Protein AF-0000000066112225 (afdb_homodimer)

pLDDT: mean 94.08, std 9.24, range [29.67, 98.94]

Nearest PDB structures (foldseek):
  5c3z-assembly1_B  TM=9.430E-01  e=9.863E-33  Homo sapiens
  5zwy-assembly1_B  TM=9.169E-01  e=1.164E-31  Leishmania donovani BPK282A1
  5bye-assembly1_B  TM=9.378E-01  e=7.527E-31  Homo sapiens
  3ry7-assembly1_A-2  TM=8.792E-01  e=1.415E-32  Staphylococcus aureus subsp. aureus COL
  6whj-assembly2_D  TM=8.244E-01  e=1.483E-27  Giardia lamblia ATCC 50803

Sequence (636 aa):
MINIVVLGSMNTDLVMRTKICPSGGETIHGEPDGFSTGNGGKGANQAVAVARLSNPADTKVSMLGCVGDDAFGVEMLSGLKKDGVNVDNVKKIENKSTGVAMIIVEETGENRILLSEGANGNVDTAFVKAMEQRISTCNLLIMQLEIPLEAVEIALQIAHKHGVDVLMNPAPAIPLSHDMISYCAYLVPNEHEAAILLNQADSPATLENVDAYASKLLSFGVRKAVIITLGSQGAYYKSANGESALVSACKVKAVDTTAAGDTFIGAFSNSIAHGQPLKDSLEFAAKCSAITVQRKGAASSIPSLLEVDGSFNLKKNTMINIVVLGSMNTDLVMRTKICPSGGETIHGEPDGFSTGNGGKGANQAVAVARLSNPADTKVSMLGCVGDDAFGVEMLSGLKKDGVNVDNVKKIENKSTGVAMIIVEETGENRILLSEGANGNVDTAFVKAMEQRISTCNLLIMQLEIPLEAVEIALQIAHKHGVDVLMNPAPAIPLSHDMISYCAYLVPNEHEAAILLNQADSPATLENVDAYASKLLSFGVRKAVIITLGSQGAYYKSANGESALVSACKVKAVDTTAAGDTFIGAFSNSIAHGQPLKDSLEFAAKCSAITVQRKGAASSIPSLLEVDGSFNLKKNT

Organism: Schizosaccharomyces pombe (strain 972 / ATCC 24843) (NCBI:txid284812)

Structure (mmCIF, N/CA/C/O backbone):
data_AF-0000000066112225-model_v1
#
loop_
_entity.id
_entity.type
_entity.pdbx_description
1 polymer Ribokinase
#
loop_
_atom_site.group_PDB
_atom_site.id
_atom_site.type_symbol
_atom_site.label_atom_id
_atom_site.label_alt_id
_atom_site.label_comp_id
_atom_site.label_asym_id
_atom_site.label_entity_id
_atom_site.label_seq_id
_atom_site.pdbx_PDB_ins_code
_atom_site.Cartn_x
_atom_site.Cartn_y
_atom_site.Cartn_z
_atom_site.occupancy
_atom_site.B_iso_or_equiv
_atom_site.auth_seq_id
_atom_site.auth_comp_id
_atom_site.auth_asym_id
_atom_site.auth_atom_id
_atom_site.pdbx_PDB_model_num
ATOM 1 N N . MET A 1 1 ? -2.529 -39.719 2.189 1 91.88 1 MET A N 1
ATOM 2 C CA . MET A 1 1 ? -2.557 -38.25 2.26 1 91.88 1 MET A CA 1
ATOM 3 C C . MET A 1 1 ? -1.617 -37.656 1.228 1 91.88 1 MET A C 1
ATOM 5 O O . MET A 1 1 ? -0.44 -38 1.162 1 91.88 1 MET A O 1
ATOM 9 N N . ILE A 1 2 ? -2.135 -36.906 0.294 1 97 2 ILE A N 1
ATOM 10 C CA . ILE A 1 2 ? -1.334 -36.25 -0.731 1 97 2 ILE A CA 1
ATOM 11 C C . ILE A 1 2 ? -0.75 -34.969 -0.175 1 97 2 ILE A C 1
ATOM 13 O O . ILE A 1 2 ? -1.469 -34.156 0.426 1 97 2 ILE A O 1
ATOM 17 N N . ASN A 1 3 ? 0.536 -34.844 -0.292 1 98.31 3 ASN A N 1
ATOM 18 C CA . ASN A 1 3 ? 1.233 -33.625 0.163 1 98.31 3 ASN A CA 1
ATOM 19 C C . ASN A 1 3 ? 1.709 -32.781 -1.01 1 98.31 3 ASN A C 1
ATOM 21 O O . ASN A 1 3 ? 2.58 -33.188 -1.773 1 98.31 3 ASN A O 1
ATOM 25 N N . ILE A 1 4 ? 1.137 -31.625 -1.137 1 98.81 4 ILE A N 1
ATOM 26 C CA . ILE A 1 4 ? 1.523 -30.688 -2.186 1 98.81 4 ILE A CA 1
ATOM 27 C C . ILE A 1 4 ? 2.256 -29.5 -1.569 1 98.81 4 ILE A C 1
ATOM 29 O O . ILE A 1 4 ? 1.787 -28.906 -0.592 1 98.81 4 ILE A O 1
ATOM 33 N N . VAL A 1 5 ? 3.402 -29.172 -2.09 1 98.88 5 VAL A N 1
ATOM 34 C CA . VAL A 1 5 ? 4.207 -28.047 -1.609 1 98.88 5 VAL A CA 1
ATOM 35 C C . VAL A 1 5 ? 4.277 -26.969 -2.682 1 98.88 5 VAL A C 1
ATOM 37 O O . VAL A 1 5 ? 4.469 -27.266 -3.863 1 98.88 5 VAL A O 1
ATOM 40 N N . VAL A 1 6 ? 4.035 -25.766 -2.301 1 98.94 6 VAL A N 1
ATOM 41 C CA . VAL A 1 6 ? 4.199 -24.625 -3.18 1 98.94 6 VAL A CA 1
ATOM 42 C C . VAL A 1 6 ? 5.406 -23.797 -2.732 1 98.94 6 VAL A C 1
ATOM 44 O O . VAL A 1 6 ? 5.477 -23.359 -1.577 1 98.94 6 VAL A O 1
ATOM 47 N N . LEU A 1 7 ? 6.359 -23.672 -3.547 1 98.94 7 LEU A N 1
ATOM 48 C CA . LEU A 1 7 ? 7.484 -22.766 -3.346 1 98.94 7 LEU A CA 1
ATOM 49 C C . LEU A 1 7 ? 7.352 -21.531 -4.238 1 98.94 7 LEU A C 1
ATOM 51 O O . LEU A 1 7 ? 7.406 -21.641 -5.465 1 98.94 7 LEU A O 1
ATOM 55 N N . GLY A 1 8 ? 7.125 -20.391 -3.566 1 98.56 8 GLY A N 1
ATOM 56 C CA . GLY A 1 8 ? 6.926 -19.266 -4.453 1 98.56 8 GLY A CA 1
ATOM 57 C C . GLY A 1 8 ? 6.66 -17.969 -3.711 1 98.56 8 GLY A C 1
ATOM 58 O O . GLY A 1 8 ? 7.09 -17.797 -2.566 1 98.56 8 GLY A O 1
ATOM 59 N N . SER A 1 9 ? 6.066 -17.031 -4.422 1 98.62 9 SER A N 1
ATOM 60 C CA . SER A 1 9 ? 5.941 -15.648 -3.975 1 98.62 9 SER A CA 1
ATOM 61 C C . SER A 1 9 ? 4.699 -15.453 -3.111 1 98.62 9 SER A C 1
ATOM 63 O O . SER A 1 9 ? 3.707 -16.172 -3.275 1 98.62 9 SER A O 1
ATOM 65 N N . MET A 1 10 ? 4.801 -14.586 -2.234 1 98.56 10 MET A N 1
ATOM 66 C CA . MET A 1 10 ? 3.709 -14.031 -1.443 1 98.56 10 MET A CA 1
ATOM 67 C C . MET A 1 10 ? 3.721 -12.508 -1.504 1 98.56 10 MET A C 1
ATOM 69 O O . MET A 1 10 ? 4.68 -11.867 -1.065 1 98.56 10 MET A O 1
ATOM 73 N N . ASN A 1 11 ? 2.646 -11.93 -2.074 1 97.38 11 ASN A N 1
ATOM 74 C CA . ASN A 1 11 ? 2.572 -10.484 -2.266 1 97.38 11 ASN A CA 1
ATOM 75 C C . ASN A 1 11 ? 1.302 -9.906 -1.653 1 97.38 11 ASN A C 1
ATOM 77 O O . ASN A 1 11 ? 0.307 -10.609 -1.487 1 97.38 11 ASN A O 1
ATOM 81 N N . THR A 1 12 ? 1.384 -8.68 -1.269 1 97.38 12 THR A N 1
ATOM 82 C CA . THR A 1 12 ? 0.189 -7.875 -1.035 1 97.38 12 THR A CA 1
ATOM 83 C C . THR A 1 12 ? -0.078 -6.949 -2.217 1 97.38 12 THR A C 1
ATOM 85 O O . THR A 1 12 ? 0.805 -6.195 -2.635 1 97.38 12 THR A O 1
ATOM 88 N N . ASP A 1 13 ? -1.267 -7.059 -2.74 1 96.69 13 ASP A N 1
ATOM 89 C CA . ASP A 1 13 ? -1.69 -6.172 -3.818 1 96.69 13 ASP A CA 1
ATOM 90 C C . ASP A 1 13 ? -2.305 -4.887 -3.264 1 96.69 13 ASP A C 1
ATOM 92 O O . ASP A 1 13 ? -3.246 -4.938 -2.471 1 96.69 13 ASP A O 1
ATOM 96 N N . LEU A 1 14 ? -1.731 -3.777 -3.621 1 97.44 14 LEU A N 1
ATOM 97 C CA . LEU A 1 14 ? -2.258 -2.453 -3.309 1 97.44 14 LEU A CA 1
ATOM 98 C C . LEU A 1 14 ? -2.891 -1.815 -4.539 1 97.44 14 LEU A C 1
ATOM 100 O O . LEU A 1 14 ? -2.184 -1.321 -5.422 1 97.44 14 LEU A O 1
ATOM 104 N N . VAL A 1 15 ? -4.215 -1.773 -4.551 1 96.12 15 VAL A N 1
ATOM 105 C CA . VAL A 1 15 ? -4.922 -1.382 -5.77 1 96.12 15 VAL A CA 1
ATOM 106 C C . VAL A 1 15 ? -5.559 -0.007 -5.578 1 96.12 15 VAL A C 1
ATOM 108 O O . VAL A 1 15 ? -6.301 0.211 -4.617 1 96.12 15 VAL A O 1
ATOM 111 N N . MET A 1 16 ? -5.262 0.931 -6.387 1 97.62 16 MET A N 1
ATOM 112 C CA . MET A 1 16 ? -5.879 2.254 -6.422 1 97.62 16 MET A CA 1
ATOM 113 C C . MET A 1 16 ? -6.621 2.473 -7.734 1 97.62 16 MET A C 1
ATOM 115 O O . MET A 1 16 ? -6.012 2.471 -8.805 1 97.62 16 MET A O 1
ATOM 119 N N . ARG A 1 17 ? -7.91 2.537 -7.68 1 96.06 17 ARG A N 1
ATOM 120 C CA . ARG A 1 17 ? -8.711 2.914 -8.836 1 96.06 17 ARG A CA 1
ATOM 121 C C . ARG A 1 17 ? -8.805 4.43 -8.969 1 96.06 17 ARG A C 1
ATOM 123 O O . ARG A 1 17 ? -9.062 5.133 -7.992 1 96.06 17 ARG A O 1
ATOM 130 N N . THR A 1 18 ? -8.523 4.973 -10.125 1 96.75 18 THR A N 1
ATOM 131 C CA . THR A 1 18 ? -8.461 6.41 -10.359 1 96.75 18 THR A CA 1
ATOM 132 C C . THR A 1 18 ? -9 6.754 -11.75 1 96.75 18 THR A C 1
ATOM 134 O O . THR A 1 18 ? -9.094 5.883 -12.617 1 96.75 18 THR A O 1
ATOM 137 N N . LYS A 1 19 ? -9.469 7.988 -11.922 1 95.06 19 LYS A N 1
ATOM 138 C CA . LYS A 1 19 ? -9.875 8.43 -13.25 1 95.06 19 LYS A CA 1
ATOM 139 C C . LYS A 1 19 ? -8.688 8.484 -14.203 1 95.06 19 LYS A C 1
ATOM 141 O O . LYS A 1 19 ? -8.766 7.98 -15.328 1 95.06 19 LYS A O 1
ATOM 146 N N . ILE A 1 20 ? -7.594 9.086 -13.742 1 93.5 20 ILE A N 1
ATOM 147 C CA . ILE A 1 20 ? -6.371 9.203 -14.531 1 93.5 20 ILE A CA 1
ATOM 148 C C . ILE A 1 20 ? -5.152 9.016 -13.625 1 93.5 20 ILE A C 1
ATOM 150 O O . ILE A 1 20 ? -5.203 9.328 -12.438 1 93.5 20 ILE A O 1
ATOM 154 N N . CYS A 1 21 ? -4.078 8.438 -14.156 1 94.69 21 CYS A N 1
ATOM 155 C CA . CYS A 1 21 ? -2.809 8.344 -13.445 1 94.69 21 CYS A CA 1
ATOM 156 C C . CYS A 1 21 ? -2.131 9.703 -13.344 1 94.69 21 CYS A C 1
ATOM 158 O O . CYS A 1 21 ? -2.098 10.461 -14.312 1 94.69 21 CYS A O 1
ATOM 160 N N . PRO A 1 22 ? -1.642 10.102 -12.18 1 95.56 22 PRO A N 1
ATOM 161 C CA . PRO A 1 22 ? -1.018 11.414 -12.039 1 95.56 22 PRO A CA 1
ATOM 162 C C . PRO A 1 22 ? 0.227 11.578 -12.906 1 95.56 22 PRO A C 1
ATOM 164 O O . PRO A 1 22 ? 0.983 10.625 -13.094 1 95.56 22 PRO A O 1
ATOM 167 N N . SER A 1 23 ? 0.436 12.797 -13.367 1 93.06 23 SER A N 1
ATOM 168 C CA . SER A 1 23 ? 1.691 13.172 -14.016 1 93.06 23 SER A CA 1
ATOM 169 C C . SER A 1 23 ? 2.768 13.492 -12.984 1 93.06 23 SER A C 1
ATOM 171 O O . SER A 1 23 ? 2.49 13.539 -11.781 1 93.06 23 SER A O 1
ATOM 173 N N . GLY A 1 24 ? 4.004 13.648 -13.477 1 90.88 24 GLY A N 1
ATOM 174 C CA . GLY A 1 24 ? 5.07 14.031 -12.57 1 90.88 24 GLY A CA 1
ATOM 175 C C . GLY A 1 24 ? 4.742 15.266 -11.75 1 90.88 24 GLY A C 1
ATOM 176 O O . GLY A 1 24 ? 4.301 16.281 -12.305 1 90.88 24 GLY A O 1
ATOM 177 N N . GLY A 1 25 ? 4.871 15.266 -10.406 1 88.62 25 GLY A N 1
ATOM 178 C CA . GLY A 1 25 ? 4.633 16.391 -9.516 1 88.62 25 GLY A CA 1
ATOM 179 C C . GLY A 1 25 ? 3.166 16.578 -9.172 1 88.62 25 GLY A C 1
ATOM 180 O O . GLY A 1 25 ? 2.811 17.5 -8.43 1 88.62 25 GLY A O 1
ATOM 181 N N . GLU A 1 26 ? 2.355 15.68 -9.602 1 91.69 26 GLU A N 1
ATOM 182 C CA . GLU A 1 26 ? 0.916 15.867 -9.453 1 91.69 26 GLU A CA 1
ATOM 183 C C . GLU A 1 26 ? 0.361 15 -8.328 1 91.69 26 GLU A C 1
ATOM 185 O O . GLU A 1 26 ? 0.877 13.906 -8.062 1 91.69 26 GLU A O 1
ATOM 190 N N . THR A 1 27 ? -0.579 15.539 -7.652 1 91.25 27 THR A N 1
ATOM 191 C CA . THR A 1 27 ? -1.401 14.797 -6.699 1 91.25 27 THR A CA 1
ATOM 192 C C . THR A 1 27 ? -2.822 14.633 -7.23 1 91.25 27 THR A C 1
ATOM 194 O O . THR A 1 27 ? -3.461 15.617 -7.621 1 91.25 27 THR A O 1
ATOM 197 N N . ILE A 1 28 ? -3.271 13.383 -7.301 1 94.62 28 ILE A N 1
ATOM 198 C CA . ILE A 1 28 ? -4.633 13.117 -7.754 1 94.62 28 ILE A CA 1
ATOM 199 C C . ILE A 1 28 ? -5.371 12.289 -6.707 1 94.62 28 ILE A C 1
ATOM 201 O O . ILE A 1 28 ? -4.766 11.469 -6.02 1 94.62 28 ILE A O 1
ATOM 205 N N . HIS A 1 29 ? -6.664 12.57 -6.543 1 94.38 29 HIS A N 1
ATOM 206 C CA . HIS A 1 29 ? -7.52 11.742 -5.695 1 94.38 29 HIS A CA 1
ATOM 207 C C . HIS A 1 29 ? -8.031 10.523 -6.453 1 94.38 29 HIS A C 1
ATOM 209 O O . HIS A 1 29 ? -8.531 10.648 -7.574 1 94.38 29 HIS A O 1
ATOM 215 N N . GLY A 1 30 ? -7.777 9.398 -5.891 1 95.12 30 GLY A N 1
ATOM 216 C CA . GLY A 1 30 ? -8.43 8.219 -6.441 1 95.12 30 GLY A CA 1
ATOM 217 C C . GLY A 1 30 ? -9.945 8.289 -6.367 1 95.12 30 GLY A C 1
ATOM 218 O O . GLY A 1 30 ? -10.5 9.25 -5.84 1 95.12 30 GLY A O 1
ATOM 219 N N . GLU A 1 31 ? -10.594 7.273 -6.879 1 93.44 31 GLU A N 1
ATOM 220 C CA . GLU A 1 31 ? -12.047 7.16 -6.762 1 93.44 31 GLU A CA 1
ATOM 221 C C . GLU A 1 31 ? -12.469 6.996 -5.305 1 93.44 31 GLU A C 1
ATOM 223 O O . GLU A 1 31 ? -11.703 6.496 -4.48 1 93.44 31 GLU A O 1
ATOM 228 N N . PRO A 1 32 ? -13.711 7.484 -5.023 1 88.5 32 PRO A N 1
ATOM 229 C CA . PRO A 1 32 ? -14.211 7.211 -3.674 1 88.5 32 PRO A CA 1
ATOM 230 C C . PRO A 1 32 ? -14.188 5.723 -3.324 1 88.5 32 PRO A C 1
ATOM 232 O O . PRO A 1 32 ? -14.68 4.895 -4.094 1 88.5 32 PRO A O 1
ATOM 235 N N . ASP A 1 33 ? -13.586 5.344 -2.352 1 89.56 33 ASP A N 1
ATOM 236 C CA . ASP A 1 33 ? -13.438 3.959 -1.908 1 89.56 33 ASP A CA 1
ATOM 237 C C . ASP A 1 33 ? -12.664 3.135 -2.934 1 89.56 33 ASP A C 1
ATOM 239 O O . ASP A 1 33 ? -12.945 1.952 -3.133 1 89.56 33 ASP A O 1
ATOM 243 N N . GLY A 1 34 ? -11.836 3.859 -3.617 1 92.62 34 GLY A N 1
ATOM 244 C CA . GLY A 1 34 ? -11.141 3.227 -4.727 1 92.62 34 GLY A CA 1
ATOM 245 C C . GLY A 1 34 ? -9.906 2.453 -4.297 1 92.62 34 GLY A C 1
ATOM 246 O O . GLY A 1 34 ? -9.328 1.702 -5.086 1 92.62 34 GLY A O 1
ATOM 247 N N . PHE A 1 35 ? -9.508 2.547 -3.094 1 96.81 35 PHE A N 1
ATOM 248 C CA . PHE A 1 35 ? -8.32 1.84 -2.625 1 96.81 35 PHE A CA 1
ATOM 249 C C . PHE A 1 35 ? -8.703 0.526 -1.955 1 96.81 35 PHE A C 1
ATOM 251 O O . PHE A 1 35 ? -9.664 0.471 -1.185 1 96.81 35 PHE A O 1
ATOM 258 N N . SER A 1 36 ? -7.941 -0.473 -2.273 1 94.12 36 SER A N 1
ATOM 259 C CA . SER A 1 36 ? -8.133 -1.765 -1.62 1 94.12 36 SER A CA 1
ATOM 260 C C . SER A 1 36 ? -6.824 -2.545 -1.55 1 94.12 36 SER A C 1
ATOM 262 O O . SER A 1 36 ? -5.898 -2.287 -2.324 1 94.12 36 SER A O 1
ATOM 264 N N . THR A 1 37 ? -6.734 -3.4 -0.58 1 94.5 37 THR A N 1
ATOM 265 C CA . THR A 1 37 ? -5.621 -4.336 -0.457 1 94.5 37 THR A CA 1
ATOM 266 C C . THR A 1 37 ? -6.098 -5.77 -0.66 1 94.5 37 THR A C 1
ATOM 268 O O . THR A 1 37 ? -7.281 -6.066 -0.492 1 94.5 37 THR A O 1
ATOM 271 N N . GLY A 1 38 ? -5.273 -6.637 -1.102 1 93.25 38 GLY A N 1
ATOM 272 C CA . GLY A 1 38 ? -5.551 -8.055 -1.246 1 93.25 38 GLY A CA 1
ATOM 273 C C . GLY A 1 38 ? -4.301 -8.914 -1.24 1 93.25 38 GLY A C 1
ATOM 274 O O . GLY A 1 38 ? -3.217 -8.445 -1.597 1 93.25 38 GLY A O 1
ATOM 275 N N . ASN A 1 39 ? -4.539 -10.125 -0.761 1 95.38 39 ASN A N 1
ATOM 276 C CA . ASN A 1 39 ? -3.436 -11.078 -0.852 1 95.38 39 ASN A CA 1
ATOM 277 C C . ASN A 1 39 ? -3.188 -11.516 -2.293 1 95.38 39 ASN A C 1
ATOM 279 O O . ASN A 1 39 ? -4.137 -11.766 -3.041 1 95.38 39 ASN A O 1
ATOM 283 N N . GLY A 1 40 ? -1.933 -11.492 -2.656 1 95.31 40 GLY A N 1
ATOM 284 C CA . GLY A 1 40 ? -1.514 -11.922 -3.98 1 95.31 40 GLY A CA 1
ATOM 285 C C . GLY A 1 40 ? -0.201 -12.688 -3.971 1 95.31 40 GLY A C 1
ATOM 286 O O . GLY A 1 40 ? 0.2 -13.227 -2.939 1 95.31 40 GLY A O 1
ATOM 287 N N . GLY A 1 41 ? 0.401 -12.688 -5.172 1 96.25 41 GLY A N 1
ATOM 288 C CA . GLY A 1 41 ? 1.55 -13.555 -5.383 1 96.25 41 GLY A CA 1
ATOM 289 C C . GLY A 1 41 ? 1.181 -14.898 -5.98 1 96.25 41 GLY A C 1
ATOM 290 O O . GLY A 1 41 ? 0.332 -15.617 -5.445 1 96.25 41 GLY A O 1
ATOM 291 N N . LYS A 1 42 ? 1.843 -15.188 -7.004 1 97.56 42 LYS A N 1
ATOM 292 C CA . LYS A 1 42 ? 1.478 -16.422 -7.695 1 97.56 42 LYS A CA 1
ATOM 293 C C . LYS A 1 42 ? 1.593 -17.625 -6.773 1 97.56 42 LYS A C 1
ATOM 295 O O . LYS A 1 42 ? 0.733 -18.5 -6.789 1 97.56 42 LYS A O 1
ATOM 300 N N . GLY A 1 43 ? 2.664 -17.672 -6.016 1 98.56 43 GLY A N 1
ATOM 301 C CA . GLY A 1 43 ? 2.818 -18.766 -5.07 1 98.56 43 GLY A CA 1
ATOM 302 C C . GLY A 1 43 ? 1.672 -18.859 -4.082 1 98.56 43 GLY A C 1
ATOM 303 O O . GLY A 1 43 ? 1.067 -19.922 -3.93 1 98.56 43 GLY A O 1
ATOM 304 N N . ALA A 1 44 ? 1.38 -17.797 -3.457 1 98.62 44 ALA A N 1
ATOM 305 C CA . ALA A 1 44 ? 0.306 -17.766 -2.469 1 98.62 44 ALA A CA 1
ATOM 306 C C . ALA A 1 44 ? -1.04 -18.094 -3.111 1 98.62 44 A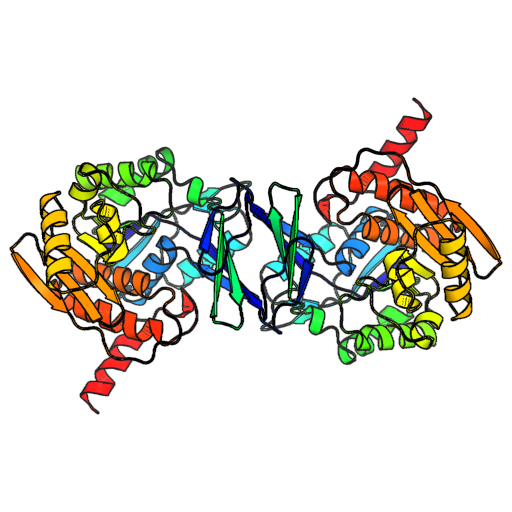LA A C 1
ATOM 308 O O . ALA A 1 44 ? -1.825 -18.875 -2.562 1 98.62 44 ALA A O 1
ATOM 309 N N . ASN A 1 45 ? -1.348 -17.484 -4.227 1 98.06 45 ASN A N 1
ATOM 310 C CA . ASN A 1 45 ? -2.594 -17.766 -4.934 1 98.06 45 ASN A CA 1
ATOM 311 C C . ASN A 1 45 ? -2.74 -19.25 -5.262 1 98.06 45 ASN A C 1
ATOM 313 O O . ASN A 1 45 ? -3.818 -19.812 -5.102 1 98.06 45 ASN A O 1
ATOM 317 N N . GLN A 1 46 ? -1.703 -19.812 -5.723 1 98.69 46 GLN A N 1
ATOM 318 C CA . GLN A 1 46 ? -1.74 -21.219 -6.105 1 98.69 46 GLN A CA 1
ATOM 319 C C . GLN A 1 46 ? -1.897 -22.125 -4.883 1 98.69 46 GLN A C 1
ATOM 321 O O . GLN A 1 46 ? -2.6 -23.141 -4.938 1 98.69 46 GLN A O 1
ATOM 326 N N . ALA A 1 47 ? -1.245 -21.75 -3.795 1 98.75 47 ALA A N 1
ATOM 327 C CA . ALA A 1 47 ? -1.434 -22.5 -2.549 1 98.75 47 ALA A CA 1
ATOM 328 C C . ALA A 1 47 ? -2.889 -22.438 -2.094 1 98.75 47 ALA A C 1
ATOM 330 O O . ALA A 1 47 ? -3.465 -23.469 -1.713 1 98.75 47 ALA A O 1
ATOM 331 N N . VAL A 1 48 ? -3.484 -21.281 -2.172 1 98.5 48 VAL A N 1
ATOM 332 C CA . VAL A 1 48 ? -4.883 -21.094 -1.798 1 98.5 48 VAL A CA 1
ATOM 333 C C . VAL A 1 48 ? -5.777 -21.922 -2.717 1 98.5 48 VAL A C 1
ATOM 335 O O . VAL A 1 48 ? -6.719 -22.562 -2.258 1 98.5 48 VAL A O 1
ATOM 338 N N . ALA A 1 49 ? -5.453 -21.859 -3.979 1 98.38 49 ALA A N 1
ATOM 339 C CA . ALA A 1 49 ? -6.234 -22.625 -4.953 1 98.38 49 ALA A CA 1
ATOM 340 C C . ALA A 1 49 ? -6.195 -24.109 -4.645 1 98.38 49 ALA A C 1
ATOM 342 O O . ALA A 1 49 ? -7.23 -24.781 -4.648 1 98.38 49 ALA A O 1
ATOM 343 N N . VAL A 1 50 ? -5.023 -24.656 -4.355 1 98.44 50 VAL A N 1
ATOM 344 C CA . VAL A 1 50 ? -4.91 -26.078 -4 1 98.44 50 VAL A CA 1
ATOM 345 C C . VAL A 1 50 ? -5.758 -26.359 -2.764 1 98.44 50 VAL A C 1
ATOM 347 O O . VAL A 1 50 ? -6.555 -27.312 -2.756 1 98.44 50 VAL A O 1
ATOM 350 N N . ALA A 1 51 ? -5.598 -25.531 -1.785 1 98.25 51 ALA A N 1
ATOM 351 C CA . ALA A 1 51 ? -6.277 -25.75 -0.512 1 98.25 51 ALA A CA 1
ATOM 352 C C . ALA A 1 51 ? -7.793 -25.734 -0.689 1 98.25 51 ALA A C 1
ATOM 354 O O . ALA A 1 51 ? -8.492 -26.641 -0.211 1 98.25 51 ALA A O 1
ATOM 355 N N . ARG A 1 52 ? -8.297 -24.75 -1.361 1 97.75 52 ARG A N 1
ATOM 356 C CA . ARG A 1 52 ? -9.742 -24.562 -1.491 1 97.75 52 ARG A CA 1
ATOM 357 C C . ARG A 1 52 ? -10.352 -25.641 -2.393 1 97.75 52 ARG A C 1
ATOM 359 O O . ARG A 1 52 ? -11.523 -25.984 -2.242 1 97.75 52 ARG A O 1
ATOM 366 N N . LEU A 1 53 ? -9.539 -26.141 -3.283 1 97.06 53 LEU A N 1
ATOM 367 C CA . LEU A 1 53 ? -10.078 -27.047 -4.293 1 97.06 53 LEU A CA 1
ATOM 368 C C . LEU A 1 53 ? -9.688 -28.5 -3.982 1 97.06 53 LEU A C 1
ATOM 370 O O . LEU A 1 53 ? -9.688 -29.344 -4.875 1 97.06 53 LEU A O 1
ATOM 374 N N . SER A 1 54 ? -9.305 -28.703 -2.75 1 95.62 54 SER A N 1
ATOM 375 C CA . SER A 1 54 ? -8.969 -30.047 -2.279 1 95.62 54 SER A CA 1
ATOM 376 C C . SER A 1 54 ? -9.812 -30.438 -1.071 1 95.62 54 SER A C 1
ATOM 378 O O . SER A 1 54 ? -10.453 -29.578 -0.455 1 95.62 54 SER A O 1
ATOM 380 N N . ASN A 1 55 ? -9.852 -31.719 -0.828 1 94.56 55 ASN A N 1
ATOM 381 C CA . ASN A 1 55 ? -10.398 -32.25 0.423 1 94.56 55 ASN A CA 1
ATOM 382 C C . ASN A 1 55 ? -9.328 -32.281 1.516 1 94.56 55 ASN A C 1
ATOM 384 O O . ASN A 1 55 ? -8.359 -33.031 1.406 1 94.56 55 ASN A O 1
ATOM 388 N N . PRO A 1 56 ? -9.586 -31.5 2.572 1 94.25 56 PRO A N 1
ATOM 389 C CA . PRO A 1 56 ? -8.562 -31.453 3.623 1 94.25 56 PRO A CA 1
ATOM 390 C C . PRO A 1 56 ? -8.328 -32.812 4.289 1 94.25 56 PRO A C 1
ATOM 392 O O . PRO A 1 56 ? -7.297 -33 4.941 1 94.25 56 PRO A O 1
ATOM 395 N N . ALA A 1 57 ? -9.203 -33.688 4.098 1 95.25 57 ALA A N 1
ATOM 396 C CA . ALA A 1 57 ? -9.078 -35 4.695 1 95.25 57 ALA A CA 1
ATOM 397 C C . ALA A 1 57 ? -8.039 -35.844 3.953 1 95.25 57 ALA A C 1
ATOM 399 O O . ALA A 1 57 ? -7.484 -36.781 4.512 1 95.25 57 ALA A O 1
ATOM 400 N N . ASP A 1 58 ? -7.734 -35.469 2.711 1 96.62 58 ASP A N 1
ATOM 401 C CA . ASP A 1 58 ? -6.844 -36.344 1.957 1 96.62 58 ASP A CA 1
ATOM 402 C C . ASP A 1 58 ? -5.711 -35.562 1.309 1 96.62 58 ASP A C 1
ATOM 404 O O . ASP A 1 58 ? -4.852 -36.125 0.634 1 96.62 58 ASP A O 1
ATOM 408 N N . THR A 1 59 ? -5.695 -34.25 1.443 1 97.56 59 THR A N 1
ATOM 409 C CA . THR A 1 59 ? -4.664 -33.438 0.843 1 97.56 59 THR A CA 1
ATOM 410 C C . THR A 1 59 ? -4.129 -32.406 1.855 1 97.56 59 THR A C 1
ATOM 412 O O . THR A 1 59 ? -4.906 -31.75 2.547 1 97.56 59 THR A O 1
ATOM 415 N N . LYS A 1 60 ? -2.82 -32.312 1.953 1 98 60 LYS A N 1
ATOM 416 C CA . LYS A 1 60 ? -2.143 -31.266 2.713 1 98 60 LYS A CA 1
ATOM 417 C C . LYS A 1 60 ? -1.344 -30.344 1.791 1 98 60 LYS A C 1
ATOM 419 O O . LYS A 1 60 ? -0.676 -30.812 0.866 1 98 60 LYS A O 1
ATOM 424 N N . VAL A 1 61 ? -1.528 -29.078 1.985 1 98.44 61 VAL A N 1
ATOM 425 C CA . VAL A 1 61 ? -0.785 -28.094 1.196 1 98.44 61 VAL A CA 1
ATOM 426 C C . VAL A 1 61 ? 0.11 -27.266 2.113 1 98.44 61 VAL A C 1
ATOM 428 O O . VAL A 1 61 ? -0.319 -26.828 3.186 1 98.44 61 VAL A O 1
ATOM 431 N N . SER A 1 62 ? 1.348 -27.047 1.694 1 98.75 62 SER A N 1
ATOM 432 C CA . SER A 1 62 ? 2.307 -26.25 2.436 1 98.75 62 SER A CA 1
ATOM 433 C C . SER A 1 62 ? 2.906 -25.156 1.556 1 98.75 62 SER A C 1
ATOM 435 O O . SER A 1 62 ? 3.189 -25.375 0.378 1 98.75 62 SER A O 1
ATOM 437 N N . MET A 1 63 ? 3.057 -24 2.135 1 98.88 63 MET A N 1
ATOM 438 C CA . MET A 1 63 ? 3.699 -22.875 1.479 1 98.88 63 MET A CA 1
ATOM 439 C C . MET A 1 63 ? 5.141 -22.719 1.954 1 98.88 63 MET A C 1
ATOM 441 O O . MET A 1 63 ? 5.402 -22.719 3.158 1 98.88 63 MET A O 1
ATOM 445 N N . LEU A 1 64 ? 6.047 -22.672 1.04 1 98.88 64 LEU A N 1
ATOM 446 C CA . LEU A 1 64 ? 7.43 -22.297 1.309 1 98.88 64 LEU A CA 1
ATOM 447 C C . LEU A 1 64 ? 7.746 -20.938 0.707 1 98.88 64 LEU A C 1
ATOM 449 O O . LEU A 1 64 ? 7.422 -20.672 -0.452 1 98.88 64 LEU A O 1
ATOM 453 N N . GLY A 1 65 ? 8.32 -20.109 1.443 1 98.81 65 GLY A N 1
ATOM 454 C CA . GLY A 1 65 ? 8.68 -18.781 0.997 1 98.81 65 GLY A CA 1
ATOM 455 C C . GLY A 1 65 ? 8.984 -17.828 2.139 1 98.81 65 GLY A C 1
ATOM 456 O O . GLY A 1 65 ? 9.266 -18.266 3.256 1 98.81 65 GLY A O 1
ATOM 457 N N . CYS A 1 66 ? 9 -16.531 1.787 1 98.88 66 CYS A N 1
ATOM 458 C CA . CYS A 1 66 ? 9.359 -15.516 2.773 1 98.88 66 CYS A CA 1
ATOM 459 C C . CYS A 1 66 ? 8.359 -14.367 2.758 1 98.88 66 CYS A C 1
ATOM 461 O O . CYS A 1 66 ? 7.836 -14.008 1.702 1 98.88 66 CYS A O 1
ATOM 463 N N . VAL A 1 67 ? 8.07 -13.852 3.914 1 98.75 67 VAL A N 1
ATOM 464 C CA . VAL A 1 67 ? 7.336 -12.594 4.078 1 98.75 67 VAL A CA 1
ATOM 465 C C . VAL A 1 67 ? 8.156 -11.625 4.93 1 98.75 67 VAL A C 1
ATOM 467 O O . VAL A 1 67 ? 9.125 -12.023 5.574 1 98.75 67 VAL A O 1
ATOM 470 N N . GLY A 1 68 ? 7.84 -10.375 4.797 1 97.75 68 GLY A N 1
ATOM 471 C CA . GLY A 1 68 ? 8.461 -9.406 5.691 1 97.75 68 GLY A CA 1
ATOM 472 C C . GLY A 1 68 ? 7.926 -9.469 7.105 1 97.75 68 GLY A C 1
ATOM 473 O O . GLY A 1 68 ? 6.891 -10.094 7.355 1 97.75 68 GLY A O 1
ATOM 474 N N . ASP A 1 69 ? 8.695 -8.914 8.062 1 95.06 69 ASP A N 1
ATOM 475 C CA . ASP A 1 69 ? 8.195 -8.68 9.414 1 95.06 69 ASP A CA 1
ATOM 476 C C . ASP A 1 69 ? 7.375 -7.395 9.477 1 95.06 69 ASP A C 1
ATOM 478 O O . ASP A 1 69 ? 7.793 -6.414 10.094 1 95.06 69 ASP A O 1
ATOM 482 N N . ASP A 1 70 ? 6.203 -7.434 8.906 1 93.56 70 ASP A N 1
ATOM 483 C CA . ASP A 1 70 ? 5.332 -6.27 8.781 1 93.56 70 ASP A CA 1
ATOM 484 C C . ASP A 1 70 ? 3.861 -6.684 8.789 1 93.56 70 ASP A C 1
ATOM 486 O O . ASP A 1 70 ? 3.543 -7.863 8.945 1 93.56 70 ASP A O 1
ATOM 490 N N . ALA A 1 71 ? 2.982 -5.703 8.711 1 92.06 71 ALA A N 1
ATOM 491 C CA . ALA A 1 71 ? 1.546 -5.957 8.789 1 92.06 71 ALA A CA 1
ATOM 492 C C . ALA A 1 71 ? 1.075 -6.816 7.617 1 92.06 71 ALA A C 1
ATOM 494 O O . ALA A 1 71 ? 0.163 -7.633 7.766 1 92.06 71 ALA A O 1
ATOM 495 N N . PHE A 1 72 ? 1.695 -6.629 6.449 1 96.31 72 PHE A N 1
ATOM 496 C CA . PHE A 1 72 ? 1.319 -7.391 5.266 1 96.31 72 PHE A CA 1
ATOM 497 C C . PHE A 1 72 ? 1.625 -8.875 5.457 1 96.31 72 PHE A C 1
ATOM 499 O O . PHE A 1 72 ? 0.813 -9.727 5.105 1 96.31 72 PHE A O 1
ATOM 506 N N . GLY A 1 73 ? 2.826 -9.133 5.988 1 97.44 73 GLY A N 1
ATOM 507 C CA . GLY A 1 73 ? 3.193 -10.508 6.266 1 97.44 73 GLY A CA 1
ATOM 508 C C . GLY A 1 73 ? 2.238 -11.203 7.223 1 97.44 73 GLY A C 1
ATOM 509 O O . GLY A 1 73 ? 1.85 -12.352 6.996 1 97.44 73 GLY A O 1
ATOM 510 N N . VAL A 1 74 ? 1.83 -10.508 8.266 1 95.44 74 VAL A N 1
ATOM 511 C CA . VAL A 1 74 ? 0.902 -11.047 9.25 1 95.44 74 VAL A CA 1
ATOM 512 C C . VAL A 1 74 ? -0.425 -11.391 8.578 1 95.44 74 VAL A C 1
ATOM 514 O O . VAL A 1 74 ? -0.967 -12.477 8.789 1 95.44 74 VAL A O 1
ATOM 517 N N . GLU A 1 75 ? -0.907 -10.492 7.805 1 94.88 75 GLU A N 1
ATOM 518 C CA . GLU A 1 75 ? -2.178 -10.695 7.117 1 94.88 75 GLU A CA 1
ATOM 519 C C . GLU A 1 75 ? -2.088 -11.852 6.125 1 94.88 75 GLU A C 1
ATOM 521 O O . GLU A 1 75 ? -3.01 -12.664 6.02 1 94.88 75 GLU A O 1
ATOM 526 N N . MET A 1 76 ? -1.031 -11.891 5.395 1 97.62 76 MET A N 1
ATOM 527 C CA . MET A 1 76 ? -0.793 -12.945 4.418 1 97.62 76 MET A CA 1
ATOM 528 C C . MET A 1 76 ? -0.829 -14.32 5.082 1 97.62 76 MET A C 1
ATOM 530 O O . MET A 1 76 ? -1.566 -15.203 4.645 1 97.62 76 MET A O 1
ATOM 534 N N . LEU A 1 77 ? -0.074 -14.461 6.164 1 98.44 77 LEU A N 1
ATOM 535 C CA . LEU A 1 77 ? 0.034 -15.758 6.828 1 98.44 77 LEU A CA 1
ATOM 536 C C . LEU A 1 77 ? -1.292 -16.141 7.473 1 98.44 77 LEU A C 1
ATOM 538 O O . LEU A 1 77 ? -1.688 -17.312 7.422 1 98.44 77 LEU A O 1
ATOM 542 N N . SER A 1 78 ? -1.966 -15.18 8.047 1 97.19 78 SER A N 1
ATOM 543 C CA . SER A 1 78 ? -3.281 -15.445 8.625 1 97.19 78 SER A CA 1
ATOM 544 C C . SER A 1 78 ? -4.262 -15.914 7.555 1 97.19 78 SER A C 1
ATOM 546 O O . SER A 1 78 ? -5.039 -16.844 7.785 1 97.19 78 SER A O 1
ATOM 548 N N . GLY A 1 79 ? -4.25 -15.305 6.414 1 96.81 79 GLY A N 1
ATOM 549 C CA . GLY A 1 79 ? -5.113 -15.688 5.309 1 96.81 79 GLY A CA 1
ATOM 550 C C . GLY A 1 79 ? -4.844 -17.094 4.809 1 96.81 79 GLY A C 1
ATOM 551 O O . GLY A 1 79 ? -5.777 -17.875 4.605 1 96.81 79 GLY A O 1
ATOM 552 N N . LEU A 1 80 ? -3.594 -17.359 4.637 1 98.44 80 LEU A N 1
ATOM 553 C CA . LEU A 1 80 ? -3.215 -18.703 4.188 1 98.44 80 LEU A CA 1
ATOM 554 C C . LEU A 1 80 ? -3.664 -19.75 5.188 1 98.44 80 LEU A C 1
ATOM 556 O O . LEU A 1 80 ? -4.223 -20.781 4.801 1 98.44 80 LEU A O 1
ATOM 560 N N . LYS A 1 81 ? -3.461 -19.469 6.473 1 98.31 81 LYS A N 1
ATOM 561 C CA . LYS A 1 81 ? -3.855 -20.406 7.523 1 98.31 81 LYS A CA 1
ATOM 562 C C . LYS A 1 81 ? -5.363 -20.625 7.523 1 98.31 81 LYS A C 1
ATOM 564 O O . LYS A 1 81 ? -5.832 -21.75 7.711 1 98.31 81 LYS A O 1
ATOM 569 N N . LYS A 1 82 ? -6.062 -19.594 7.34 1 97.19 82 LYS A N 1
ATOM 570 C CA . LYS A 1 82 ? -7.52 -19.672 7.312 1 97.19 82 LYS A CA 1
ATOM 571 C C . LYS A 1 82 ? -8 -20.578 6.188 1 97.19 82 LYS A C 1
ATOM 573 O O . LYS A 1 82 ? -9.016 -21.266 6.324 1 97.19 82 LYS A O 1
ATOM 578 N N . ASP A 1 83 ? -7.27 -20.609 5.113 1 97 83 ASP A N 1
ATOM 579 C CA . ASP A 1 83 ? -7.625 -21.453 3.971 1 97 83 ASP A CA 1
ATOM 580 C C . ASP A 1 83 ? -7.098 -22.875 4.145 1 97 83 ASP A C 1
ATOM 582 O O . ASP A 1 83 ? -7.301 -23.734 3.281 1 97 83 ASP A O 1
ATOM 586 N N . GLY A 1 84 ? -6.34 -23.109 5.195 1 97.31 84 GLY A N 1
ATOM 587 C CA . GLY A 1 84 ? -5.844 -24.438 5.473 1 97.31 84 GLY A CA 1
ATOM 588 C C . GLY A 1 84 ? -4.457 -24.688 4.918 1 97.31 84 GLY A C 1
ATOM 589 O O . GLY A 1 84 ? -4.031 -25.844 4.785 1 97.31 84 GLY A O 1
ATOM 590 N N . VAL A 1 85 ? -3.736 -23.672 4.574 1 98.62 85 VAL A N 1
ATOM 591 C CA . VAL A 1 85 ? -2.373 -23.812 4.07 1 98.62 85 VAL A CA 1
ATOM 592 C C . VAL A 1 85 ? -1.392 -23.828 5.242 1 98.62 85 VAL A C 1
ATOM 594 O O . VAL A 1 85 ? -1.449 -22.969 6.125 1 98.62 85 VAL A O 1
ATOM 597 N N . ASN A 1 86 ? -0.593 -24.859 5.293 1 98.62 86 ASN A N 1
ATOM 598 C CA . ASN A 1 86 ? 0.477 -24.891 6.281 1 98.62 86 ASN A CA 1
ATOM 599 C C . ASN A 1 86 ? 1.564 -23.875 5.969 1 98.62 86 ASN A C 1
ATOM 601 O O . ASN A 1 86 ? 2.16 -23.891 4.891 1 98.62 86 ASN A O 1
ATOM 605 N N . VAL A 1 87 ? 1.833 -22.984 6.918 1 98.81 87 VAL A N 1
ATOM 606 C CA . VAL A 1 87 ? 2.785 -21.906 6.672 1 98.81 87 VAL A CA 1
ATOM 607 C C . VAL A 1 87 ? 3.963 -22.016 7.641 1 98.81 87 VAL A C 1
ATOM 609 O O . VAL A 1 87 ? 4.66 -21.031 7.902 1 98.81 87 VAL A O 1
ATOM 612 N N . ASP A 1 88 ? 4.238 -23.141 8.172 1 98.12 88 ASP A N 1
ATOM 613 C CA . ASP A 1 88 ? 5.262 -23.344 9.188 1 98.12 88 ASP A CA 1
ATOM 614 C C . ASP A 1 88 ? 6.652 -23.047 8.641 1 98.12 88 ASP A C 1
ATOM 616 O O . ASP A 1 88 ? 7.555 -22.672 9.391 1 98.12 88 ASP A O 1
ATOM 620 N N . ASN A 1 89 ? 6.797 -23.188 7.359 1 98.06 89 ASN A N 1
ATOM 621 C CA . ASN A 1 89 ? 8.117 -23.016 6.754 1 98.06 89 ASN A CA 1
ATOM 622 C C . ASN A 1 89 ? 8.211 -21.703 5.996 1 98.06 89 ASN A C 1
ATOM 624 O O . ASN A 1 89 ? 9.086 -21.531 5.137 1 98.06 89 ASN A O 1
ATOM 628 N N . VAL A 1 90 ? 7.273 -20.828 6.227 1 98.81 90 VAL A N 1
ATOM 629 C CA . VAL A 1 90 ? 7.418 -19.469 5.723 1 98.81 90 VAL A CA 1
ATOM 630 C C . VAL A 1 90 ? 8.273 -18.656 6.684 1 98.81 90 VAL A C 1
ATOM 632 O O . VAL A 1 90 ? 7.988 -18.578 7.879 1 98.81 90 VAL A O 1
ATOM 635 N N . LYS A 1 91 ? 9.305 -18.125 6.188 1 98.62 91 LYS A N 1
ATOM 636 C CA . LYS A 1 91 ? 10.227 -17.359 7.027 1 98.62 91 LYS A CA 1
ATOM 637 C C . LYS A 1 91 ? 9.867 -15.875 7.035 1 98.62 91 LYS A C 1
ATOM 639 O O . LYS A 1 91 ? 9.562 -15.297 5.988 1 98.62 91 LYS A O 1
ATOM 644 N N . LYS A 1 92 ? 9.836 -15.312 8.211 1 98.31 92 LYS A N 1
ATOM 645 C CA . LYS A 1 92 ? 9.711 -13.859 8.359 1 98.31 92 LYS A CA 1
ATOM 646 C C . LYS A 1 92 ? 11.07 -13.18 8.32 1 98.31 92 LYS A C 1
ATOM 648 O O . LYS A 1 92 ? 11.969 -13.523 9.086 1 98.31 92 LYS A O 1
ATOM 653 N N . ILE A 1 93 ? 11.234 -12.297 7.348 1 98.25 93 ILE A N 1
ATOM 654 C CA . ILE A 1 93 ? 12.516 -11.617 7.172 1 98.25 93 ILE A CA 1
ATOM 655 C C . ILE A 1 93 ? 12.477 -10.258 7.859 1 98.25 93 ILE A C 1
ATOM 657 O O . ILE A 1 93 ? 11.641 -9.406 7.527 1 98.25 93 ILE A O 1
ATOM 661 N N . GLU A 1 94 ? 13.375 -10.008 8.805 1 95.94 94 GLU A N 1
ATOM 662 C CA . GLU A 1 94 ? 13.453 -8.742 9.523 1 95.94 94 GLU A CA 1
ATOM 663 C C . GLU A 1 94 ? 13.922 -7.613 8.609 1 95.94 94 GLU A C 1
ATOM 665 O O . GLU A 1 94 ? 14.75 -7.836 7.715 1 95.94 94 GLU A O 1
ATOM 670 N N . ASN A 1 95 ? 13.414 -6.434 8.797 1 92.62 95 ASN A N 1
ATOM 671 C CA . ASN A 1 95 ? 13.812 -5.207 8.109 1 92.62 95 ASN A CA 1
ATOM 672 C C . ASN A 1 95 ? 13.531 -5.289 6.609 1 92.62 95 ASN A C 1
ATOM 674 O O . ASN A 1 95 ? 14.242 -4.684 5.809 1 92.62 95 ASN A O 1
ATOM 678 N N . LYS A 1 96 ? 12.641 -6.184 6.188 1 95.12 96 LYS A N 1
ATOM 679 C CA . LYS A 1 96 ? 12.156 -6.27 4.812 1 95.12 96 LYS A CA 1
ATOM 680 C C . LYS A 1 96 ? 10.633 -6.199 4.754 1 95.12 96 LYS A C 1
ATOM 682 O O . LYS A 1 96 ? 9.953 -6.656 5.676 1 95.12 96 LYS A O 1
ATOM 687 N N . SER A 1 97 ? 10.203 -5.559 3.732 1 96.44 97 SER A N 1
ATOM 688 C CA . SER A 1 97 ? 8.758 -5.598 3.49 1 96.44 97 SER A CA 1
ATOM 689 C C . SER A 1 97 ? 8.344 -6.926 2.863 1 96.44 97 SER A C 1
ATOM 691 O O . SER A 1 97 ? 9.156 -7.594 2.215 1 96.44 97 SER A O 1
ATOM 693 N N . THR A 1 98 ? 7.121 -7.34 3.145 1 97.88 98 THR A N 1
ATOM 694 C CA . THR A 1 98 ? 6.512 -8.359 2.297 1 97.88 98 THR A CA 1
ATOM 695 C C . THR A 1 98 ? 6.457 -7.891 0.845 1 97.88 98 THR A C 1
ATOM 697 O O . THR A 1 98 ? 6.5 -6.688 0.572 1 97.88 98 THR A O 1
ATOM 700 N N . GLY A 1 99 ? 6.531 -8.836 -0.088 1 98.19 99 GLY A N 1
ATOM 701 C CA . GLY A 1 99 ? 6.371 -8.438 -1.479 1 98.19 99 GLY A CA 1
ATOM 702 C C . GLY A 1 99 ? 5.113 -7.629 -1.728 1 98.19 99 GLY A C 1
ATOM 703 O O . GLY A 1 99 ? 4.07 -7.898 -1.133 1 98.19 99 GLY A O 1
ATOM 704 N N . VAL A 1 100 ? 5.223 -6.625 -2.641 1 98.06 100 VAL A N 1
ATOM 705 C CA . VAL A 1 100 ? 4.102 -5.73 -2.893 1 98.06 100 VAL A CA 1
ATOM 706 C C . VAL A 1 100 ? 3.945 -5.504 -4.395 1 98.06 100 VAL A C 1
ATOM 708 O O . VAL A 1 100 ? 4.938 -5.391 -5.117 1 98.06 100 VAL A O 1
ATOM 711 N N . ALA A 1 101 ? 2.736 -5.555 -4.809 1 97.12 101 ALA A N 1
ATOM 712 C CA . ALA A 1 101 ? 2.379 -5.012 -6.117 1 97.12 101 ALA A CA 1
ATOM 713 C C . ALA A 1 101 ? 1.484 -3.783 -5.973 1 97.12 101 ALA A C 1
ATOM 715 O O . ALA A 1 101 ? 0.348 -3.887 -5.504 1 97.12 101 ALA A O 1
ATOM 716 N N . MET A 1 102 ? 1.993 -2.59 -6.277 1 97.88 102 MET A N 1
ATOM 717 C CA . MET A 1 102 ? 1.155 -1.399 -6.387 1 97.88 102 MET A CA 1
ATOM 718 C C . MET A 1 102 ? 0.488 -1.327 -7.754 1 97.88 102 MET A C 1
ATOM 720 O O . MET A 1 102 ? 1.168 -1.306 -8.781 1 97.88 102 MET A O 1
ATOM 724 N N . ILE A 1 103 ? -0.773 -1.323 -7.75 1 96.25 103 ILE A N 1
ATO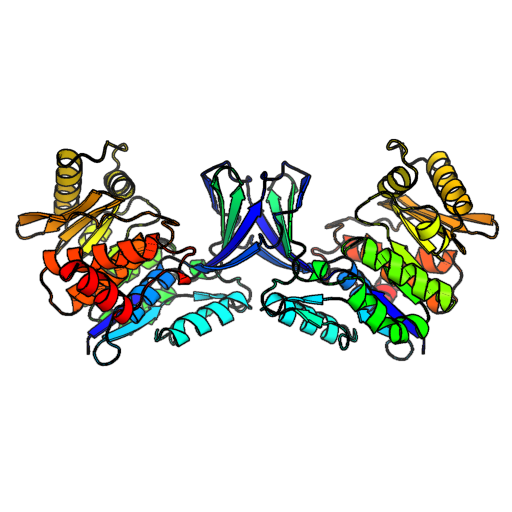M 725 C CA . ILE A 1 103 ? -1.535 -1.398 -8.992 1 96.25 103 ILE A CA 1
ATOM 726 C C . ILE A 1 103 ? -2.422 -0.163 -9.133 1 96.25 103 ILE A C 1
ATOM 728 O O . ILE A 1 103 ? -3.289 0.084 -8.289 1 96.25 103 ILE A O 1
ATOM 732 N N . ILE A 1 104 ? -2.18 0.639 -10.141 1 97 104 ILE A N 1
ATOM 733 C CA . ILE A 1 104 ? -3.02 1.779 -10.492 1 97 104 ILE A CA 1
ATOM 734 C C . ILE A 1 104 ? -3.967 1.391 -11.625 1 97 104 ILE A C 1
ATOM 736 O O . ILE A 1 104 ? -3.523 0.979 -12.695 1 97 104 ILE A O 1
ATOM 740 N N . VAL A 1 105 ? -5.227 1.411 -11.375 1 95.06 105 VAL A N 1
ATOM 741 C CA . VAL A 1 105 ? -6.227 1.049 -12.375 1 95.06 105 VAL A CA 1
ATOM 742 C C . VAL A 1 105 ? -7.004 2.291 -12.797 1 95.06 105 VAL A C 1
ATOM 744 O O . VAL A 1 105 ? -7.73 2.881 -11.992 1 95.06 105 VAL A O 1
ATOM 747 N N . GLU A 1 106 ? -6.883 2.697 -14.008 1 95 106 GLU A N 1
ATOM 748 C CA . GLU A 1 106 ? -7.578 3.871 -14.531 1 95 106 GLU A CA 1
ATOM 749 C C . GLU A 1 106 ? -8.992 3.521 -14.969 1 95 106 GLU A C 1
ATOM 751 O O . GLU A 1 106 ? -9.297 2.357 -15.234 1 95 106 GLU A O 1
ATOM 756 N N . GLU A 1 107 ? -9.812 4.523 -15.055 1 91.12 107 GLU A N 1
ATOM 757 C CA . GLU A 1 107 ? -11.203 4.344 -15.453 1 91.12 107 GLU A CA 1
ATOM 758 C C . GLU A 1 107 ? -11.297 3.674 -16.828 1 91.12 107 GLU A C 1
ATOM 760 O O . GLU A 1 107 ? -12.273 2.969 -17.109 1 91.12 107 GLU A O 1
ATOM 765 N N . THR A 1 108 ? -10.344 3.838 -17.703 1 87.62 108 THR A N 1
ATOM 766 C CA . THR A 1 108 ? -10.312 3.244 -19.031 1 87.62 108 THR A CA 1
ATOM 767 C C . THR A 1 108 ? -10.086 1.737 -18.953 1 87.62 108 THR A C 1
ATOM 769 O O . THR A 1 108 ? -10.281 1.02 -19.938 1 87.62 108 THR A O 1
ATOM 772 N N . GLY A 1 109 ? -9.688 1.26 -17.797 1 84.5 109 GLY A N 1
ATOM 773 C CA . GLY A 1 109 ? -9.336 -0.143 -17.641 1 84.5 109 GLY A CA 1
ATOM 774 C C . GLY A 1 109 ? -7.844 -0.399 -17.734 1 84.5 109 GLY A C 1
ATOM 775 O O . GLY A 1 109 ? -7.371 -1.483 -17.391 1 84.5 109 GLY A O 1
ATOM 776 N N . GLU A 1 110 ? -7.164 0.65 -18.109 1 89.25 110 GLU A N 1
ATOM 777 C CA . GLU A 1 110 ? -5.711 0.524 -18.172 1 89.25 110 GLU A CA 1
ATOM 778 C C . GLU A 1 110 ? -5.109 0.396 -16.781 1 89.25 110 GLU A C 1
ATOM 780 O O . GLU A 1 110 ? -5.551 1.067 -15.844 1 89.25 110 GLU A O 1
ATOM 785 N N . ASN A 1 111 ? -4.098 -0.523 -16.719 1 91.5 111 ASN A N 1
ATOM 786 C CA . ASN A 1 111 ? -3.465 -0.689 -15.422 1 91.5 111 ASN A CA 1
ATOM 787 C C . ASN A 1 111 ? -1.955 -0.476 -15.5 1 91.5 111 ASN A C 1
ATOM 789 O O . ASN A 1 111 ? -1.373 -0.532 -16.578 1 91.5 111 ASN A O 1
ATOM 793 N N . ARG A 1 112 ? -1.364 0.002 -14.484 1 95.38 112 ARG A N 1
ATOM 794 C CA . ARG A 1 112 ? 0.067 0.181 -14.258 1 95.38 112 ARG A CA 1
ATOM 795 C C . ARG A 1 112 ? 0.515 -0.526 -12.984 1 95.38 112 ARG A C 1
ATOM 797 O O . ARG A 1 112 ? -0.111 -0.377 -11.93 1 95.38 112 ARG A O 1
ATOM 804 N N . ILE A 1 113 ? 1.57 -1.321 -13.109 1 95.12 113 ILE A N 1
ATOM 805 C CA . ILE A 1 113 ? 1.938 -2.143 -11.961 1 95.12 113 ILE A CA 1
ATOM 806 C C . ILE A 1 113 ? 3.391 -1.868 -11.57 1 95.12 113 ILE A C 1
ATOM 808 O O . ILE A 1 113 ? 4.273 -1.838 -12.43 1 95.12 113 ILE A O 1
ATOM 812 N N . LEU A 1 114 ? 3.605 -1.554 -10.359 1 97.69 114 LEU A N 1
ATOM 813 C CA . LEU A 1 114 ? 4.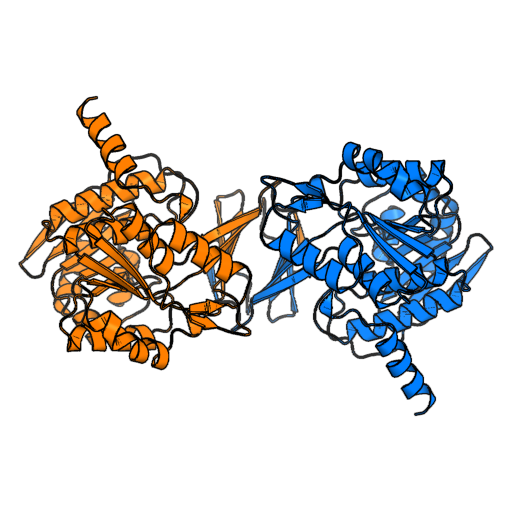934 -1.482 -9.766 1 97.69 114 LEU A CA 1
ATOM 814 C C . LEU A 1 114 ? 5.145 -2.623 -8.773 1 97.69 114 LEU A C 1
ATOM 816 O O . LEU A 1 114 ? 4.352 -2.799 -7.844 1 97.69 114 LEU A O 1
ATOM 820 N N . LEU A 1 115 ? 6.195 -3.334 -9 1 97.06 115 LEU A N 1
ATOM 821 C CA . LEU A 1 115 ? 6.457 -4.504 -8.172 1 97.06 115 LEU A CA 1
ATOM 822 C C . LEU A 1 115 ? 7.641 -4.258 -7.242 1 97.06 115 LEU A C 1
ATOM 824 O O . LEU A 1 115 ? 8.641 -3.66 -7.648 1 97.06 115 LEU A O 1
ATOM 828 N N . SER A 1 116 ? 7.48 -4.598 -6.043 1 97.75 116 SER A N 1
ATOM 829 C CA . SER A 1 116 ? 8.578 -4.727 -5.086 1 97.75 116 SER A CA 1
ATOM 830 C C . SER A 1 116 ? 8.703 -6.164 -4.586 1 97.75 116 SER A C 1
ATOM 832 O O . SER A 1 116 ? 7.781 -6.691 -3.957 1 97.75 116 SER A O 1
ATOM 834 N N . GLU A 1 117 ? 9.836 -6.781 -4.789 1 96.88 117 GLU A N 1
ATOM 835 C CA . GLU A 1 117 ? 10.008 -8.188 -4.434 1 96.88 117 GLU A CA 1
ATOM 836 C C . GLU A 1 117 ? 9.945 -8.383 -2.922 1 96.88 117 GLU A C 1
ATOM 838 O O . GLU A 1 117 ? 9.477 -9.422 -2.447 1 96.88 117 GLU A O 1
ATOM 843 N N . GLY A 1 118 ? 10.508 -7.348 -2.18 1 97.44 118 GLY A N 1
ATOM 844 C CA . GLY A 1 118 ? 10.555 -7.477 -0.733 1 97.44 118 GLY A CA 1
ATOM 845 C C . GLY A 1 118 ? 11.18 -8.773 -0.269 1 97.44 118 GLY A C 1
ATOM 846 O O . GLY A 1 118 ? 12.234 -9.172 -0.768 1 97.44 118 GLY A O 1
ATOM 847 N N . ALA A 1 119 ? 10.508 -9.422 0.624 1 98.31 119 ALA A N 1
ATOM 848 C CA . ALA A 1 119 ? 11.016 -10.633 1.26 1 98.31 119 ALA A CA 1
ATOM 849 C C . ALA A 1 119 ? 11.086 -11.789 0.263 1 98.31 119 ALA A C 1
ATOM 851 O O . ALA A 1 119 ? 11.766 -12.789 0.506 1 98.31 119 ALA A O 1
ATOM 852 N N . ASN A 1 120 ? 10.336 -11.742 -0.837 1 98.31 120 ASN A N 1
ATOM 853 C CA . ASN A 1 120 ? 10.453 -12.781 -1.858 1 98.31 120 ASN A CA 1
ATOM 854 C C . ASN A 1 120 ? 11.883 -12.914 -2.371 1 98.31 120 ASN A C 1
ATOM 856 O O . ASN A 1 120 ? 12.297 -13.992 -2.785 1 98.31 120 ASN A O 1
ATOM 860 N N . GLY A 1 121 ? 12.578 -11.781 -2.32 1 97.62 121 GLY A N 1
ATOM 861 C CA . GLY A 1 121 ? 13.977 -11.797 -2.734 1 97.62 121 GLY A CA 1
ATOM 862 C C . GLY A 1 121 ? 14.859 -12.633 -1.822 1 97.62 121 GLY A C 1
ATOM 863 O O . GLY A 1 121 ? 15.977 -12.992 -2.195 1 97.62 121 GLY A O 1
ATOM 864 N N . ASN A 1 122 ? 14.328 -12.906 -0.663 1 98 122 ASN A N 1
ATOM 865 C CA . ASN A 1 122 ? 15.109 -13.648 0.326 1 98 122 ASN A CA 1
ATOM 866 C C . ASN A 1 122 ? 14.875 -15.156 0.206 1 98 122 ASN A C 1
ATOM 868 O O . ASN A 1 122 ? 15.477 -15.938 0.938 1 98 122 ASN A O 1
ATOM 872 N N . VAL A 1 123 ? 13.984 -15.562 -0.697 1 98.38 123 VAL A N 1
ATOM 873 C CA . VAL A 1 123 ? 13.945 -16.969 -1.07 1 98.38 123 VAL A CA 1
ATOM 874 C C . VAL A 1 123 ? 15.172 -17.312 -1.918 1 98.38 123 VAL A C 1
ATOM 876 O O . VAL A 1 123 ? 15.062 -17.5 -3.133 1 98.38 123 VAL A O 1
ATOM 879 N N . ASP A 1 124 ? 16.234 -17.469 -1.24 1 97.69 124 ASP A N 1
ATOM 880 C CA . ASP A 1 124 ? 17.516 -17.672 -1.927 1 97.69 124 ASP A CA 1
ATOM 881 C C . ASP A 1 124 ? 17.922 -19.141 -1.879 1 97.69 124 ASP A C 1
ATOM 883 O O . ASP A 1 124 ? 17.172 -19.984 -1.411 1 97.69 124 ASP A O 1
ATOM 887 N N . THR A 1 125 ? 19.109 -19.438 -2.404 1 97.88 125 THR A N 1
ATOM 888 C CA . THR A 1 125 ? 19.578 -20.812 -2.516 1 97.88 125 THR A CA 1
ATOM 889 C C . THR A 1 125 ? 19.734 -21.438 -1.135 1 97.88 125 THR A C 1
ATOM 891 O O . THR A 1 125 ? 19.422 -22.625 -0.95 1 97.88 125 THR A O 1
ATOM 894 N N . ALA A 1 126 ? 20.188 -20.625 -0.159 1 98.31 126 ALA A N 1
ATOM 895 C CA . ALA A 1 126 ? 20.344 -21.141 1.201 1 98.31 126 ALA A CA 1
ATOM 896 C C . ALA A 1 126 ? 19 -21.531 1.793 1 98.31 126 ALA A C 1
ATOM 898 O O . ALA A 1 126 ? 18.875 -22.578 2.441 1 98.31 126 ALA A O 1
ATOM 899 N N . PHE A 1 127 ? 18.031 -20.734 1.568 1 98.5 127 PHE A N 1
ATOM 900 C CA . PHE A 1 127 ? 16.672 -21.016 2.029 1 98.5 127 PHE A CA 1
ATOM 901 C C . PHE A 1 127 ? 16.172 -22.344 1.445 1 98.5 127 PHE A C 1
ATOM 903 O O . PHE A 1 127 ? 15.688 -23.203 2.176 1 98.5 127 PHE A O 1
ATOM 910 N N . VAL A 1 128 ? 16.312 -22.5 0.132 1 98.75 128 VAL A N 1
ATOM 911 C CA . VAL A 1 128 ? 15.758 -23.656 -0.567 1 98.75 128 VAL A CA 1
ATOM 912 C C . VAL A 1 128 ? 16.5 -24.922 -0.132 1 98.75 128 VAL A C 1
ATOM 914 O O . VAL A 1 128 ? 15.883 -25.969 0.058 1 98.75 128 VAL A O 1
ATOM 917 N N . LYS A 1 129 ? 17.812 -24.797 0.03 1 98.56 129 LYS A N 1
ATOM 918 C CA . LYS A 1 129 ? 18.594 -25.953 0.487 1 98.56 129 LYS A CA 1
ATOM 919 C C . LYS A 1 129 ? 18.125 -26.406 1.867 1 98.56 129 LYS A C 1
ATOM 921 O O . LYS A 1 129 ? 18.078 -27.609 2.145 1 98.56 129 LYS A O 1
ATOM 926 N N . ALA A 1 130 ? 17.734 -25.484 2.684 1 98.44 130 ALA A N 1
ATOM 927 C CA . ALA A 1 130 ? 17.25 -25.797 4.02 1 98.44 130 ALA A CA 1
ATOM 928 C C . ALA A 1 130 ? 15.891 -26.5 3.955 1 98.44 130 ALA A C 1
ATOM 930 O O . ALA A 1 130 ? 15.477 -27.141 4.918 1 98.44 130 ALA A O 1
ATOM 931 N N . MET A 1 131 ? 15.203 -26.391 2.861 1 98.38 131 MET A N 1
ATOM 932 C CA . MET A 1 131 ? 13.867 -26.969 2.705 1 98.38 131 MET A CA 1
ATOM 933 C C . MET A 1 131 ? 13.938 -28.312 1.988 1 98.38 131 MET A C 1
ATOM 935 O O . MET A 1 131 ? 12.914 -28.859 1.57 1 98.38 131 MET A O 1
ATOM 939 N N . GLU A 1 132 ? 15.125 -28.859 1.784 1 98.5 132 GLU A N 1
ATOM 940 C CA . GLU A 1 132 ? 15.305 -30.078 1.003 1 98.5 132 GLU A CA 1
ATOM 941 C C . GLU A 1 132 ? 14.422 -31.203 1.532 1 98.5 132 GLU A C 1
ATOM 943 O O . GLU A 1 132 ? 13.805 -31.938 0.753 1 98.5 132 GLU A O 1
ATOM 948 N N . GLN A 1 133 ? 14.352 -31.359 2.836 1 97.75 133 GLN A N 1
ATOM 949 C CA . GLN A 1 133 ? 13.555 -32.438 3.416 1 97.75 133 GLN A CA 1
ATOM 950 C C . GLN A 1 133 ? 12.078 -32.281 3.064 1 97.75 133 GLN A C 1
ATOM 952 O O . GLN A 1 133 ? 11.406 -33.25 2.736 1 97.75 133 GLN A O 1
ATOM 957 N N . ARG A 1 134 ? 11.602 -31.078 3.135 1 97.75 134 ARG A N 1
ATOM 958 C CA . ARG A 1 134 ? 10.195 -30.812 2.822 1 97.75 134 ARG A CA 1
ATOM 959 C C . ARG A 1 134 ? 9.906 -31.078 1.35 1 97.75 134 ARG A C 1
ATOM 961 O O . ARG A 1 134 ? 8.859 -31.641 1.011 1 97.75 134 ARG A O 1
ATOM 968 N N . ILE A 1 135 ? 10.805 -30.672 0.519 1 98.44 135 ILE A N 1
ATOM 969 C CA . ILE A 1 135 ? 10.648 -30.844 -0.922 1 98.44 135 ILE A CA 1
ATOM 970 C C . ILE A 1 135 ? 10.734 -32.312 -1.278 1 98.44 135 ILE A C 1
ATOM 972 O O . ILE A 1 135 ? 9.945 -32.812 -2.084 1 98.44 135 ILE A O 1
ATOM 976 N N . SER A 1 136 ? 11.625 -33.062 -0.589 1 98 136 SER A N 1
ATOM 977 C CA . SER A 1 136 ? 11.922 -34.469 -0.945 1 98 136 SER A CA 1
ATOM 978 C C . SER A 1 136 ? 10.766 -35.375 -0.581 1 98 136 SER A C 1
ATOM 980 O O . SER A 1 136 ? 10.648 -36.5 -1.118 1 98 136 SER A O 1
ATOM 982 N N . THR A 1 137 ? 9.859 -34.938 0.302 1 97.06 137 THR A N 1
ATOM 983 C CA . THR A 1 137 ? 8.852 -35.844 0.832 1 97.06 137 THR A CA 1
ATOM 984 C C . THR A 1 137 ? 7.473 -35.5 0.278 1 97.06 137 THR A C 1
ATOM 986 O O . THR A 1 137 ? 6.488 -36.156 0.599 1 97.06 137 THR A O 1
ATOM 989 N N . CYS A 1 138 ? 7.391 -34.469 -0.556 1 98.12 138 CYS A N 1
ATOM 990 C CA . CYS A 1 138 ? 6.074 -34.125 -1.062 1 98.12 138 CYS A CA 1
ATOM 991 C C . CYS A 1 138 ? 5.734 -34.906 -2.318 1 98.12 138 CYS A C 1
ATOM 993 O O . CYS A 1 138 ? 6.609 -35.531 -2.908 1 98.12 138 CYS A O 1
ATOM 995 N N . ASN A 1 139 ? 4.43 -34.969 -2.629 1 98.38 139 ASN A N 1
ATOM 996 C CA . ASN A 1 139 ? 3.969 -35.656 -3.822 1 98.38 139 ASN A CA 1
ATOM 997 C C . ASN A 1 139 ? 4.113 -34.812 -5.07 1 98.38 139 ASN A C 1
ATOM 999 O O . ASN A 1 139 ? 4.277 -35.312 -6.176 1 98.38 139 ASN A O 1
ATOM 1003 N N . LEU A 1 140 ? 4.023 -33.531 -4.895 1 98.81 140 LEU A N 1
ATOM 1004 C CA . LEU A 1 140 ? 4.098 -32.562 -5.988 1 98.81 140 LEU A CA 1
ATOM 1005 C C . LEU A 1 140 ? 4.621 -31.219 -5.492 1 98.81 140 LEU A C 1
ATOM 1007 O O . LEU A 1 140 ? 4.195 -30.734 -4.441 1 98.81 140 LEU A O 1
ATOM 1011 N N . LEU A 1 141 ? 5.598 -30.656 -6.199 1 98.94 141 LEU A N 1
ATOM 1012 C CA . LEU A 1 141 ? 6.129 -29.312 -5.941 1 98.94 141 LEU A CA 1
ATOM 1013 C C . LEU A 1 141 ? 5.664 -28.328 -7.012 1 98.94 141 LEU A C 1
ATOM 1015 O O . LEU A 1 141 ? 5.883 -28.562 -8.203 1 98.94 141 LEU A O 1
ATOM 1019 N N . ILE A 1 142 ? 4.949 -27.297 -6.617 1 98.94 142 ILE A N 1
ATOM 1020 C CA . ILE A 1 142 ? 4.504 -26.234 -7.523 1 98.94 142 ILE A CA 1
ATOM 1021 C C . ILE A 1 142 ? 5.449 -25.047 -7.426 1 98.94 142 ILE A C 1
ATOM 1023 O O . ILE A 1 142 ? 5.785 -24.594 -6.328 1 98.94 142 ILE A O 1
ATOM 1027 N N . MET A 1 143 ? 5.852 -24.5 -8.586 1 98.75 143 MET A N 1
ATOM 1028 C CA . MET A 1 143 ? 6.734 -23.344 -8.602 1 98.75 143 MET A CA 1
ATOM 1029 C C . MET A 1 143 ? 6.316 -22.359 -9.688 1 98.75 143 MET A C 1
ATOM 1031 O O . MET A 1 143 ? 5.668 -22.734 -10.664 1 98.75 143 MET A O 1
ATOM 1035 N N . GLN A 1 144 ? 6.652 -21.156 -9.547 1 98.38 144 GLN A N 1
ATOM 1036 C CA . GLN A 1 144 ? 6.547 -20.062 -10.492 1 98.38 144 GLN A CA 1
ATOM 1037 C C . GLN A 1 144 ? 7.828 -19.234 -10.523 1 98.38 144 GLN A C 1
ATOM 1039 O O . GLN A 1 144 ? 8.859 -19.656 -10.008 1 98.38 144 GLN A O 1
ATOM 1044 N N . LEU A 1 145 ? 7.789 -18.094 -11.188 1 97.94 145 LEU A N 1
ATOM 1045 C CA . LEU A 1 145 ? 9.055 -17.406 -11.383 1 97.94 145 LEU A CA 1
ATOM 1046 C C . LEU A 1 145 ? 9.008 -16 -10.766 1 97.94 145 LEU A C 1
ATOM 1048 O O . LEU A 1 145 ? 9.57 -15.062 -11.312 1 97.94 145 LEU A O 1
ATOM 1052 N N . GLU A 1 146 ? 8.352 -15.891 -9.609 1 96.88 146 GLU A N 1
ATOM 1053 C CA . GLU A 1 146 ? 8.281 -14.617 -8.906 1 96.88 146 GLU A CA 1
ATOM 1054 C C . GLU A 1 146 ? 9.25 -14.586 -7.727 1 96.88 146 GLU A C 1
ATOM 1056 O O . GLU A 1 146 ? 9.086 -13.781 -6.809 1 96.88 146 GLU A O 1
ATOM 1061 N N . ILE A 1 147 ? 10.148 -15.531 -7.617 1 97.88 147 ILE A N 1
ATOM 1062 C CA . ILE A 1 147 ? 11.266 -15.57 -6.672 1 97.88 147 ILE A CA 1
ATOM 1063 C C . ILE A 1 147 ? 12.578 -15.688 -7.438 1 97.88 147 ILE A C 1
ATOM 1065 O O . ILE A 1 147 ? 12.586 -15.867 -8.656 1 97.88 147 ILE A O 1
ATOM 1069 N N . PRO A 1 148 ? 13.734 -15.492 -6.738 1 97.75 148 PRO A N 1
ATOM 1070 C CA . PRO A 1 148 ? 15.008 -15.531 -7.461 1 97.75 148 PRO A CA 1
ATOM 1071 C C . PRO A 1 148 ? 15.188 -16.812 -8.273 1 97.75 148 PRO A C 1
ATOM 1073 O O . PRO A 1 148 ? 14.938 -17.906 -7.773 1 97.75 148 PRO A O 1
ATOM 1076 N N . LEU A 1 149 ? 15.617 -16.609 -9.508 1 98 149 LEU A N 1
ATOM 1077 C CA . LEU A 1 149 ? 15.711 -17.719 -10.461 1 98 149 LEU A CA 1
ATOM 1078 C C . LEU A 1 149 ? 16.672 -18.781 -9.953 1 98 149 LEU A C 1
ATOM 1080 O O . LEU A 1 149 ? 16.453 -19.984 -10.164 1 98 149 LEU A O 1
ATOM 1084 N N . GLU A 1 150 ? 17.719 -18.375 -9.266 1 97.94 150 GLU A N 1
ATOM 1085 C CA . GLU A 1 150 ? 18.688 -19.328 -8.734 1 97.94 150 GLU A CA 1
ATOM 1086 C C . GLU A 1 150 ? 18.031 -20.25 -7.715 1 97.94 150 GLU A C 1
ATOM 1088 O O . GLU A 1 150 ? 18.391 -21.438 -7.625 1 97.94 150 GLU A O 1
ATOM 1093 N N . ALA A 1 151 ? 17.109 -19.719 -6.973 1 98.12 151 ALA A N 1
ATOM 1094 C CA . ALA A 1 151 ? 16.375 -20.516 -6.004 1 98.12 151 ALA A CA 1
ATOM 1095 C C . ALA A 1 151 ? 15.484 -21.547 -6.707 1 98.12 151 ALA A C 1
ATOM 1097 O O . ALA A 1 151 ? 15.398 -22.703 -6.27 1 98.12 151 ALA A O 1
ATOM 1098 N N . VAL A 1 152 ? 14.875 -21.125 -7.746 1 98.62 152 VAL A N 1
ATOM 1099 C CA . VAL A 1 152 ? 14.031 -22.016 -8.547 1 98.62 152 VAL A CA 1
ATOM 1100 C C . VAL A 1 152 ? 14.875 -23.156 -9.102 1 98.62 152 VAL A C 1
ATOM 1102 O O . VAL A 1 152 ? 14.469 -24.328 -9.039 1 98.62 152 VAL A O 1
ATOM 1105 N N . GLU A 1 153 ? 16.016 -22.812 -9.57 1 98.5 153 GLU A N 1
ATOM 1106 C CA . GLU A 1 153 ? 16.906 -23.812 -10.156 1 98.5 153 GLU A CA 1
ATOM 1107 C C . GLU A 1 153 ? 17.328 -24.844 -9.117 1 98.5 153 GLU A C 1
ATOM 1109 O O . GLU A 1 153 ? 17.312 -26.047 -9.398 1 98.5 153 GLU A O 1
ATOM 1114 N N . ILE A 1 154 ? 17.719 -24.375 -7.953 1 98.62 154 ILE A N 1
ATOM 1115 C CA . ILE A 1 154 ? 18.141 -25.281 -6.895 1 98.62 154 ILE A CA 1
ATOM 1116 C C . ILE A 1 154 ? 16.984 -26.172 -6.461 1 98.62 154 ILE A C 1
ATOM 1118 O O . ILE A 1 154 ? 17.156 -27.359 -6.207 1 98.62 154 ILE A O 1
ATOM 1122 N N . ALA A 1 155 ? 15.797 -25.641 -6.379 1 98.88 155 ALA A N 1
ATOM 1123 C CA . ALA A 1 155 ? 14.617 -26.406 -6.004 1 98.88 155 ALA A CA 1
ATOM 1124 C C . ALA A 1 155 ? 14.328 -27.516 -7.027 1 98.88 155 ALA A C 1
ATOM 1126 O O . ALA A 1 155 ? 13.977 -28.625 -6.66 1 98.88 155 ALA A O 1
ATOM 1127 N N . LEU A 1 156 ? 14.484 -27.172 -8.281 1 98.69 156 LEU A N 1
ATOM 1128 C CA . LEU A 1 156 ? 14.305 -28.125 -9.359 1 98.69 156 LEU A CA 1
ATOM 1129 C C . LEU A 1 156 ? 15.305 -29.281 -9.234 1 98.69 156 LEU A C 1
ATOM 1131 O O . LEU A 1 156 ? 14.945 -30.438 -9.398 1 98.69 156 LEU A O 1
ATOM 1135 N N . GLN A 1 157 ? 16.516 -28.906 -8.938 1 98.62 157 GLN A N 1
ATOM 1136 C CA . GLN A 1 157 ? 17.562 -29.922 -8.773 1 98.62 157 GLN A CA 1
ATOM 1137 C C . GLN A 1 157 ? 17.25 -30.844 -7.598 1 98.62 157 GLN A C 1
ATOM 1139 O O . GLN A 1 157 ? 17.406 -32.062 -7.703 1 98.62 157 GLN A O 1
ATOM 1144 N N . ILE A 1 158 ? 16.859 -30.281 -6.516 1 98.75 158 ILE A N 1
ATOM 1145 C CA . ILE A 1 158 ? 16.516 -31.062 -5.324 1 98.75 158 ILE A CA 1
ATOM 1146 C C . ILE A 1 158 ? 15.352 -32 -5.637 1 98.75 158 ILE A C 1
ATOM 1148 O O . ILE A 1 158 ? 15.406 -33.188 -5.312 1 98.75 158 ILE A O 1
ATOM 1152 N N . ALA A 1 159 ? 14.305 -31.484 -6.246 1 98.75 159 ALA A N 1
ATOM 1153 C CA . ALA A 1 159 ? 13.148 -32.312 -6.609 1 98.75 159 ALA A CA 1
ATOM 1154 C C . ALA A 1 159 ? 13.562 -33.469 -7.516 1 98.75 159 ALA A C 1
ATOM 1156 O O . ALA A 1 159 ? 13.133 -34.594 -7.312 1 98.75 159 ALA A O 1
ATOM 1157 N N . HIS A 1 160 ? 14.406 -33.125 -8.508 1 98.06 160 HIS A N 1
ATOM 1158 C CA . HIS A 1 160 ? 14.898 -34.125 -9.445 1 98.06 160 HIS A CA 1
ATOM 1159 C C . HIS A 1 160 ? 15.688 -35.219 -8.727 1 98.06 160 HIS A C 1
ATOM 1161 O O . HIS A 1 160 ? 15.492 -36.406 -8.977 1 98.06 160 HIS A O 1
ATOM 1167 N N . LYS A 1 161 ? 16.578 -34.75 -7.863 1 98.25 161 LYS A N 1
ATOM 1168 C CA . LYS A 1 161 ? 17.422 -35.656 -7.078 1 98.25 161 LYS A CA 1
ATOM 1169 C C . LYS A 1 161 ? 16.562 -36.656 -6.285 1 98.25 161 LYS A C 1
ATOM 1171 O O . LYS A 1 161 ? 16.938 -37.812 -6.145 1 98.25 161 LYS A O 1
ATOM 1176 N N . HIS A 1 162 ? 15.453 -36.25 -5.82 1 98.44 162 HIS A N 1
ATOM 1177 C CA . HIS A 1 162 ? 14.656 -37.094 -4.922 1 98.44 162 HIS A CA 1
ATOM 1178 C C . HIS A 1 162 ? 13.445 -37.656 -5.641 1 98.44 162 HIS A C 1
ATOM 1180 O O . HIS A 1 162 ? 12.57 -38.281 -5.012 1 98.44 162 HIS A O 1
ATOM 1186 N N . GLY A 1 163 ? 13.289 -37.469 -6.922 1 98.06 163 GLY A N 1
ATOM 1187 C CA . GLY A 1 163 ? 12.242 -38.062 -7.738 1 98.06 163 GLY A CA 1
ATOM 1188 C C . GLY A 1 163 ? 10.883 -37.406 -7.523 1 98.06 163 GLY A C 1
ATOM 1189 O O . GLY A 1 163 ? 9.852 -38.062 -7.699 1 98.06 163 GLY A O 1
ATOM 1190 N N . VAL A 1 164 ? 10.898 -36.156 -7.082 1 98.56 164 VAL A N 1
ATOM 1191 C CA . VAL A 1 164 ? 9.656 -35.406 -6.836 1 98.56 164 VAL A CA 1
ATOM 1192 C C . VAL A 1 164 ? 9.188 -34.75 -8.117 1 98.56 164 VAL A C 1
ATOM 1194 O O . VAL A 1 164 ? 9.977 -34.062 -8.797 1 98.56 164 VAL A O 1
ATOM 1197 N N . ASP A 1 165 ? 7.922 -34.906 -8.516 1 98.69 165 ASP A N 1
ATOM 1198 C CA . ASP A 1 165 ? 7.352 -34.219 -9.68 1 98.69 165 ASP A CA 1
ATOM 1199 C C . ASP A 1 165 ? 7.219 -32.719 -9.414 1 98.69 165 ASP A C 1
ATOM 1201 O O . ASP A 1 165 ? 6.789 -32.312 -8.336 1 98.69 165 ASP A O 1
ATOM 1205 N N . VAL A 1 166 ? 7.574 -31.953 -10.422 1 98.88 166 VAL A N 1
ATOM 1206 C CA . VAL A 1 166 ? 7.445 -30.5 -10.328 1 98.88 166 VAL A CA 1
ATOM 1207 C C . VAL A 1 166 ? 6.445 -30.016 -11.375 1 98.88 166 VAL A C 1
ATOM 1209 O O . VAL A 1 166 ? 6.504 -30.422 -12.539 1 98.88 166 VAL A O 1
ATOM 1212 N N . LEU A 1 167 ? 5.492 -29.266 -10.953 1 98.94 167 LEU A N 1
ATOM 1213 C CA . LEU A 1 167 ? 4.684 -28.453 -11.852 1 98.94 167 LEU A CA 1
ATOM 1214 C C . LEU A 1 167 ? 5.211 -27.016 -11.906 1 98.94 167 LEU A C 1
ATOM 1216 O O . LEU A 1 167 ? 5.242 -26.328 -10.883 1 98.94 167 LEU A O 1
ATOM 1220 N N . MET A 1 168 ? 5.605 -26.562 -13.062 1 98.81 168 MET A N 1
ATOM 1221 C CA . MET A 1 168 ? 6.176 -25.234 -13.258 1 98.81 168 MET A CA 1
ATOM 1222 C C . MET A 1 168 ? 5.207 -24.344 -14.023 1 98.81 168 MET A C 1
ATOM 1224 O O . MET A 1 168 ? 4.805 -24.656 -15.141 1 98.81 168 MET A O 1
ATOM 1228 N N . ASN A 1 169 ? 4.738 -23.359 -13.422 1 98.56 169 ASN A N 1
ATOM 1229 C CA . ASN A 1 169 ? 4.109 -22.234 -14.094 1 98.56 169 ASN A CA 1
ATOM 1230 C C . ASN A 1 169 ? 5.117 -21.125 -14.398 1 98.56 169 ASN A C 1
ATOM 1232 O O . ASN A 1 169 ? 5.492 -20.359 -13.508 1 98.56 169 ASN A O 1
ATOM 1236 N N . PRO A 1 170 ? 5.578 -21.078 -15.625 1 98 170 PRO A N 1
ATOM 1237 C CA . PRO A 1 170 ? 6.68 -20.156 -15.93 1 98 170 PRO A CA 1
ATOM 1238 C C . PRO A 1 170 ? 6.215 -18.703 -16.094 1 98 170 PRO A C 1
ATOM 1240 O O . PRO A 1 170 ? 6.359 -18.125 -17.172 1 98 170 PRO A O 1
ATO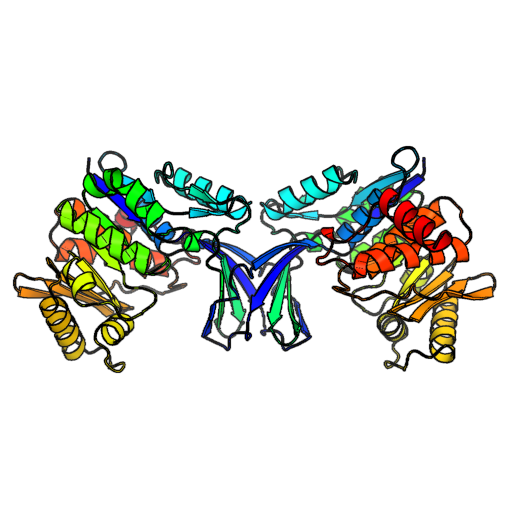M 1243 N N . ALA A 1 171 ? 5.703 -18.172 -15.102 1 94.69 171 ALA A N 1
ATOM 1244 C CA . ALA A 1 171 ? 5.227 -16.797 -14.984 1 94.69 171 ALA A CA 1
ATOM 1245 C C . ALA A 1 171 ? 5.918 -16.062 -13.836 1 94.69 171 ALA A C 1
ATOM 1247 O O . ALA A 1 171 ? 5.973 -16.578 -12.719 1 94.69 171 ALA A O 1
ATOM 1248 N N . PRO A 1 172 ? 6.34 -14.789 -14.125 1 92.31 172 PRO A N 1
ATOM 1249 C CA . PRO A 1 172 ? 6.406 -14.047 -15.383 1 92.31 172 PRO A CA 1
ATOM 1250 C C . PRO A 1 172 ? 7.297 -14.719 -16.422 1 92.31 172 PRO A C 1
ATOM 1252 O O . PRO A 1 172 ? 8.156 -15.539 -16.062 1 92.31 172 PRO A O 1
ATOM 1255 N N . ALA A 1 173 ? 7.102 -14.367 -17.609 1 90.88 173 ALA A N 1
ATOM 1256 C CA . ALA A 1 173 ? 7.777 -15.047 -18.719 1 90.88 173 ALA A CA 1
ATOM 1257 C C . ALA A 1 173 ? 9.242 -14.617 -18.812 1 90.88 173 ALA A C 1
ATOM 1259 O O . ALA A 1 173 ? 9.539 -13.461 -19.125 1 90.88 173 ALA A O 1
ATOM 1260 N N . ILE A 1 174 ? 10.109 -15.523 -18.547 1 93.06 174 ILE A N 1
ATOM 1261 C CA . ILE A 1 174 ? 11.547 -15.352 -18.766 1 93.06 174 ILE A CA 1
ATOM 1262 C C . ILE A 1 174 ? 12.133 -16.625 -19.344 1 93.06 174 ILE A C 1
ATOM 1264 O O . ILE A 1 174 ? 11.57 -17.719 -19.172 1 93.06 174 ILE A O 1
ATOM 1268 N N . PRO A 1 175 ? 13.211 -16.516 -20.016 1 94.44 175 PRO A N 1
ATOM 1269 C CA . PRO A 1 175 ? 13.859 -17.719 -20.531 1 94.44 175 PRO A CA 1
ATOM 1270 C C . PRO A 1 175 ? 14.328 -18.656 -19.422 1 94.44 175 PRO A C 1
ATOM 1272 O O . PRO A 1 175 ? 14.797 -18.203 -18.375 1 94.44 175 PRO A O 1
ATOM 1275 N N . LEU A 1 176 ? 14.148 -19.891 -19.609 1 97.25 176 LEU A N 1
ATOM 1276 C CA . LEU A 1 176 ? 14.672 -20.938 -18.734 1 97.25 176 LEU A CA 1
ATOM 1277 C C . LEU A 1 176 ? 15.672 -21.828 -19.484 1 97.25 176 LEU A C 1
ATOM 1279 O O . LEU A 1 176 ? 15.547 -22.031 -20.688 1 97.25 176 LEU A O 1
ATOM 1283 N N . SER A 1 177 ? 16.672 -22.328 -18.797 1 96.44 177 SER A N 1
ATOM 1284 C CA . SER A 1 177 ? 17.594 -23.266 -19.406 1 96.44 177 SER A CA 1
ATOM 1285 C C . SER A 1 177 ? 16.906 -24.594 -19.719 1 96.44 177 SER A C 1
ATOM 1287 O O . SER A 1 177 ? 15.898 -24.938 -19.094 1 96.44 177 SER A O 1
ATOM 1289 N N . HIS A 1 178 ? 17.438 -25.328 -20.656 1 96 178 HIS A N 1
ATOM 1290 C CA . HIS A 1 178 ? 16.906 -26.641 -21 1 96 178 HIS A CA 1
ATOM 1291 C C . HIS A 1 178 ? 16.922 -27.578 -19.797 1 96 178 HIS A C 1
ATOM 1293 O O . HIS A 1 178 ? 16.016 -28.375 -19.609 1 96 178 HIS A O 1
ATOM 1299 N N . ASP A 1 179 ? 17.938 -27.406 -19.047 1 96.56 179 ASP A N 1
ATOM 1300 C CA . ASP A 1 179 ? 18.047 -28.219 -17.844 1 96.56 179 ASP A CA 1
ATOM 1301 C C . ASP A 1 179 ? 16.875 -27.969 -16.891 1 96.56 179 ASP A C 1
ATOM 1303 O O . ASP A 1 179 ? 16.266 -28.906 -16.375 1 96.56 179 ASP A O 1
ATOM 1307 N N . MET A 1 180 ? 16.531 -26.766 -16.656 1 98.19 180 MET A N 1
ATOM 1308 C CA . MET A 1 180 ? 15.43 -26.422 -15.781 1 98.19 180 MET A CA 1
ATOM 1309 C C . MET A 1 180 ? 14.117 -26.984 -16.312 1 98.19 180 MET A C 1
ATOM 1311 O O . MET A 1 180 ? 13.312 -27.531 -15.555 1 98.19 180 MET A O 1
ATOM 1315 N N . ILE A 1 181 ? 13.953 -26.859 -17.609 1 98.25 181 ILE A N 1
ATOM 1316 C CA . ILE A 1 181 ? 12.734 -27.344 -18.25 1 98.25 181 ILE A CA 1
ATOM 1317 C C . ILE A 1 181 ? 12.656 -28.859 -18.125 1 98.25 181 ILE A C 1
ATOM 1319 O O . ILE A 1 181 ? 11.586 -29.406 -17.828 1 98.25 181 ILE A O 1
ATOM 1323 N N . SER A 1 182 ? 13.789 -29.531 -18.25 1 98.12 182 SER A N 1
ATOM 1324 C CA . SER A 1 182 ? 13.828 -31 -18.266 1 98.12 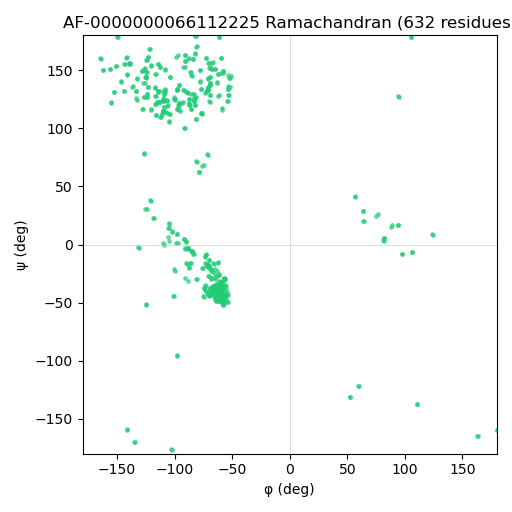182 SER A CA 1
ATOM 1325 C C . SER A 1 182 ? 13.531 -31.562 -16.875 1 98.12 182 SER A C 1
ATOM 1327 O O . SER A 1 182 ? 13.203 -32.75 -16.75 1 98.12 182 SER A O 1
ATOM 1329 N N . TYR A 1 183 ? 13.633 -30.75 -15.844 1 98.31 183 TYR A N 1
ATOM 1330 C CA . TYR A 1 183 ? 13.367 -31.203 -14.484 1 98.31 183 TYR A CA 1
ATOM 1331 C C . TYR A 1 183 ? 11.883 -31.141 -14.164 1 98.31 183 TYR A C 1
ATOM 1333 O O . TYR A 1 183 ? 11.43 -31.641 -13.141 1 98.31 183 TYR A O 1
ATOM 1341 N N . CYS A 1 184 ? 11.086 -30.594 -15.062 1 98.69 184 CYS A N 1
ATOM 1342 C CA . CYS A 1 184 ? 9.656 -30.422 -14.82 1 98.69 184 CYS A CA 1
ATOM 1343 C C . CYS A 1 184 ? 8.867 -31.641 -15.266 1 98.69 184 CYS A C 1
ATOM 1345 O O . CYS A 1 184 ? 9.086 -32.156 -16.359 1 98.69 184 CYS A O 1
ATOM 1347 N N . ALA A 1 185 ? 7.992 -32.125 -14.398 1 98.75 185 ALA A N 1
ATOM 1348 C CA . ALA A 1 185 ? 7.016 -33.125 -14.82 1 98.75 185 ALA A CA 1
ATOM 1349 C C . ALA A 1 185 ? 5.906 -32.469 -15.656 1 98.75 185 ALA A C 1
ATOM 1351 O O . ALA A 1 185 ? 5.52 -33.031 -16.703 1 98.75 185 ALA A O 1
ATOM 1352 N N . TYR A 1 186 ? 5.438 -31.375 -15.211 1 98.81 186 TYR A N 1
ATOM 1353 C CA . TYR A 1 186 ? 4.402 -30.609 -15.883 1 98.81 186 TYR A CA 1
ATOM 1354 C C . TYR A 1 186 ? 4.848 -29.156 -16.094 1 98.81 186 TYR A C 1
ATOM 1356 O O . TYR A 1 186 ? 5.301 -28.5 -15.156 1 98.81 186 TYR A O 1
ATOM 1364 N N . LEU A 1 187 ? 4.785 -28.672 -17.281 1 98.81 187 LEU A N 1
ATOM 1365 C CA . LEU A 1 187 ? 5.031 -27.281 -17.641 1 98.81 187 LEU A CA 1
ATOM 1366 C C . LEU A 1 187 ? 3.752 -26.625 -18.141 1 98.81 187 LEU A C 1
ATOM 1368 O O . LEU A 1 187 ? 3.131 -27.094 -19.094 1 98.81 187 LEU A O 1
ATOM 1372 N N . VAL A 1 188 ? 3.346 -25.5 -17.469 1 98.62 188 VAL A N 1
ATOM 1373 C CA . VAL A 1 188 ? 2.033 -24.922 -17.75 1 98.62 188 VAL A CA 1
ATOM 1374 C C . VAL A 1 188 ? 2.176 -23.438 -18.094 1 98.62 188 VAL A C 1
ATOM 1376 O O . VAL A 1 188 ? 1.798 -22.578 -17.297 1 98.62 188 VAL A O 1
ATOM 1379 N N . PRO A 1 189 ? 2.58 -23.078 -19.266 1 97.56 189 PRO A N 1
ATOM 1380 C CA . PRO A 1 189 ? 2.629 -21.688 -19.75 1 97.56 189 PRO A CA 1
ATOM 1381 C C . PRO A 1 189 ? 1.344 -21.266 -20.453 1 97.56 189 PRO A C 1
ATOM 1383 O O . PRO A 1 189 ? 0.52 -22.109 -20.812 1 97.56 189 PRO A O 1
ATOM 1386 N N . ASN A 1 190 ? 1.142 -19.953 -20.5 1 94.19 190 ASN A N 1
ATOM 1387 C CA . ASN A 1 190 ? 0.247 -19.484 -21.547 1 94.19 190 ASN A CA 1
ATOM 1388 C C . ASN A 1 190 ? 0.973 -19.359 -22.891 1 94.19 190 ASN A C 1
ATOM 1390 O O . ASN A 1 190 ? 2.158 -19.688 -22.984 1 94.19 190 ASN A O 1
ATOM 1394 N N . GLU A 1 191 ? 0.249 -18.969 -23.859 1 92.25 191 GLU A N 1
ATOM 1395 C CA . GLU A 1 191 ? 0.824 -18.922 -25.203 1 92.25 191 GLU A CA 1
ATOM 1396 C C . GLU A 1 191 ? 2.025 -17.984 -25.266 1 92.25 191 GLU A C 1
ATOM 1398 O O . GLU A 1 191 ? 3.061 -18.328 -25.844 1 92.25 191 GLU A O 1
ATOM 1403 N N . HIS A 1 192 ? 1.897 -16.812 -24.672 1 91.44 192 HIS A N 1
ATOM 1404 C CA . HIS A 1 192 ? 2.975 -15.828 -24.656 1 91.44 192 HIS A CA 1
ATOM 1405 C C . HIS A 1 192 ? 4.191 -16.359 -23.906 1 91.44 192 HIS A C 1
ATOM 1407 O O . HIS A 1 192 ? 5.324 -16.219 -24.375 1 91.44 192 HIS A O 1
ATOM 1413 N N . GLU A 1 193 ? 3.971 -16.953 -22.781 1 94.25 193 GLU A N 1
ATOM 1414 C CA . GLU A 1 193 ? 5.035 -17.531 -21.969 1 94.25 193 GLU A CA 1
ATOM 1415 C C . GLU A 1 193 ? 5.75 -18.641 -22.703 1 94.25 193 GLU A C 1
ATOM 1417 O O . GLU A 1 193 ? 6.98 -18.75 -22.672 1 94.25 193 GLU A O 1
ATOM 1422 N N . ALA A 1 194 ? 4.996 -19.453 -23.406 1 95.44 194 ALA A N 1
ATOM 1423 C CA . ALA A 1 194 ? 5.578 -20.531 -24.203 1 95.44 194 ALA A CA 1
ATOM 1424 C C . ALA A 1 194 ? 6.5 -19.984 -25.281 1 95.44 194 ALA A C 1
ATOM 1426 O O . ALA A 1 194 ? 7.602 -20.5 -25.484 1 95.44 194 ALA A O 1
ATOM 1427 N N . ALA A 1 195 ? 5.984 -18.969 -25.906 1 94.06 195 ALA A N 1
ATOM 1428 C CA . ALA A 1 195 ? 6.777 -18.344 -26.953 1 94.06 195 ALA A CA 1
ATOM 1429 C C . ALA A 1 195 ? 8.102 -17.828 -26.406 1 94.06 195 ALA A C 1
ATOM 1431 O O . ALA A 1 195 ? 9.148 -17.984 -27.047 1 94.06 195 ALA A O 1
ATOM 1432 N N . ILE A 1 196 ? 8.047 -17.281 -25.234 1 93.25 196 ILE A N 1
ATOM 1433 C CA . ILE A 1 196 ? 9.242 -16.703 -24.609 1 93.25 196 ILE A CA 1
ATOM 1434 C C . ILE A 1 196 ? 10.203 -17.812 -24.219 1 93.25 196 ILE A C 1
ATOM 1436 O O . ILE A 1 196 ? 11.406 -17.719 -24.438 1 93.25 196 ILE A O 1
ATOM 1440 N N . LEU A 1 197 ? 9.688 -18.859 -23.641 1 95.06 197 LEU A N 1
ATOM 1441 C CA . LEU A 1 197 ? 10.508 -20 -23.25 1 95.06 197 LEU A CA 1
ATOM 1442 C C . LEU A 1 197 ? 11.258 -20.562 -24.453 1 95.06 197 LEU A C 1
ATOM 1444 O O . LEU A 1 197 ? 12.367 -21.078 -24.312 1 95.06 197 LEU A O 1
ATOM 1448 N N . LEU A 1 198 ? 10.68 -20.422 -25.609 1 94.5 198 LEU A N 1
ATOM 1449 C CA . LEU A 1 198 ? 11.234 -21.016 -26.828 1 94.5 198 LEU A CA 1
ATOM 1450 C C . LEU A 1 198 ? 12.031 -19.984 -27.625 1 94.5 198 LEU A C 1
ATOM 1452 O O . LEU A 1 198 ? 12.578 -20.297 -28.672 1 94.5 198 LEU A O 1
ATOM 1456 N N . ASN A 1 199 ? 12.102 -18.734 -27.062 1 91.25 199 ASN A N 1
ATOM 1457 C CA . ASN A 1 199 ? 12.773 -17.625 -27.734 1 91.25 199 ASN A CA 1
ATOM 1458 C C . ASN A 1 199 ? 12.188 -17.375 -29.125 1 91.25 199 ASN A C 1
ATOM 1460 O O . ASN A 1 199 ? 12.93 -17.25 -30.094 1 91.25 199 ASN A O 1
ATOM 1464 N N . GLN A 1 200 ? 10.984 -17.453 -29.141 1 85.5 200 GLN A N 1
ATOM 1465 C CA . GLN A 1 200 ? 10.266 -17.203 -30.391 1 85.5 200 GLN A CA 1
ATOM 1466 C C . GLN A 1 200 ? 9.406 -15.961 -30.281 1 85.5 200 GLN A C 1
ATOM 1468 O O . GLN A 1 200 ? 9.133 -15.477 -29.188 1 85.5 200 GLN A O 1
ATOM 1473 N N . ALA A 1 201 ? 9.141 -15.367 -31.422 1 76.06 201 ALA A N 1
ATOM 1474 C CA . ALA A 1 201 ? 8.234 -14.219 -31.453 1 76.06 201 ALA A CA 1
ATOM 1475 C C . ALA A 1 201 ? 6.809 -14.633 -31.109 1 76.06 201 ALA A C 1
ATOM 1477 O O . ALA A 1 201 ? 6.438 -15.797 -31.281 1 76.06 201 ALA A O 1
ATOM 1478 N N . ASP A 1 202 ? 6.168 -13.742 -30.578 1 72.06 202 ASP A N 1
ATOM 1479 C CA . ASP A 1 202 ? 4.762 -14.023 -30.297 1 72.06 202 ASP A CA 1
ATOM 1480 C C . ASP A 1 202 ? 4 -14.367 -31.578 1 72.06 202 ASP A C 1
ATOM 1482 O O . ASP A 1 202 ? 4.16 -13.695 -32.594 1 72.06 202 ASP A O 1
ATOM 1486 N N . SER A 1 203 ? 3.531 -15.539 -31.641 1 73.12 203 SER A N 1
ATOM 1487 C CA . SER A 1 203 ? 2.705 -15.969 -32.781 1 73.12 203 SER A CA 1
ATOM 1488 C C . SER A 1 203 ? 1.244 -16.109 -32.344 1 73.12 203 SER A C 1
ATOM 1490 O O . SER A 1 203 ? 0.938 -16.25 -31.172 1 73.12 203 SER A O 1
ATOM 1492 N N . PRO A 1 204 ? 0.422 -15.891 -33.312 1 75.75 204 PRO A N 1
ATOM 1493 C CA . PRO A 1 204 ? -0.993 -16.094 -33 1 75.75 204 PRO A CA 1
ATOM 1494 C C . PRO A 1 204 ? -1.27 -17.453 -32.344 1 75.75 204 PRO A C 1
ATOM 1496 O O . PRO A 1 204 ? -0.604 -18.438 -32.688 1 75.75 204 PRO A O 1
ATOM 1499 N N . ALA A 1 205 ? -2.164 -17.469 -31.5 1 74.81 205 ALA A N 1
ATOM 1500 C CA . ALA A 1 205 ? -2.531 -18.688 -30.781 1 74.81 205 ALA A CA 1
ATOM 1501 C C . ALA A 1 205 ? -3.346 -19.625 -31.656 1 74.81 205 ALA A C 1
ATOM 1503 O O . ALA A 1 205 ? -4.543 -19.812 -31.438 1 74.81 205 ALA A O 1
ATOM 1504 N N . THR A 1 206 ? -2.77 -20.188 -32.688 1 84.06 206 THR A N 1
ATOM 1505 C CA . THR A 1 206 ? -3.41 -21.234 -33.469 1 84.06 206 THR A CA 1
ATOM 1506 C C . THR A 1 206 ? -3.062 -22.625 -32.906 1 84.06 206 THR A C 1
ATOM 1508 O O . THR A 1 206 ? -2.062 -22.781 -32.219 1 84.06 206 THR A O 1
ATOM 1511 N N . LEU A 1 207 ? -3.977 -23.484 -33.156 1 89 207 LEU A N 1
ATOM 1512 C CA . LEU A 1 207 ? -3.74 -24.844 -32.688 1 89 207 LEU A CA 1
ATOM 1513 C C . LEU A 1 207 ? -2.42 -25.391 -33.219 1 89 207 LEU A C 1
ATOM 1515 O O . LEU A 1 207 ? -1.719 -26.125 -32.531 1 89 207 LEU A O 1
ATOM 1519 N N . GLU A 1 208 ? -2.133 -25.062 -34.438 1 90.06 208 GLU A N 1
ATOM 1520 C CA . GLU A 1 208 ? -0.881 -25.5 -35.031 1 90.06 208 GLU A CA 1
ATOM 1521 C C . GLU A 1 208 ? 0.324 -24.938 -34.281 1 90.06 208 GLU A C 1
ATOM 1523 O O . GLU A 1 208 ? 1.279 -25.672 -34 1 90.06 208 GLU A O 1
ATOM 1528 N N . ASN A 1 209 ? 0.247 -23.688 -34 1 92 209 ASN A N 1
ATOM 1529 C CA . ASN A 1 209 ? 1.354 -23.047 -33.312 1 92 209 ASN A CA 1
ATOM 1530 C C . ASN A 1 209 ? 1.513 -23.594 -31.891 1 92 209 ASN A C 1
ATOM 1532 O O . ASN A 1 209 ? 2.633 -23.828 -31.438 1 92 209 ASN A O 1
ATOM 1536 N N . VAL A 1 210 ? 0.419 -23.781 -31.25 1 94.06 210 VAL A N 1
ATOM 1537 C CA . VAL A 1 210 ? 0.454 -24.25 -29.859 1 94.06 210 VAL A CA 1
ATOM 1538 C C . VAL A 1 210 ? 0.956 -25.688 -29.812 1 94.06 210 VAL A C 1
ATOM 1540 O O . VAL A 1 210 ? 1.66 -26.062 -28.875 1 94.06 210 VAL A O 1
ATOM 1543 N N . ASP A 1 211 ? 0.526 -26.469 -30.766 1 95.38 211 ASP A N 1
ATOM 1544 C CA . ASP A 1 211 ? 1.025 -27.844 -30.875 1 95.38 211 ASP A CA 1
ATOM 1545 C C . ASP A 1 211 ? 2.539 -27.859 -31.078 1 95.38 211 ASP A C 1
ATOM 1547 O O . ASP A 1 211 ? 3.24 -28.672 -30.469 1 95.38 211 ASP A O 1
ATOM 1551 N N . ALA A 1 212 ? 2.996 -27 -31.922 1 95.12 212 ALA A N 1
ATOM 1552 C CA . ALA A 1 212 ? 4.43 -26.906 -32.188 1 95.12 212 ALA A CA 1
ATOM 1553 C C . ALA A 1 212 ? 5.188 -26.5 -30.938 1 95.12 212 ALA A C 1
ATOM 1555 O O . ALA A 1 212 ? 6.254 -27.031 -30.641 1 95.12 212 ALA A O 1
ATOM 1556 N N . TYR A 1 213 ? 4.656 -25.5 -30.25 1 95.56 213 TYR A N 1
ATOM 1557 C CA . TYR A 1 213 ? 5.27 -25.047 -29 1 95.56 213 TYR A CA 1
ATOM 1558 C C . TYR A 1 213 ? 5.34 -26.188 -27.984 1 95.56 213 TYR A C 1
ATOM 1560 O O . TYR A 1 213 ? 6.391 -26.438 -27.391 1 95.56 213 TYR A O 1
ATOM 1568 N N . ALA A 1 214 ? 4.227 -26.891 -27.828 1 97.38 214 ALA A N 1
ATOM 1569 C CA . ALA A 1 214 ? 4.152 -27.969 -26.859 1 97.38 214 ALA A CA 1
ATOM 1570 C C . ALA A 1 214 ? 5.129 -29.094 -27.203 1 97.38 214 ALA A C 1
ATOM 1572 O O . ALA A 1 214 ? 5.801 -29.625 -26.328 1 97.38 214 ALA A O 1
ATOM 1573 N N . SER A 1 215 ? 5.176 -29.406 -28.5 1 96.81 215 SER A N 1
ATOM 1574 C CA . SER A 1 215 ? 6.078 -30.469 -28.953 1 96.81 215 SER A CA 1
ATOM 1575 C C . SER A 1 215 ? 7.535 -30.109 -28.688 1 96.81 215 SER A C 1
ATOM 1577 O O . SER A 1 215 ? 8.312 -30.938 -28.234 1 96.81 215 SER A O 1
ATOM 1579 N N . LYS A 1 216 ? 7.832 -28.906 -28.984 1 96.5 216 LYS A N 1
ATOM 1580 C CA . LYS A 1 216 ? 9.203 -28.453 -28.781 1 96.5 216 LYS A CA 1
ATOM 1581 C C . LYS A 1 216 ? 9.57 -28.453 -27.297 1 96.5 216 LYS A C 1
ATOM 1583 O O . LYS A 1 216 ? 10.672 -28.859 -26.922 1 96.5 216 LYS A O 1
ATOM 1588 N N . LEU A 1 217 ? 8.719 -27.984 -26.469 1 97.38 217 LEU A N 1
ATOM 1589 C CA . LEU A 1 217 ? 8.969 -27.953 -25.031 1 97.38 217 LEU A CA 1
ATOM 1590 C C . LEU A 1 217 ? 9.102 -29.375 -24.484 1 97.38 217 LEU A C 1
ATOM 1592 O O . LEU A 1 217 ? 9.922 -29.625 -23.609 1 97.38 217 LEU A O 1
ATOM 1596 N N . LEU A 1 218 ? 8.312 -30.312 -25 1 97.62 218 LEU A N 1
ATOM 1597 C CA . LEU A 1 218 ? 8.453 -31.719 -24.625 1 97.62 218 LEU A CA 1
ATOM 1598 C C . LEU A 1 218 ? 9.82 -32.25 -25.031 1 97.62 218 LEU A C 1
ATOM 1600 O O . LEU A 1 218 ? 10.43 -33.031 -24.281 1 97.62 218 LEU A O 1
ATOM 1604 N N . SER A 1 219 ? 10.234 -31.797 -26.172 1 97 219 SER A N 1
ATOM 1605 C CA . SER A 1 219 ? 11.523 -32.25 -26.672 1 97 219 SER A CA 1
ATOM 1606 C C . SER A 1 219 ? 12.672 -31.75 -25.812 1 97 219 SER A C 1
ATOM 1608 O O . SER A 1 219 ? 13.766 -32.312 -25.812 1 97 219 SER A O 1
ATOM 1610 N N . PHE A 1 220 ? 12.438 -30.641 -25.078 1 97.06 220 PHE A N 1
ATOM 1611 C CA . PHE A 1 220 ? 13.445 -30.125 -24.156 1 97.06 220 PHE A CA 1
ATOM 1612 C C . PHE A 1 220 ? 13.555 -31 -22.906 1 97.06 220 PHE A C 1
ATOM 1614 O O . PHE A 1 220 ? 14.508 -30.891 -22.141 1 97.06 220 PHE A O 1
ATOM 1621 N N . GLY A 1 221 ? 12.508 -31.875 -22.703 1 96.81 221 GLY A N 1
ATOM 1622 C CA . GLY A 1 221 ? 12.695 -32.875 -21.656 1 96.81 221 GLY A CA 1
ATOM 1623 C C . GLY A 1 221 ? 11.602 -32.844 -20.609 1 96.81 221 GLY A C 1
ATOM 1624 O O . GLY A 1 221 ? 11.727 -33.469 -19.562 1 96.81 221 GLY A O 1
ATOM 1625 N N . VAL A 1 222 ? 10.539 -32.094 -20.766 1 98.31 222 VAL A N 1
ATOM 1626 C CA . VAL A 1 222 ? 9.422 -32.188 -19.828 1 98.31 222 VAL A CA 1
ATOM 1627 C C . VAL A 1 222 ? 8.969 -33.625 -19.672 1 98.31 222 VAL A C 1
ATOM 1629 O O . VAL A 1 222 ? 8.727 -34.312 -20.656 1 98.31 222 VAL A O 1
ATOM 1632 N N . ARG A 1 223 ? 8.719 -34.125 -18.516 1 97.94 223 ARG A N 1
ATOM 1633 C CA . ARG A 1 223 ? 8.695 -35.531 -18.25 1 97.94 223 ARG A CA 1
ATOM 1634 C C . ARG A 1 223 ? 7.305 -36.125 -18.5 1 97.94 223 ARG A C 1
ATOM 1636 O O . ARG A 1 223 ? 7.164 -37.281 -18.859 1 97.94 223 ARG A O 1
ATOM 1643 N N . LYS A 1 224 ? 6.305 -35.281 -18.266 1 98.25 224 LYS A N 1
ATOM 1644 C CA . LYS A 1 224 ? 4.973 -35.875 -18.328 1 98.25 224 LYS A CA 1
ATOM 1645 C C . LYS A 1 224 ? 4.09 -35.125 -19.328 1 98.25 224 LYS A C 1
ATOM 1647 O O . LYS A 1 224 ? 3.531 -35.75 -20.25 1 98.25 224 LYS A O 1
ATOM 1652 N N . ALA A 1 225 ? 3.984 -33.781 -19.203 1 98.69 225 ALA A N 1
ATOM 1653 C CA . ALA A 1 225 ? 3.102 -33.094 -20.141 1 98.69 225 ALA A CA 1
ATOM 1654 C C . ALA A 1 225 ? 3.4 -31.609 -20.172 1 98.69 225 ALA A C 1
ATOM 1656 O O . ALA A 1 225 ? 3.828 -31.031 -19.172 1 98.69 225 ALA A O 1
ATOM 1657 N N . VAL A 1 226 ? 3.162 -31.016 -21.328 1 98.69 226 VAL A N 1
ATOM 1658 C CA . VAL A 1 226 ? 3.109 -29.578 -21.516 1 98.69 226 VAL A CA 1
ATOM 1659 C C . VAL A 1 226 ? 1.66 -29.125 -21.719 1 98.69 226 VAL A C 1
ATOM 1661 O O . VAL A 1 226 ? 0.931 -29.719 -22.516 1 98.69 226 VAL A O 1
ATOM 1664 N N . ILE A 1 227 ? 1.23 -28.203 -20.875 1 98.56 227 ILE A N 1
ATOM 1665 C CA . ILE A 1 227 ? -0.102 -27.625 -20.969 1 98.56 227 ILE A CA 1
ATOM 1666 C C . ILE A 1 227 ? 0.013 -26.141 -21.312 1 98.56 227 ILE A C 1
ATOM 1668 O O . ILE A 1 227 ? 0.655 -25.375 -20.594 1 98.56 227 ILE A O 1
ATOM 1672 N N . ILE A 1 228 ? -0.583 -25.688 -22.375 1 97.56 228 ILE A N 1
ATOM 1673 C CA . ILE A 1 228 ? -0.586 -24.281 -22.781 1 97.56 228 ILE A CA 1
ATOM 1674 C C . ILE A 1 228 ? -1.992 -23.703 -22.625 1 97.56 228 ILE A C 1
ATOM 1676 O O . ILE A 1 228 ? -2.922 -24.125 -23.328 1 97.56 228 ILE A O 1
ATOM 1680 N N . THR A 1 229 ? -2.119 -22.797 -21.688 1 96.12 229 THR A N 1
ATOM 1681 C CA . THR A 1 229 ? -3.418 -22.172 -21.484 1 96.12 229 THR A CA 1
ATOM 1682 C C . THR A 1 229 ? -3.68 -21.109 -22.531 1 96.12 229 THR A C 1
ATOM 1684 O O . THR A 1 229 ? -2.766 -20.375 -22.922 1 96.12 229 THR A O 1
ATOM 1687 N N . LEU A 1 230 ? -4.926 -21 -23.031 1 93.56 230 LEU A N 1
ATOM 1688 C CA . LEU A 1 230 ? -5.285 -20.141 -24.156 1 93.56 230 LEU A CA 1
ATOM 1689 C C . LEU A 1 230 ? -6.426 -19.203 -23.781 1 93.56 230 LEU A C 1
ATOM 1691 O O . LEU A 1 230 ? -7.285 -18.906 -24.609 1 93.56 230 LEU A O 1
ATOM 1695 N N . GLY A 1 231 ? -6.496 -18.844 -22.562 1 88.94 231 GLY A N 1
ATOM 1696 C CA . GLY A 1 231 ? -7.551 -17.938 -22.109 1 88.94 231 GLY A CA 1
ATOM 1697 C C . GLY A 1 231 ? -8.945 -18.5 -22.328 1 88.94 231 GLY A C 1
ATOM 1698 O O . GLY A 1 231 ? -9.258 -19.594 -21.859 1 88.94 231 GLY A O 1
ATOM 1699 N N . SER A 1 232 ? -9.719 -17.734 -23.078 1 89.94 232 SER A N 1
ATOM 1700 C CA . SER A 1 232 ? -11.117 -18.109 -23.281 1 89.94 232 SER A CA 1
ATOM 1701 C C . SER A 1 232 ? -11.242 -19.312 -24.203 1 89.94 232 SER A C 1
ATOM 1703 O O . SER A 1 232 ? -12.32 -19.906 -24.312 1 89.94 232 SER A O 1
ATOM 1705 N N . GLN A 1 233 ? -10.18 -19.75 -24.812 1 91.56 233 GLN A N 1
ATOM 1706 C CA . GLN A 1 233 ? -10.219 -20.906 -25.688 1 91.56 233 GLN A CA 1
ATOM 1707 C C . GLN A 1 233 ? -9.953 -22.203 -24.906 1 91.56 233 GLN A C 1
ATOM 1709 O O . GLN A 1 233 ? -10.172 -23.297 -25.438 1 91.56 233 GLN A O 1
ATOM 1714 N N . GLY A 1 234 ? -9.422 -22.031 -23.703 1 94.06 234 GLY A N 1
ATOM 1715 C CA . GLY A 1 234 ? -9.164 -23.203 -22.891 1 94.06 234 GLY A CA 1
ATOM 1716 C C . GLY A 1 234 ? -7.68 -23.5 -22.719 1 94.06 234 GLY A C 1
ATOM 1717 O O . GLY A 1 234 ? -6.902 -22.609 -22.375 1 94.06 234 GLY A O 1
ATOM 1718 N N . ALA A 1 235 ? -7.352 -24.812 -22.828 1 96.88 235 ALA A N 1
ATOM 1719 C CA . ALA A 1 235 ? -5.969 -25.25 -22.656 1 96.88 235 ALA A CA 1
ATOM 1720 C C . ALA A 1 235 ? -5.637 -26.406 -23.609 1 96.88 235 ALA A C 1
ATOM 1722 O O . ALA A 1 235 ? -6.453 -27.297 -23.812 1 96.88 235 ALA A O 1
ATOM 1723 N N . TYR A 1 236 ? -4.535 -26.25 -24.25 1 97.44 236 TYR A N 1
ATOM 1724 C CA . TYR A 1 236 ? -3.994 -27.312 -25.078 1 97.44 236 TYR A CA 1
ATOM 1725 C C . TYR A 1 236 ? -2.924 -28.109 -24.344 1 97.44 236 TYR A C 1
ATOM 1727 O O . TYR A 1 236 ? -2.094 -27.516 -23.625 1 97.44 236 TYR A O 1
ATOM 1735 N N . TYR A 1 237 ? -3.027 -29.453 -24.422 1 98 237 TYR A N 1
ATOM 1736 C CA . TYR A 1 237 ? -1.979 -30.219 -23.75 1 98 237 TYR A CA 1
ATOM 1737 C C . TYR A 1 237 ? -1.378 -31.25 -24.688 1 98 237 TYR A C 1
ATOM 1739 O O . TYR A 1 237 ? -2.025 -31.688 -25.656 1 98 237 TYR A O 1
ATOM 1747 N N . LYS A 1 238 ? -0.139 -31.531 -24.469 1 98 238 LYS A N 1
ATOM 1748 C CA . LYS A 1 238 ? 0.587 -32.656 -25.078 1 98 238 LYS A CA 1
ATOM 1749 C C . LYS A 1 238 ? 1.391 -33.406 -24.031 1 98 238 LYS A C 1
ATOM 1751 O O . LYS A 1 238 ? 2.158 -32.812 -23.281 1 98 238 LYS A O 1
ATOM 1756 N N . SER A 1 239 ? 1.157 -34.688 -23.984 1 98.06 239 SER A N 1
ATOM 1757 C CA . SER A 1 239 ? 1.843 -35.5 -22.984 1 98.06 239 SER A CA 1
ATOM 1758 C C . SER A 1 239 ? 3.061 -36.219 -23.578 1 98.06 239 SER A C 1
ATOM 1760 O O . SER A 1 239 ? 3.188 -36.312 -24.812 1 98.06 239 SER A O 1
ATOM 1762 N N . ALA A 1 240 ? 3.941 -36.656 -22.75 1 96.38 240 ALA A N 1
ATOM 1763 C CA . ALA A 1 240 ? 5.141 -37.375 -23.156 1 96.38 240 ALA A CA 1
ATOM 1764 C C . ALA A 1 240 ? 4.777 -38.688 -23.828 1 96.38 240 ALA A C 1
ATOM 1766 O O . ALA A 1 240 ? 5.535 -39.219 -24.641 1 96.38 240 ALA A O 1
ATOM 1767 N N . ASN A 1 241 ? 3.572 -39.188 -23.531 1 94.56 241 ASN A N 1
ATOM 1768 C CA . ASN A 1 241 ? 3.143 -40.469 -24.125 1 94.56 241 ASN A CA 1
ATOM 1769 C C . ASN A 1 241 ? 2.463 -40.25 -25.469 1 94.56 241 ASN A C 1
ATOM 1771 O O . ASN A 1 241 ? 1.985 -41.219 -26.078 1 94.56 241 ASN A O 1
ATOM 1775 N N . GLY A 1 242 ? 2.303 -38.969 -25.875 1 91.94 242 GLY A N 1
ATOM 1776 C CA . GLY A 1 242 ? 1.835 -38.688 -27.219 1 91.94 242 GLY A CA 1
ATOM 1777 C C . GLY A 1 242 ? 0.398 -38.219 -27.266 1 91.94 242 GLY A C 1
ATOM 1778 O O . GLY A 1 242 ? -0.099 -37.844 -28.328 1 91.94 242 GLY A O 1
ATOM 1779 N N . GLU A 1 243 ? -0.241 -38.25 -26.156 1 95 243 GLU A N 1
ATOM 1780 C CA . GLU A 1 243 ? -1.607 -37.719 -26.125 1 95 243 GLU A CA 1
ATOM 1781 C C . GLU A 1 243 ? -1.631 -36.219 -26.25 1 95 243 GLU A C 1
ATOM 1783 O O . GLU A 1 243 ? -0.784 -35.5 -25.672 1 95 243 GLU A O 1
ATOM 1788 N N . SER A 1 244 ? -2.514 -35.719 -27.062 1 96.69 244 SER A N 1
ATOM 1789 C CA . SER A 1 244 ? -2.699 -34.25 -27.188 1 96.69 244 SER A CA 1
ATOM 1790 C C . SER A 1 244 ? -4.156 -33.906 -27.469 1 96.69 244 SER A C 1
ATOM 1792 O O . SER A 1 244 ? -4.863 -34.688 -28.141 1 96.69 244 SER A O 1
ATOM 1794 N N . ALA A 1 245 ? -4.605 -32.906 -26.891 1 95.94 245 ALA A N 1
ATOM 1795 C CA . ALA A 1 245 ? -5.965 -32.438 -27.156 1 95.94 245 ALA A CA 1
ATOM 1796 C C . ALA A 1 245 ? -6.168 -31.016 -26.656 1 95.94 245 ALA A C 1
ATOM 1798 O O . ALA A 1 245 ? -5.371 -30.516 -25.859 1 95.94 245 ALA A O 1
ATOM 1799 N N . LEU A 1 246 ? -7.148 -30.391 -27.188 1 96.5 246 LEU A N 1
ATOM 1800 C CA . LEU A 1 246 ? -7.656 -29.125 -26.656 1 96.5 246 LEU A CA 1
ATOM 1801 C C . LEU A 1 246 ? -8.797 -29.359 -25.688 1 96.5 246 LEU A C 1
ATOM 1803 O O . LEU A 1 246 ? -9.75 -30.078 -26 1 96.5 246 LEU A O 1
ATOM 1807 N N . VAL A 1 247 ? -8.641 -28.891 -24.516 1 96.06 247 VAL A N 1
ATOM 1808 C CA . VAL A 1 247 ? -9.727 -28.844 -23.547 1 96.06 247 VAL A CA 1
ATOM 1809 C C . VAL A 1 247 ? -10.383 -27.469 -23.562 1 96.06 247 VAL A C 1
ATOM 1811 O O . VAL A 1 247 ? -9.742 -26.469 -23.203 1 96.06 247 VAL A O 1
ATOM 1814 N N . SER A 1 248 ? -11.609 -27.375 -23.938 1 94.44 248 SER A N 1
ATOM 1815 C CA . SER A 1 248 ? -12.289 -26.094 -24.094 1 94.44 248 SER A CA 1
ATOM 1816 C C . SER A 1 248 ? -12.562 -25.438 -22.75 1 94.44 248 SER A C 1
ATOM 1818 O O . SER A 1 248 ? -12.852 -26.125 -21.766 1 94.44 248 SER A O 1
ATOM 1820 N N . ALA A 1 249 ? -12.43 -24.125 -22.766 1 91.69 249 ALA A N 1
ATOM 1821 C CA . ALA A 1 249 ? -12.836 -23.359 -21.594 1 91.69 249 ALA A CA 1
ATOM 1822 C C . ALA A 1 249 ? -14.359 -23.359 -21.438 1 91.69 249 ALA A C 1
ATOM 1824 O O . ALA A 1 249 ? -15.086 -23.547 -22.422 1 91.69 249 ALA A O 1
ATOM 1825 N N . CYS A 1 250 ? -14.789 -23.141 -20.234 1 90.5 250 CYS A N 1
ATOM 1826 C CA . CYS A 1 250 ? -16.203 -22.906 -20.016 1 90.5 250 CYS A CA 1
ATOM 1827 C C . CYS A 1 250 ? -16.594 -21.484 -20.422 1 90.5 250 CYS A C 1
ATOM 1829 O O . CYS A 1 250 ? -15.898 -20.531 -20.062 1 90.5 250 CYS A O 1
ATOM 1831 N N . LYS A 1 251 ? -17.641 -21.375 -21.125 1 89.69 251 LYS A N 1
ATOM 1832 C CA . LYS A 1 251 ? -18.078 -20.047 -21.547 1 89.69 251 LYS A CA 1
ATOM 1833 C C . LYS A 1 251 ? -18.766 -19.297 -20.406 1 89.69 251 LYS A C 1
ATOM 1835 O O . LYS A 1 251 ? -19.812 -19.719 -19.922 1 89.69 251 LYS A O 1
ATOM 1840 N N . VAL A 1 252 ? -18.109 -18.266 -20 1 91.31 252 VAL A N 1
ATOM 1841 C CA . VAL A 1 252 ? -18.688 -17.438 -18.922 1 91.31 252 VAL A CA 1
ATOM 1842 C C . VAL A 1 252 ? -18.406 -15.969 -19.203 1 91.31 252 VAL A C 1
ATOM 1844 O O . VAL A 1 252 ? -17.594 -15.641 -20.078 1 91.31 252 VAL A O 1
ATOM 1847 N N . LYS A 1 253 ? -19.172 -15.039 -18.547 1 91.62 253 LYS A N 1
ATOM 1848 C CA . LYS A 1 253 ? -18.875 -13.609 -18.609 1 91.62 253 LYS A CA 1
ATOM 1849 C C . LYS A 1 253 ? -17.766 -13.234 -17.625 1 91.62 253 LYS A C 1
ATOM 1851 O O . LYS A 1 253 ? -18 -13.195 -16.406 1 91.62 253 LYS A O 1
ATOM 1856 N N . ALA A 1 254 ? -16.656 -12.953 -18.172 1 89.38 254 ALA A N 1
ATOM 1857 C CA . ALA A 1 254 ? -15.516 -12.633 -17.328 1 89.38 254 ALA A CA 1
ATOM 1858 C C . ALA A 1 254 ? -15.672 -11.25 -16.703 1 89.38 254 ALA A C 1
ATOM 1860 O O . ALA A 1 254 ? -16.031 -10.289 -17.375 1 89.38 254 ALA A O 1
ATOM 1861 N N . VAL A 1 255 ? -15.469 -11.164 -15.422 1 88.62 255 VAL A N 1
ATOM 1862 C CA . VAL A 1 255 ? -15.461 -9.914 -14.672 1 88.62 255 VAL A CA 1
ATOM 1863 C C . VAL A 1 255 ? -14.023 -9.477 -14.398 1 88.62 255 VAL A C 1
ATOM 1865 O O . VAL A 1 255 ? -13.672 -8.312 -14.602 1 88.62 255 VAL A O 1
ATOM 1868 N N . ASP A 1 256 ? -13.195 -10.344 -14.016 1 86.75 256 ASP A N 1
ATOM 1869 C CA . ASP A 1 256 ? -11.805 -10.133 -13.633 1 86.75 256 ASP A CA 1
ATOM 1870 C C . ASP A 1 256 ? -10.984 -11.406 -13.812 1 86.75 256 ASP A C 1
ATOM 1872 O O . ASP A 1 256 ? -11.266 -12.43 -13.188 1 86.75 256 ASP A O 1
ATOM 1876 N N . THR A 1 257 ? -9.969 -11.305 -14.594 1 85.81 257 THR A N 1
ATOM 1877 C CA . THR A 1 257 ? -9.227 -12.516 -14.945 1 85.81 257 THR A CA 1
ATOM 1878 C C . THR A 1 257 ? -8.07 -12.734 -13.969 1 85.81 257 THR A C 1
ATOM 1880 O O . THR A 1 257 ? -7.297 -13.68 -14.125 1 85.81 257 THR A O 1
ATOM 1883 N N . THR A 1 258 ? -8.062 -11.828 -12.969 1 84 258 THR A N 1
ATOM 1884 C CA . THR A 1 258 ? -6.996 -11.961 -11.984 1 84 258 THR A CA 1
ATOM 1885 C C . THR A 1 258 ? -7.094 -13.297 -11.25 1 84 258 THR A C 1
ATOM 1887 O O . THR A 1 258 ? -8.18 -13.703 -10.836 1 84 258 THR A O 1
ATOM 1890 N N . ALA A 1 259 ? -6.066 -14.094 -11.164 1 90.81 259 ALA A N 1
ATOM 1891 C CA . ALA A 1 259 ? -5.887 -15.344 -10.43 1 90.81 259 ALA A CA 1
ATOM 1892 C C . ALA A 1 259 ? -6.484 -16.516 -11.203 1 90.81 259 ALA A C 1
ATOM 1894 O O . ALA A 1 259 ? -6.523 -17.641 -10.695 1 90.81 259 ALA A O 1
ATOM 1895 N N . ALA A 1 260 ? -7.012 -16.297 -12.43 1 93.06 260 ALA A N 1
ATOM 1896 C CA . ALA A 1 260 ? -7.551 -17.391 -13.227 1 93.06 260 ALA A CA 1
ATOM 1897 C C . ALA A 1 260 ? -6.492 -18.453 -13.477 1 93.06 260 ALA A C 1
ATOM 1899 O O . ALA A 1 260 ? -6.762 -19.656 -13.328 1 93.06 260 ALA A O 1
ATOM 1900 N N . GLY A 1 261 ? -5.309 -18.016 -13.852 1 95.62 261 GLY A N 1
ATOM 1901 C CA . GLY A 1 261 ? -4.203 -18.938 -14.07 1 95.62 261 GLY A CA 1
ATOM 1902 C C . GLY A 1 261 ? -3.789 -19.672 -12.812 1 95.62 261 GLY A C 1
ATOM 1903 O O . GLY A 1 261 ? -3.557 -20.891 -12.844 1 95.62 261 GLY A O 1
ATOM 1904 N N . ASP A 1 262 ? -3.719 -18.984 -11.711 1 97.62 262 ASP A N 1
ATOM 1905 C CA . ASP A 1 262 ? -3.346 -19.594 -10.438 1 97.62 262 ASP A CA 1
ATOM 1906 C C . ASP A 1 262 ? -4.383 -20.625 -10.008 1 97.62 262 ASP A C 1
ATOM 1908 O O . ASP A 1 262 ? -4.027 -21.672 -9.461 1 97.62 262 ASP A O 1
ATOM 1912 N N . THR A 1 263 ? -5.648 -20.297 -10.219 1 97.75 263 THR A N 1
ATOM 1913 C CA . THR A 1 263 ? -6.719 -21.234 -9.93 1 97.75 263 THR A CA 1
ATOM 1914 C C . THR A 1 263 ? -6.562 -22.5 -10.766 1 97.75 263 THR A C 1
ATOM 1916 O O . THR A 1 263 ? -6.691 -23.625 -10.25 1 97.75 263 THR A O 1
ATOM 1919 N N . PHE A 1 264 ? -6.293 -22.297 -12.055 1 97.88 264 PHE A N 1
ATOM 1920 C CA . PHE A 1 264 ? -6.066 -23.406 -12.969 1 97.88 264 PHE A CA 1
ATOM 1921 C C . PHE A 1 264 ? -4.945 -24.312 -12.469 1 97.88 264 PHE A C 1
ATOM 1923 O O . PHE A 1 264 ? -5.105 -25.531 -12.398 1 97.88 264 PHE A O 1
ATOM 1930 N N . ILE A 1 265 ? -3.861 -23.703 -12.062 1 98.44 265 ILE A N 1
ATOM 1931 C CA . ILE A 1 265 ? -2.68 -24.422 -11.602 1 98.44 265 ILE A CA 1
ATOM 1932 C C . ILE A 1 265 ? -3.023 -25.203 -10.344 1 98.44 265 ILE A C 1
ATOM 1934 O O . ILE A 1 265 ? -2.688 -26.391 -10.234 1 98.44 265 ILE A O 1
ATOM 1938 N N . GLY A 1 266 ? -3.65 -24.562 -9.406 1 98.5 266 GLY A N 1
ATOM 1939 C CA . GLY A 1 266 ? -4.008 -25.234 -8.164 1 98.5 266 GLY A CA 1
ATOM 1940 C C . GLY A 1 266 ? -4.953 -26.391 -8.375 1 98.5 266 GLY A C 1
ATOM 1941 O O . GLY A 1 266 ? -4.742 -27.484 -7.82 1 98.5 266 GLY A O 1
ATOM 1942 N N . ALA A 1 267 ? -5.984 -26.203 -9.156 1 97.94 267 ALA A N 1
ATOM 1943 C CA . ALA A 1 267 ? -6.98 -27.234 -9.43 1 97.94 267 ALA A CA 1
ATOM 1944 C C . ALA A 1 267 ? -6.352 -28.422 -10.148 1 97.94 267 ALA A C 1
ATOM 1946 O O . ALA A 1 267 ? -6.574 -29.578 -9.773 1 97.94 267 ALA A O 1
ATOM 1947 N N . PHE A 1 268 ? -5.594 -28.125 -11.148 1 98.31 268 PHE A N 1
ATOM 1948 C CA . PHE A 1 268 ? -4.91 -29.172 -11.906 1 98.31 268 PHE A CA 1
ATOM 1949 C C . PHE A 1 268 ? -3.988 -29.984 -11 1 98.31 268 PHE A C 1
ATOM 1951 O O . PHE A 1 268 ? -4 -31.203 -11.031 1 98.31 268 PHE A O 1
ATOM 1958 N N . SER A 1 269 ? -3.229 -29.25 -10.188 1 98.56 269 SER A N 1
ATOM 1959 C CA . SER A 1 269 ? -2.246 -29.859 -9.305 1 98.56 269 SER A CA 1
ATOM 1960 C C . SER A 1 269 ? -2.902 -30.859 -8.352 1 98.56 269 SER A C 1
ATOM 1962 O O . SER A 1 269 ? -2.418 -31.984 -8.188 1 98.56 269 SER A O 1
ATOM 1964 N N . ASN A 1 270 ? -3.965 -30.422 -7.742 1 97.56 270 ASN A N 1
ATOM 1965 C CA . ASN A 1 270 ? -4.668 -31.328 -6.824 1 97.56 270 ASN A CA 1
ATOM 1966 C C . ASN A 1 270 ? -5.172 -32.562 -7.539 1 97.56 270 ASN A C 1
ATOM 1968 O O . ASN A 1 270 ? -4.969 -33.688 -7.062 1 97.56 270 ASN A O 1
ATOM 1972 N N . SER A 1 271 ? -5.816 -32.406 -8.68 1 97.44 271 SER A N 1
ATOM 1973 C CA . SER A 1 271 ? -6.41 -33.5 -9.43 1 97.44 271 SER A CA 1
ATOM 1974 C C . SER A 1 271 ? -5.348 -34.5 -9.891 1 97.44 271 SER A C 1
ATOM 1976 O O . SER A 1 271 ? -5.48 -35.688 -9.664 1 97.44 271 SER A O 1
ATOM 1978 N N . ILE A 1 272 ? -4.27 -33.969 -10.43 1 97.75 272 ILE A N 1
ATOM 1979 C CA . ILE A 1 272 ? -3.25 -34.844 -11.016 1 97.75 272 ILE A CA 1
ATOM 1980 C C . ILE A 1 272 ? -2.48 -35.562 -9.898 1 97.75 272 ILE A C 1
ATOM 1982 O O . ILE A 1 272 ? -2.051 -36.688 -10.07 1 97.75 272 ILE A O 1
ATOM 1986 N N . ALA A 1 273 ? -2.26 -34.875 -8.773 1 97.75 273 ALA A N 1
ATOM 1987 C CA . ALA A 1 273 ? -1.574 -35.5 -7.637 1 97.75 273 ALA A CA 1
ATOM 1988 C C . ALA A 1 273 ? -2.35 -36.688 -7.102 1 97.75 273 ALA A C 1
ATOM 1990 O O . ALA A 1 273 ? -1.76 -37.625 -6.551 1 97.75 273 ALA A O 1
ATOM 1991 N N . HIS A 1 274 ? -3.648 -36.719 -7.293 1 97.19 274 HIS A N 1
ATOM 1992 C CA . HIS A 1 274 ? -4.488 -37.812 -6.848 1 97.19 274 HIS A CA 1
ATOM 1993 C C . HIS A 1 274 ? -4.605 -38.875 -7.926 1 97.19 274 HIS A C 1
ATOM 1995 O O . HIS A 1 274 ? -5.414 -39.812 -7.805 1 97.19 274 HIS A O 1
ATOM 2001 N N . GLY A 1 275 ? -3.934 -38.688 -9 1 96.62 275 GLY A N 1
ATOM 2002 C CA . GLY A 1 275 ? -3.834 -39.719 -10 1 96.62 275 GLY A CA 1
ATOM 2003 C C . GLY A 1 275 ? -4.953 -39.688 -11.023 1 96.62 275 GLY A C 1
ATOM 2004 O O . GLY A 1 275 ? -5.18 -40.656 -11.75 1 96.62 275 GLY A O 1
ATOM 2005 N N . GLN A 1 276 ? -5.676 -38.625 -11.102 1 96.56 276 GLN A N 1
ATOM 2006 C CA . GLN A 1 276 ? -6.727 -38.5 -12.109 1 96.56 276 GLN A CA 1
ATOM 2007 C C . GLN A 1 276 ? -6.129 -38.375 -13.516 1 96.56 276 GLN A C 1
ATOM 2009 O O . GLN A 1 276 ? -5.004 -37.906 -13.68 1 96.56 276 GLN A O 1
ATOM 2014 N N . PRO A 1 277 ? -6.891 -38.812 -14.539 1 96.38 277 PRO A N 1
ATOM 2015 C CA . PRO A 1 277 ? -6.402 -38.688 -15.914 1 96.38 277 PRO A CA 1
ATOM 2016 C C . PRO A 1 277 ? -6.121 -37.219 -16.297 1 96.38 277 PRO A C 1
ATOM 2018 O O . PRO A 1 277 ? -6.824 -36.312 -15.844 1 96.38 277 PRO A O 1
ATOM 2021 N N . LEU A 1 278 ? -5.156 -37.062 -17.125 1 97.31 278 LEU A N 1
ATOM 2022 C CA . LEU A 1 278 ? -4.688 -35.75 -17.531 1 97.31 278 LEU A CA 1
ATOM 2023 C C . LEU A 1 278 ? -5.836 -34.906 -18.078 1 97.31 278 LEU A C 1
ATOM 2025 O O . LEU A 1 278 ? -6.051 -33.781 -17.625 1 97.31 278 LEU A O 1
ATOM 2029 N N . LYS A 1 279 ? -6.59 -35.406 -18.953 1 96.31 279 LYS A N 1
ATOM 2030 C CA . LYS A 1 279 ? -7.695 -34.688 -19.578 1 96.31 279 LYS A CA 1
ATOM 2031 C C . LYS A 1 279 ? -8.742 -34.281 -18.547 1 96.31 279 LYS A C 1
ATOM 2033 O O . LYS A 1 279 ? -9.211 -33.156 -18.547 1 96.31 279 LYS A O 1
ATOM 2038 N N . ASP A 1 280 ? -9.109 -35.219 -17.688 1 96.19 280 ASP A N 1
ATOM 2039 C CA . ASP A 1 280 ? -10.086 -34.938 -16.641 1 96.19 280 ASP A CA 1
ATOM 2040 C C . ASP A 1 280 ? -9.586 -33.844 -15.703 1 96.19 280 ASP A C 1
ATOM 2042 O O . ASP A 1 280 ? -10.367 -33 -15.266 1 96.19 280 ASP A O 1
ATOM 2046 N N . SER A 1 281 ? -8.289 -33.906 -15.359 1 97.56 281 SER A N 1
ATOM 2047 C CA . SER A 1 281 ? -7.676 -32.906 -14.484 1 97.56 281 SER A CA 1
ATOM 2048 C C . SER A 1 281 ? -7.727 -31.516 -15.117 1 97.56 281 SER A C 1
ATOM 2050 O O . SER A 1 281 ? -7.996 -30.531 -14.43 1 97.56 281 SER A O 1
ATOM 2052 N N . LEU A 1 282 ? -7.555 -31.438 -16.406 1 97.62 282 LEU A N 1
ATOM 2053 C CA . LEU A 1 282 ? -7.566 -30.172 -17.125 1 97.62 282 LEU A CA 1
ATOM 2054 C C . LEU A 1 282 ? -8.992 -29.625 -17.25 1 97.62 282 LEU A C 1
ATOM 2056 O O . LEU A 1 282 ? -9.211 -28.422 -17.172 1 97.62 282 LEU A O 1
ATOM 2060 N N . GLU A 1 283 ? -9.906 -30.531 -17.453 1 96.25 283 GLU A N 1
ATOM 2061 C CA . GLU A 1 283 ? -11.305 -30.125 -17.5 1 96.25 283 GLU A CA 1
ATOM 2062 C C . GLU A 1 283 ? -11.766 -29.547 -16.156 1 96.25 283 GLU A C 1
ATOM 2064 O O . GLU A 1 283 ? -12.484 -28.547 -16.109 1 96.25 283 GLU A O 1
ATOM 2069 N N . PHE A 1 284 ? -11.336 -30.219 -15.141 1 95.88 284 PHE A N 1
ATOM 2070 C CA . PHE A 1 284 ? -11.633 -29.734 -13.797 1 95.88 284 PHE A CA 1
ATOM 2071 C C . PHE A 1 284 ? -11.023 -28.359 -13.57 1 95.88 284 PHE A C 1
ATOM 2073 O O . PHE A 1 284 ? -11.695 -27.453 -13.078 1 95.88 284 PHE A O 1
ATOM 2080 N N . ALA A 1 285 ? -9.758 -28.188 -13.938 1 97.44 285 ALA A N 1
ATOM 2081 C CA . ALA A 1 285 ? -9.055 -26.906 -13.789 1 97.44 285 ALA A CA 1
ATOM 2082 C C . ALA A 1 285 ? -9.75 -25.797 -14.57 1 97.44 285 ALA A C 1
ATOM 2084 O O . ALA A 1 285 ? -9.906 -24.688 -14.07 1 97.44 285 ALA A O 1
ATOM 2085 N N . ALA A 1 286 ? -10.211 -26.109 -15.758 1 95.75 286 ALA A N 1
ATOM 2086 C CA . ALA A 1 286 ? -10.914 -25.141 -16.594 1 95.75 286 ALA A CA 1
ATOM 2087 C C . ALA A 1 286 ? -12.211 -24.688 -15.945 1 95.75 286 ALA A C 1
ATOM 2089 O O . ALA A 1 286 ? -12.555 -23.5 -15.984 1 95.75 286 ALA A O 1
ATOM 2090 N N . LYS A 1 287 ? -12.891 -25.609 -15.367 1 94.69 287 LYS A N 1
ATOM 2091 C CA . LYS A 1 287 ? -14.141 -25.297 -14.672 1 94.69 287 LYS A CA 1
ATOM 2092 C C . LYS A 1 287 ? -13.891 -24.359 -13.5 1 94.69 287 LYS A C 1
ATOM 2094 O O . LYS A 1 287 ? -14.641 -23.391 -13.305 1 94.69 287 LYS A O 1
ATOM 2099 N N . CYS A 1 288 ? -12.891 -24.656 -12.742 1 96.31 288 CYS A N 1
ATOM 2100 C CA . CYS A 1 288 ? -12.555 -23.844 -11.586 1 96.31 288 CYS A CA 1
ATOM 2101 C C . CYS A 1 288 ? -12.18 -22.422 -12.016 1 96.31 288 CYS A C 1
ATOM 2103 O O . CYS A 1 288 ? -12.633 -21.453 -11.406 1 96.31 288 CYS A O 1
ATOM 2105 N N . SER A 1 289 ? -11.383 -22.312 -13.047 1 95.75 289 SER A N 1
ATOM 2106 C CA . SER A 1 289 ? -10.953 -21 -13.547 1 95.75 289 SER A CA 1
ATOM 2107 C C . SER A 1 289 ? -12.141 -20.203 -14.055 1 95.75 289 SER A C 1
ATOM 2109 O O . SER A 1 289 ? -12.164 -18.969 -13.93 1 95.75 289 SER A O 1
ATOM 2111 N N . ALA A 1 290 ? -13.078 -20.875 -14.625 1 93.88 290 ALA A N 1
ATOM 2112 C CA . ALA A 1 290 ? -14.273 -20.219 -15.164 1 93.88 290 ALA A CA 1
ATOM 2113 C C . ALA A 1 290 ? -15.062 -19.531 -14.055 1 93.88 290 ALA A C 1
ATOM 2115 O O . ALA A 1 290 ? -15.648 -18.453 -14.273 1 93.88 290 ALA A O 1
ATOM 2116 N N . ILE A 1 291 ? -15.109 -20.141 -12.938 1 94.5 291 ILE A N 1
ATOM 2117 C CA . ILE A 1 291 ? -15.789 -19.531 -11.789 1 94.5 291 ILE A CA 1
ATOM 2118 C C . ILE A 1 291 ? -14.992 -18.328 -11.305 1 94.5 291 ILE A C 1
ATOM 2120 O O . ILE A 1 291 ? -15.57 -17.266 -11.016 1 94.5 291 ILE A O 1
ATOM 2124 N N . THR A 1 292 ? -13.695 -18.469 -11.219 1 94.31 292 THR A N 1
ATOM 2125 C CA . THR A 1 292 ? -12.805 -17.422 -10.719 1 94.31 292 THR A CA 1
ATOM 2126 C C . THR A 1 292 ? -12.953 -16.141 -11.523 1 94.31 292 THR A C 1
ATOM 2128 O O . THR A 1 292 ? -13.039 -15.055 -10.953 1 94.31 292 THR A O 1
ATOM 2131 N N . VAL A 1 293 ? -13.062 -16.203 -12.844 1 93.56 293 VAL A N 1
ATOM 2132 C CA . VAL A 1 293 ? -13.031 -15.031 -13.711 1 93.56 293 VAL A CA 1
ATOM 2133 C C . VAL A 1 293 ? -14.352 -14.266 -13.586 1 93.56 293 VAL A C 1
ATOM 2135 O O . VAL A 1 293 ? -14.461 -13.133 -14.062 1 93.56 293 VAL A O 1
ATOM 2138 N N . GLN A 1 294 ? -15.312 -14.891 -12.906 1 93.19 294 GLN A N 1
ATOM 2139 C CA . GLN A 1 294 ? -16.609 -14.258 -12.734 1 93.19 294 GLN A CA 1
ATOM 2140 C C . GLN A 1 294 ? -16.641 -13.391 -11.477 1 93.19 294 GLN A C 1
ATOM 2142 O O . GLN A 1 294 ? -17.656 -12.742 -11.18 1 93.19 294 GLN A O 1
ATOM 2147 N N . ARG A 1 295 ? -15.633 -13.383 -10.781 1 90.69 295 ARG A N 1
ATOM 2148 C CA . ARG A 1 295 ? -15.523 -12.68 -9.508 1 90.69 295 ARG A CA 1
ATOM 2149 C C . ARG A 1 295 ? -14.406 -11.641 -9.547 1 90.69 295 ARG A C 1
ATOM 2151 O O . ARG A 1 295 ? -13.438 -11.789 -10.297 1 90.69 295 ARG A O 1
ATOM 2158 N N . LYS A 1 296 ? -14.492 -10.602 -8.742 1 84.19 296 LYS A N 1
ATOM 2159 C CA . LYS A 1 296 ? -13.438 -9.594 -8.641 1 84.19 296 LYS A CA 1
ATOM 2160 C C . LYS A 1 296 ? -12.359 -10.023 -7.648 1 84.19 296 LYS A C 1
ATOM 2162 O O . LYS A 1 296 ? -12.664 -10.617 -6.613 1 84.19 296 LYS A O 1
ATOM 2167 N N . GLY A 1 297 ? -11.117 -9.625 -8.023 1 82.06 297 GLY A N 1
ATOM 2168 C CA . GLY A 1 297 ? -10.047 -9.812 -7.051 1 82.06 297 GLY A CA 1
ATOM 2169 C C . GLY A 1 297 ? -9.125 -10.961 -7.398 1 82.06 297 GLY A C 1
ATOM 2170 O O . GLY A 1 297 ? -9.336 -11.656 -8.398 1 82.06 297 GLY A O 1
ATOM 2171 N N . ALA A 1 298 ? -8.117 -11.133 -6.547 1 84.75 298 ALA A N 1
ATOM 2172 C CA . ALA A 1 298 ? -7.152 -12.211 -6.742 1 84.75 298 ALA A CA 1
ATOM 2173 C C . ALA A 1 298 ? -7.5 -13.422 -5.883 1 84.75 298 ALA A C 1
ATOM 2175 O O . ALA A 1 298 ? -8.398 -14.195 -6.223 1 84.75 298 ALA A O 1
ATOM 2176 N N . ALA A 1 299 ? -6.938 -13.555 -4.777 1 87 299 ALA A N 1
ATOM 2177 C CA . ALA A 1 299 ? -7.164 -14.719 -3.918 1 87 299 ALA A CA 1
ATOM 2178 C C . ALA A 1 299 ? -8.641 -14.844 -3.553 1 87 299 ALA A C 1
ATOM 2180 O O . ALA A 1 299 ? -9.164 -15.961 -3.449 1 87 299 ALA A O 1
ATOM 2181 N N . SER A 1 300 ? -9.312 -13.766 -3.424 1 89 300 SER A N 1
ATOM 2182 C CA . SER A 1 300 ? -10.695 -13.766 -2.959 1 89 300 SER A CA 1
ATOM 2183 C C . SER A 1 300 ? -11.633 -14.367 -4.008 1 89 300 SER A C 1
ATOM 2185 O O . SER A 1 300 ? -12.742 -14.797 -3.684 1 89 300 SER A O 1
ATOM 2187 N N . SER A 1 301 ? -11.242 -14.43 -5.223 1 90.62 301 SER A N 1
ATOM 2188 C CA . SER A 1 301 ? -12.102 -14.891 -6.309 1 90.62 301 SER A CA 1
ATOM 2189 C C . SER A 1 301 ? -12.047 -16.406 -6.457 1 90.62 301 SER A C 1
ATOM 2191 O O . SER A 1 301 ? -12.883 -17 -7.145 1 90.62 301 SER A O 1
ATOM 2193 N N . ILE A 1 302 ? -11.062 -17.062 -5.871 1 94.81 302 ILE A N 1
ATOM 2194 C CA . ILE A 1 302 ? -10.828 -18.5 -6.035 1 94.81 302 ILE A CA 1
ATOM 2195 C C . ILE A 1 302 ? -11.938 -19.281 -5.344 1 94.81 302 ILE A C 1
ATOM 2197 O O . ILE A 1 302 ? -12.188 -19.094 -4.148 1 94.81 302 ILE A O 1
ATOM 2201 N N . PRO A 1 303 ? -12.555 -20.203 -6.035 1 94.62 303 PRO A N 1
ATOM 2202 C CA . PRO A 1 303 ? -13.688 -20.922 -5.461 1 94.62 303 PRO A CA 1
ATOM 2203 C C . PRO A 1 303 ? -13.258 -22.078 -4.562 1 94.62 303 PRO A C 1
ATOM 2205 O O . PRO A 1 303 ? -12.102 -22.516 -4.621 1 94.62 303 PRO A O 1
ATOM 2208 N N . SER A 1 304 ? -14.227 -22.531 -3.787 1 94.62 304 SER A N 1
ATOM 2209 C CA . SER A 1 304 ? -14.055 -23.766 -3.039 1 94.62 304 SER A CA 1
ATOM 2210 C C . SER A 1 304 ? -14.547 -24.969 -3.842 1 94.62 304 SER A C 1
ATOM 2212 O O . SER A 1 304 ? -15.281 -24.812 -4.816 1 94.62 304 SER A O 1
ATOM 2214 N N . LEU A 1 305 ? -14.141 -26.125 -3.436 1 92.56 305 LEU A N 1
ATOM 2215 C CA . LEU A 1 305 ? -14.578 -27.359 -4.066 1 92.56 305 LEU A CA 1
ATOM 2216 C C . LEU A 1 305 ? -16.094 -27.484 -4.035 1 92.56 305 LEU A C 1
ATOM 2218 O O . LEU A 1 305 ? -16.719 -27.922 -5.012 1 92.56 305 LEU A O 1
ATOM 2222 N N . LEU A 1 306 ? -16.688 -27.031 -2.977 1 89.44 306 LEU A N 1
ATOM 2223 C CA . LEU A 1 306 ? -18.141 -27.078 -2.816 1 89.44 306 LEU A CA 1
ATOM 2224 C C . LEU A 1 306 ? -18.844 -26.203 -3.85 1 89.44 306 LEU A C 1
ATOM 2226 O O . LEU A 1 306 ? -19.875 -26.578 -4.387 1 89.44 306 LEU A O 1
ATOM 2230 N N . GLU A 1 307 ? -18.266 -25.094 -4.062 1 90.19 307 GLU A N 1
ATOM 2231 C CA . GLU A 1 307 ? -18.828 -24.172 -5.043 1 90.19 307 GLU A CA 1
ATOM 2232 C C . GLU A 1 307 ? -18.75 -24.75 -6.453 1 90.19 307 GLU A C 1
ATOM 2234 O O . GLU A 1 307 ? -19.656 -24.547 -7.266 1 90.19 307 GLU A O 1
ATOM 2239 N N . VAL A 1 308 ? -17.688 -25.453 -6.742 1 91.19 308 VAL A N 1
ATOM 2240 C CA . VAL A 1 308 ? -17.484 -26.016 -8.07 1 91.19 308 VAL A CA 1
ATOM 2241 C C . VAL A 1 308 ? -18.5 -27.125 -8.32 1 91.19 308 VAL A C 1
ATOM 2243 O O . VAL A 1 308 ? -19.094 -27.203 -9.398 1 91.19 308 VAL A O 1
ATOM 2246 N N . ASP A 1 309 ? -18.719 -27.938 -7.387 1 85.56 309 ASP A N 1
ATOM 2247 C CA . ASP A 1 309 ? -19.688 -29.031 -7.492 1 85.56 309 ASP A CA 1
ATOM 2248 C C . ASP A 1 309 ? -21.094 -28.484 -7.684 1 85.56 309 ASP A C 1
ATOM 2250 O O . ASP A 1 309 ? -21.891 -29.062 -8.438 1 85.56 309 ASP A O 1
ATOM 2254 N N . GLY A 1 310 ? -21.344 -27.438 -6.984 1 76.19 310 GLY A N 1
ATOM 2255 C CA . GLY A 1 310 ? -22.672 -26.844 -7.07 1 76.19 310 GLY A CA 1
ATOM 2256 C C . GLY A 1 310 ? -22.906 -26.109 -8.375 1 76.19 310 GLY A C 1
ATOM 2257 O O . GLY A 1 310 ? -24.031 -26.109 -8.898 1 76.19 310 GLY A O 1
ATOM 2258 N N . SER A 1 311 ? -21.953 -25.453 -8.828 1 67.94 311 SER A N 1
ATOM 2259 C CA . SER A 1 311 ? -22.094 -24.625 -10.031 1 67.94 311 SER A CA 1
ATOM 2260 C C . SER A 1 311 ? -22.266 -25.5 -11.273 1 67.94 311 SER A C 1
ATOM 2262 O O . SER A 1 311 ? -22.953 -25.125 -12.219 1 67.94 311 SER A O 1
ATOM 2264 N N . PHE A 1 312 ? -21.625 -26.609 -11.414 1 60.59 312 PHE A N 1
ATOM 2265 C CA . PHE A 1 312 ? -21.672 -27.406 -12.648 1 60.59 312 PHE A CA 1
ATOM 2266 C C . PHE A 1 312 ? -22.641 -28.562 -12.508 1 60.59 312 PHE A C 1
ATOM 2268 O O . PHE A 1 312 ? -23.031 -29.172 -13.508 1 60.59 312 PHE A O 1
ATOM 2275 N N . ASN A 1 313 ? -22.938 -28.984 -11.398 1 47.38 313 ASN A N 1
ATOM 2276 C CA . ASN A 1 313 ? -24.109 -29.859 -11.312 1 47.38 313 ASN A CA 1
ATOM 2277 C C . ASN A 1 313 ? -25.391 -29.141 -11.703 1 47.38 313 ASN A C 1
ATOM 2279 O O . ASN A 1 313 ? -26.328 -29.75 -12.203 1 47.38 313 ASN A O 1
ATOM 2283 N N . LEU A 1 314 ? -25.516 -27.859 -11.5 1 39.88 314 LEU A N 1
ATOM 2284 C CA . LEU A 1 314 ? -26.734 -27.125 -11.859 1 39.88 314 LEU A CA 1
ATOM 2285 C C . LEU A 1 314 ? -26.859 -27.016 -13.375 1 39.88 314 LEU A C 1
ATOM 2287 O O . LEU A 1 314 ? -27.938 -26.703 -13.883 1 39.88 314 LEU A O 1
ATOM 2291 N N . LYS A 1 315 ? -25.906 -26.766 -14.023 1 43.69 315 LYS A N 1
ATOM 2292 C CA . LYS A 1 315 ? -26.125 -26.641 -15.461 1 43.69 315 LYS A CA 1
ATOM 2293 C C . LYS A 1 315 ? -26.484 -28 -16.078 1 43.69 315 LYS A C 1
ATOM 2295 O O . LYS A 1 315 ? -26.797 -28.078 -17.266 1 43.69 315 LYS A O 1
ATOM 2300 N N . LYS A 1 316 ? -26 -29.188 -15.531 1 38.34 316 LYS A N 1
ATOM 2301 C CA . LYS A 1 316 ? -26.469 -30.453 -16.094 1 38.34 316 LYS A CA 1
ATOM 2302 C C . LYS A 1 316 ? -27.984 -30.594 -15.945 1 38.34 316 LYS A C 1
ATOM 2304 O O . LYS A 1 316 ? -28.594 -31.422 -16.609 1 38.34 316 LYS A O 1
ATOM 2309 N N . ASN A 1 317 ? -28.469 -30.062 -14.953 1 34.25 317 ASN A N 1
ATOM 2310 C CA . ASN A 1 317 ? -29.906 -30.203 -14.805 1 34.25 317 ASN A CA 1
ATOM 2311 C C . ASN A 1 317 ? -30.672 -29.094 -15.523 1 34.25 317 ASN A C 1
ATOM 2313 O O . ASN A 1 317 ? -31.891 -29.047 -15.469 1 34.25 317 ASN A O 1
ATOM 2317 N N . THR A 1 318 ? -30 -27.969 -15.812 1 29.67 318 THR A N 1
ATOM 2318 C CA . THR A 1 318 ? -30.859 -27.094 -16.609 1 29.67 318 THR A CA 1
ATOM 2319 C C . THR A 1 318 ? -30.594 -27.312 -18.109 1 29.67 318 THR A C 1
ATOM 2321 O O . THR A 1 318 ? -29.469 -27.562 -18.516 1 29.67 318 THR A O 1
ATOM 2324 N N . MET B 1 1 ? -2.287 22.094 33.188 1 91.88 1 MET B N 1
ATOM 2325 C CA . MET B 1 1 ? -2.127 21.141 32.094 1 91.88 1 MET B CA 1
ATOM 2326 C C . MET B 1 1 ? -2.734 21.688 30.797 1 91.88 1 MET B C 1
ATOM 2328 O O . MET B 1 1 ? -3.895 22.109 30.781 1 91.88 1 MET B O 1
ATOM 2332 N N . ILE B 1 2 ? -1.946 21.906 29.797 1 97 2 ILE B N 1
ATOM 2333 C CA . ILE B 1 2 ? -2.414 22.406 28.5 1 97 2 ILE B CA 1
ATOM 2334 C C . ILE B 1 2 ? -2.955 21.25 27.672 1 97 2 ILE B C 1
ATOM 2336 O O . ILE B 1 2 ? -2.303 20.203 27.531 1 97 2 ILE B O 1
ATOM 2340 N N . ASN B 1 3 ? -4.164 21.406 27.219 1 98.31 3 ASN B N 1
ATOM 2341 C CA . ASN B 1 3 ? -4.805 20.406 26.375 1 98.31 3 ASN B CA 1
ATOM 2342 C C . ASN B 1 3 ? -4.902 20.859 24.922 1 98.31 3 ASN B C 1
ATOM 2344 O O . ASN B 1 3 ? -5.621 21.812 24.625 1 98.31 3 ASN B O 1
ATOM 2348 N N . ILE B 1 4 ? -4.195 20.203 24.062 1 98.75 4 ILE B N 1
ATOM 2349 C CA . ILE B 1 4 ? -4.227 20.5 22.641 1 98.75 4 ILE B CA 1
ATOM 2350 C C . ILE B 1 4 ? -4.941 19.375 21.891 1 98.75 4 ILE B C 1
ATOM 2352 O O . ILE B 1 4 ? -4.645 18.203 22.094 1 98.75 4 ILE B O 1
ATOM 2356 N N . VAL B 1 5 ? -5.891 19.719 21.078 1 98.88 5 VAL B N 1
ATOM 2357 C CA . VAL B 1 5 ? -6.652 18.75 20.297 1 98.88 5 VAL B CA 1
ATOM 2358 C C . VAL B 1 5 ? -6.355 18.953 18.812 1 98.88 5 VAL B C 1
ATOM 2360 O O . VAL B 1 5 ? -6.305 20.078 18.328 1 98.88 5 VAL B O 1
ATOM 2363 N N . VAL B 1 6 ? -6.066 17.891 18.141 1 98.94 6 VAL B N 1
ATOM 2364 C CA . VAL B 1 6 ? -5.898 17.906 16.688 1 98.94 6 VAL B CA 1
ATOM 2365 C C . VAL B 1 6 ? -7.074 17.188 16.031 1 98.94 6 VAL B C 1
ATOM 2367 O O . VAL B 1 6 ? -7.355 16.031 16.344 1 98.94 6 VAL B O 1
ATOM 2370 N N . LEU B 1 7 ? -7.801 17.875 15.25 1 98.94 7 LEU B N 1
ATOM 2371 C CA . LEU B 1 7 ? -8.828 17.297 14.398 1 98.94 7 LEU B CA 1
ATOM 2372 C C . LEU B 1 7 ? -8.359 17.234 12.945 1 98.94 7 LEU B C 1
ATOM 2374 O O . LEU B 1 7 ? -8.148 18.266 12.32 1 98.94 7 LEU B O 1
ATOM 2378 N N . GLY B 1 8 ? -8.164 15.984 12.492 1 98.56 8 GLY B N 1
ATOM 2379 C CA . GLY B 1 8 ? -7.645 15.969 11.133 1 98.56 8 GLY B CA 1
ATOM 2380 C C . GLY B 1 8 ? -7.41 14.57 10.602 1 98.56 8 GLY B C 1
ATOM 2381 O O . GLY B 1 8 ? -8.062 13.617 11.031 1 98.56 8 GLY B O 1
ATOM 2382 N N . SER B 1 9 ? -6.574 14.508 9.586 1 98.62 9 SER B N 1
ATOM 2383 C CA . SER B 1 9 ? -6.402 13.305 8.781 1 98.62 9 SER B CA 1
ATOM 2384 C C . SER B 1 9 ? -5.375 12.367 9.406 1 98.62 9 SER B C 1
ATOM 2386 O O . SER B 1 9 ? -4.457 12.812 10.094 1 98.62 9 SER B O 1
ATOM 2388 N N . MET B 1 10 ? -5.57 11.148 9.203 1 98.56 10 MET B N 1
ATOM 2389 C CA . MET B 1 10 ? -4.625 10.07 9.461 1 98.56 10 MET B CA 1
ATOM 2390 C C . MET B 1 10 ? -4.449 9.195 8.219 1 98.56 10 MET B C 1
ATOM 2392 O O . MET B 1 10 ? -5.406 8.57 7.754 1 98.56 10 MET B O 1
ATOM 2396 N N . ASN B 1 11 ? -3.217 9.172 7.684 1 97.38 11 ASN B N 1
ATOM 2397 C CA . ASN B 1 11 ? -2.938 8.445 6.453 1 97.38 11 ASN B CA 1
ATOM 2398 C C . ASN B 1 11 ? -1.779 7.465 6.633 1 97.38 11 ASN B C 1
ATOM 2400 O O . ASN B 1 11 ? -0.929 7.656 7.504 1 97.38 11 ASN B O 1
ATOM 2404 N N . THR B 1 12 ? -1.819 6.422 5.883 1 97.31 12 THR B N 1
ATOM 2405 C CA . THR B 1 12 ? -0.627 5.613 5.648 1 97.31 12 THR B CA 1
ATOM 2406 C C . THR B 1 12 ? 0.002 5.957 4.301 1 97.31 12 THR B C 1
ATOM 2408 O O . THR B 1 12 ? -0.673 5.93 3.27 1 97.31 12 THR B O 1
ATOM 2411 N N . ASP B 1 13 ? 1.257 6.305 4.359 1 96.62 13 ASP B N 1
ATOM 2412 C CA . ASP B 1 13 ? 2.01 6.57 3.137 1 96.62 13 ASP B CA 1
ATOM 2413 C C . ASP B 1 13 ? 2.621 5.289 2.578 1 96.62 13 ASP B C 1
ATOM 2415 O O . ASP B 1 13 ? 3.35 4.586 3.281 1 96.62 13 ASP B O 1
ATOM 2419 N N . LEU B 1 14 ? 2.283 4.965 1.357 1 97.44 14 LEU B N 1
ATOM 2420 C CA . LEU B 1 14 ? 2.875 3.863 0.605 1 97.44 14 LEU B CA 1
ATOM 2421 C C . LEU B 1 14 ? 3.838 4.383 -0.456 1 97.44 14 LEU B C 1
ATOM 2423 O O . LEU B 1 14 ? 3.408 4.867 -1.507 1 97.44 14 LEU B O 1
ATOM 2427 N N . VAL B 1 15 ? 5.129 4.223 -0.196 1 96.19 15 VAL B N 1
ATOM 2428 C CA . VAL B 1 15 ? 6.129 4.867 -1.04 1 96.19 15 VAL B CA 1
ATOM 2429 C C . VAL B 1 15 ? 6.855 3.814 -1.875 1 96.19 15 VAL B C 1
ATOM 2431 O O . VAL B 1 15 ? 7.383 2.838 -1.335 1 96.19 15 VAL B O 1
ATOM 2434 N N . MET B 1 16 ? 6.863 3.926 -3.145 1 97.62 16 MET B N 1
ATOM 2435 C CA . MET B 1 16 ? 7.621 3.086 -4.07 1 97.62 16 MET B CA 1
ATOM 2436 C C . MET B 1 16 ? 8.656 3.908 -4.828 1 97.62 16 MET B C 1
ATOM 2438 O O . MET B 1 16 ? 8.305 4.82 -5.574 1 97.62 16 MET B O 1
ATOM 2442 N N . ARG B 1 17 ? 9.898 3.68 -4.555 1 96.12 17 ARG B N 1
ATOM 2443 C CA . ARG B 1 17 ? 10.977 4.273 -5.336 1 96.12 17 ARG B CA 1
ATOM 2444 C C . ARG B 1 17 ? 11.258 3.457 -6.59 1 96.12 17 ARG B C 1
ATOM 2446 O O . ARG B 1 17 ? 11.359 2.229 -6.527 1 96.12 17 ARG B O 1
ATOM 2453 N N . THR B 1 18 ? 11.32 4.066 -7.742 1 96.88 18 THR B N 1
ATOM 2454 C CA . THR B 1 18 ? 11.477 3.395 -9.023 1 96.88 18 THR B CA 1
ATOM 2455 C C . THR B 1 18 ? 12.344 4.223 -9.969 1 96.88 18 THR B C 1
ATOM 2457 O O . THR B 1 18 ? 12.531 5.422 -9.758 1 96.88 18 THR B O 1
ATOM 2460 N N . LYS B 1 19 ? 12.977 3.562 -10.93 1 95.12 19 LYS B N 1
ATOM 2461 C CA . LYS B 1 19 ? 13.727 4.297 -11.945 1 95.12 19 LYS B CA 1
ATOM 2462 C C . LYS B 1 19 ? 12.805 5.156 -12.797 1 95.12 19 LYS B C 1
ATOM 2464 O O . LYS B 1 19 ? 13.078 6.336 -13.023 1 95.12 19 LYS B O 1
ATOM 2469 N N . ILE B 1 20 ? 11.703 4.559 -13.258 1 93.62 20 ILE B N 1
ATOM 2470 C CA . ILE B 1 20 ? 10.711 5.246 -14.078 1 93.62 20 ILE B CA 1
ATOM 2471 C C . ILE B 1 20 ? 9.305 4.785 -13.688 1 93.62 20 ILE B C 1
ATOM 2473 O O . ILE B 1 20 ? 9.117 3.646 -13.25 1 93.62 20 ILE B O 1
ATOM 2477 N N . CYS B 1 21 ? 8.328 5.672 -13.758 1 94.81 21 CYS B N 1
ATOM 2478 C CA . CYS B 1 21 ? 6.926 5.312 -13.562 1 94.81 21 CYS B CA 1
ATOM 2479 C C . CYS B 1 21 ? 6.402 4.492 -14.734 1 94.81 21 CYS B C 1
ATOM 2481 O O . CYS B 1 21 ? 6.676 4.812 -15.891 1 94.81 21 CYS B O 1
ATOM 2483 N N . PRO B 1 22 ? 5.707 3.389 -14.508 1 95.69 22 PRO B N 1
ATOM 2484 C CA . PRO B 1 22 ? 5.219 2.555 -15.602 1 95.69 22 PRO B CA 1
ATOM 2485 C C . PRO B 1 22 ? 4.227 3.287 -16.5 1 95.69 22 PRO B C 1
ATOM 2487 O O . PRO B 1 22 ? 3.432 4.098 -16.031 1 95.69 22 PRO B O 1
ATOM 2490 N N . SER B 1 23 ? 4.27 2.943 -17.781 1 93.25 23 SER B N 1
ATOM 2491 C CA . SER B 1 23 ? 3.24 3.373 -18.719 1 93.25 23 SER B CA 1
ATOM 2492 C C . SER B 1 23 ? 2 2.49 -18.625 1 93.25 23 SER B C 1
ATOM 2494 O O . SER B 1 23 ? 2.006 1.478 -17.922 1 93.25 23 SER B O 1
ATOM 2496 N N . GLY B 1 24 ? 0.933 2.936 -19.312 1 91.12 24 GLY B N 1
ATOM 2497 C CA . GLY B 1 24 ? -0.264 2.109 -19.328 1 91.12 24 GLY B CA 1
ATOM 2498 C C . GLY B 1 24 ? 0.002 0.685 -19.781 1 91.12 24 GLY B C 1
ATOM 2499 O O . GLY B 1 24 ? 0.661 0.463 -20.797 1 91.12 24 GLY B O 1
ATOM 2500 N N . GLY B 1 25 ? -0.427 -0.371 -19.047 1 89 25 GLY B N 1
ATOM 2501 C CA . GLY B 1 25 ? -0.271 -1.777 -19.375 1 89 25 GLY B CA 1
ATOM 2502 C C . GLY B 1 25 ? 1.092 -2.332 -19 1 89 25 GLY B C 1
ATOM 2503 O O . GLY B 1 25 ? 1.369 -3.512 -19.219 1 89 25 GLY B O 1
ATOM 2504 N N . GLU B 1 26 ? 1.876 -1.536 -18.344 1 92.06 26 GLU B N 1
ATOM 2505 C CA . GLU B 1 26 ? 3.254 -1.938 -18.078 1 92.06 26 GLU B CA 1
ATOM 2506 C C . GLU B 1 26 ? 3.438 -2.375 -16.641 1 92.06 26 GLU B C 1
ATOM 2508 O O . GLU B 1 26 ? 2.756 -1.871 -15.742 1 92.06 26 GLU B O 1
ATOM 2513 N N . THR B 1 27 ? 4.258 -3.348 -16.469 1 91.56 27 THR B N 1
ATOM 2514 C CA . THR B 1 27 ? 4.754 -3.754 -15.156 1 91.56 27 THR B CA 1
ATOM 2515 C C . THR B 1 27 ? 6.234 -3.41 -15.008 1 91.56 27 THR B C 1
ATOM 2517 O O . THR B 1 27 ? 7.047 -3.771 -15.859 1 91.56 27 THR B O 1
ATOM 2520 N N . ILE B 1 28 ? 6.543 -2.654 -13.961 1 94.81 28 ILE B N 1
ATOM 2521 C CA . ILE B 1 28 ? 7.938 -2.301 -13.703 1 94.81 28 ILE B CA 1
ATOM 2522 C C . ILE B 1 28 ? 8.32 -2.711 -12.281 1 94.81 28 ILE B C 1
ATOM 2524 O O . ILE B 1 28 ? 7.484 -2.703 -11.383 1 94.81 28 ILE B O 1
ATOM 2528 N N . HIS B 1 29 ? 9.57 -3.145 -12.117 1 94.56 29 HIS B N 1
ATOM 2529 C CA . HIS B 1 29 ? 10.117 -3.408 -10.789 1 94.56 29 HIS B CA 1
ATOM 2530 C C . HIS B 1 29 ? 10.641 -2.131 -10.148 1 94.56 29 HIS B C 1
ATOM 2532 O O . HIS B 1 29 ? 11.398 -1.381 -10.773 1 94.56 29 HIS B O 1
ATOM 2538 N N . GLY B 1 30 ? 10.148 -1.864 -8.992 1 95.31 30 GLY B N 1
ATOM 2539 C CA . GLY B 1 30 ? 10.773 -0.789 -8.234 1 95.31 30 GLY B CA 1
ATOM 2540 C C . GLY B 1 30 ? 12.227 -1.056 -7.906 1 95.31 30 GLY B C 1
ATOM 2541 O O . GLY B 1 30 ? 12.758 -2.115 -8.242 1 95.31 30 GLY B O 1
ATOM 2542 N N . GLU B 1 31 ? 12.852 -0.107 -7.25 1 93.75 31 GLU B N 1
ATOM 2543 C CA . GLU B 1 31 ? 14.219 -0.293 -6.773 1 93.75 31 GLU B CA 1
ATOM 2544 C C . GLU B 1 31 ? 14.289 -1.393 -5.715 1 93.75 31 GLU B C 1
ATOM 2546 O O . GLU B 1 31 ? 13.305 -1.661 -5.027 1 93.75 31 GLU B O 1
ATOM 2551 N N . PRO B 1 32 ? 15.484 -2.051 -5.664 1 89.06 32 PRO B N 1
ATOM 2552 C CA . PRO B 1 32 ? 15.633 -3.006 -4.562 1 89.06 32 PRO B CA 1
ATOM 2553 C C . PRO B 1 32 ? 15.359 -2.385 -3.197 1 89.06 32 PRO B C 1
ATOM 2555 O O . PRO B 1 32 ? 15.914 -1.332 -2.871 1 89.06 32 PRO B O 1
ATOM 2558 N N . ASP B 1 33 ? 14.508 -2.859 -2.475 1 89.88 33 ASP B N 1
ATOM 2559 C CA . ASP B 1 33 ? 14.109 -2.359 -1.163 1 89.88 33 ASP B CA 1
ATOM 2560 C C . ASP B 1 33 ? 13.5 -0.965 -1.271 1 89.88 33 ASP B C 1
ATOM 2562 O O . ASP B 1 33 ? 13.688 -0.126 -0.389 1 89.88 33 ASP B O 1
ATOM 2566 N N . GLY B 1 34 ? 12.922 -0.77 -2.408 1 92.81 34 GLY B N 1
ATOM 2567 C CA . GLY B 1 34 ? 12.43 0.565 -2.699 1 92.81 34 GLY B CA 1
ATOM 2568 C C . GLY B 1 34 ? 11.055 0.831 -2.113 1 92.81 34 GLY B C 1
ATOM 2569 O O . GLY B 1 34 ? 10.586 1.973 -2.1 1 92.81 34 GLY B O 1
ATOM 2570 N N . PHE B 1 35 ? 10.414 -0.136 -1.593 1 96.81 35 PHE B N 1
ATOM 2571 C CA . PHE B 1 35 ? 9.078 0.054 -1.033 1 96.81 35 PHE B CA 1
ATOM 2572 C C . PHE B 1 35 ? 9.148 0.276 0.473 1 96.81 35 PHE B C 1
ATOM 2574 O O . PHE B 1 35 ? 9.906 -0.405 1.171 1 96.81 35 PHE B O 1
ATOM 2581 N N . SER B 1 36 ? 8.375 1.219 0.908 1 94.06 36 SER B N 1
ATOM 2582 C CA . SER B 1 36 ? 8.266 1.458 2.344 1 94.06 36 SER B CA 1
ATOM 2583 C C . SER B 1 36 ? 6.895 2.018 2.707 1 94.06 36 SER B C 1
ATOM 2585 O O . SER B 1 36 ? 6.199 2.574 1.854 1 94.06 36 SER B O 1
ATOM 2587 N N . THR B 1 37 ? 6.492 1.773 3.916 1 94.44 37 THR B N 1
ATOM 2588 C CA . THR B 1 37 ? 5.281 2.365 4.477 1 94.44 37 THR B CA 1
ATOM 2589 C C . THR B 1 37 ? 5.621 3.336 5.602 1 94.44 37 THR B C 1
ATOM 2591 O O . THR B 1 37 ? 6.699 3.248 6.199 1 94.44 37 THR B O 1
ATOM 2594 N N . GLY B 1 38 ? 4.828 4.301 5.852 1 93.19 38 GLY B N 1
ATOM 2595 C CA . GLY B 1 38 ? 4.969 5.238 6.953 1 93.19 38 GLY B CA 1
ATOM 2596 C C . GLY B 1 38 ? 3.66 5.895 7.352 1 93.19 38 GLY B C 1
ATOM 2597 O O . GLY B 1 38 ? 2.742 6.004 6.535 1 93.19 38 GLY B O 1
ATOM 2598 N N . ASN B 1 39 ? 3.641 6.23 8.633 1 95.31 39 ASN B N 1
ATOM 2599 C CA . ASN B 1 39 ? 2.486 7 9.078 1 95.31 39 ASN B CA 1
ATOM 2600 C C . ASN B 1 39 ? 2.521 8.43 8.539 1 95.31 39 ASN B C 1
ATOM 2602 O O . ASN B 1 39 ? 3.576 9.062 8.523 1 95.31 39 ASN B O 1
ATOM 2606 N N . GLY B 1 40 ? 1.396 8.844 8.023 1 95.25 40 GLY B N 1
ATOM 2607 C CA . GLY B 1 40 ? 1.239 10.195 7.516 1 95.25 40 GLY B CA 1
ATOM 2608 C C . GLY B 1 40 ? -0.12 10.797 7.824 1 95.25 40 GLY B C 1
ATOM 2609 O O . GLY B 1 40 ? -0.803 10.359 8.75 1 95.25 40 GLY B O 1
ATOM 2610 N N . GLY B 1 41 ? -0.431 11.82 7.016 1 96.19 41 GLY B N 1
ATOM 2611 C CA . GLY B 1 41 ? -1.596 12.633 7.32 1 96.19 41 GLY B CA 1
ATOM 2612 C C . GLY B 1 41 ? -1.261 13.883 8.117 1 96.19 41 GLY B C 1
ATOM 2613 O O . GLY B 1 41 ? -0.656 13.789 9.195 1 96.19 41 GLY B O 1
ATOM 2614 N N . LYS B 1 42 ? -1.69 14.93 7.605 1 97.5 42 LYS B N 1
ATOM 2615 C CA . LYS B 1 42 ? -1.318 16.188 8.258 1 97.5 42 LYS B CA 1
ATOM 2616 C C . LYS B 1 42 ? -1.775 16.203 9.711 1 97.5 42 LYS B C 1
ATOM 2618 O O . LYS B 1 42 ? -1.048 16.672 10.594 1 97.5 42 LYS B O 1
ATOM 2623 N N . GLY B 1 43 ? -2.994 15.75 9.945 1 98.56 43 GLY B N 1
ATOM 2624 C CA . GLY B 1 43 ? -3.48 15.688 11.312 1 98.56 43 GLY B CA 1
ATOM 2625 C C . GLY B 1 43 ? -2.605 14.844 12.219 1 98.56 43 GLY B C 1
ATOM 2626 O O . GLY B 1 43 ? -2.176 15.297 13.281 1 98.56 43 GLY B O 1
ATOM 2627 N N . ALA B 1 44 ? -2.346 13.68 11.805 1 98.62 44 ALA B N 1
ATOM 2628 C CA . ALA B 1 44 ? -1.526 12.766 12.594 1 98.62 44 ALA B CA 1
ATOM 2629 C C . ALA B 1 44 ? -0.115 13.312 12.781 1 98.62 44 ALA B C 1
ATOM 2631 O O . ALA B 1 44 ? 0.437 13.258 13.883 1 98.62 44 ALA B O 1
ATOM 2632 N N . ASN B 1 45 ? 0.502 13.789 11.727 1 98.06 45 ASN B N 1
ATOM 2633 C CA . ASN B 1 45 ? 1.838 14.367 11.82 1 98.06 45 ASN B CA 1
ATOM 2634 C C . ASN B 1 45 ? 1.887 15.508 12.828 1 98.06 45 ASN B C 1
ATOM 2636 O O . ASN B 1 45 ? 2.832 15.609 13.609 1 98.06 45 ASN B O 1
ATOM 2640 N N . GLN B 1 46 ? 0.922 16.328 12.781 1 98.69 46 GLN B N 1
ATOM 2641 C CA . GLN B 1 46 ? 0.884 17.484 13.68 1 98.69 46 GLN B CA 1
ATOM 2642 C C . GLN B 1 46 ? 0.663 17.047 15.125 1 98.69 46 GLN B C 1
ATOM 2644 O O . GLN B 1 46 ? 1.244 17.625 16.047 1 98.69 46 GLN B O 1
ATOM 2649 N N . ALA B 1 47 ? -0.173 16.047 15.328 1 98.75 47 ALA B N 1
ATOM 2650 C CA . ALA B 1 47 ? -0.356 15.484 16.656 1 98.75 47 ALA B CA 1
ATOM 2651 C C . ALA B 1 47 ? 0.955 14.93 17.203 1 98.75 47 ALA B C 1
ATOM 2653 O O . ALA B 1 47 ? 1.312 15.18 18.359 1 98.75 47 ALA B O 1
ATOM 2654 N N . VAL B 1 48 ? 1.677 14.219 16.375 1 98.5 48 VAL B N 1
ATOM 2655 C CA . VAL B 1 48 ? 2.965 13.648 16.766 1 98.5 48 VAL B CA 1
ATOM 2656 C C . VAL B 1 48 ? 3.947 14.773 17.094 1 98.5 48 VAL B C 1
ATOM 2658 O O . VAL B 1 48 ? 4.684 14.695 18.078 1 98.5 48 VAL B O 1
ATOM 2661 N N . ALA B 1 49 ? 3.924 15.773 16.234 1 98.38 49 ALA B N 1
ATOM 2662 C CA . ALA B 1 49 ? 4.816 16.906 16.453 1 98.38 49 ALA B CA 1
ATOM 2663 C C . ALA B 1 49 ? 4.543 17.578 17.797 1 98.38 49 ALA B C 1
ATOM 2665 O O . ALA B 1 49 ? 5.473 17.859 18.562 1 98.38 49 ALA B O 1
ATOM 2666 N N . VAL B 1 50 ? 3.283 17.812 18.141 1 98.38 50 VAL B N 1
ATOM 2667 C CA . VAL B 1 50 ? 2.934 18.406 19.422 1 98.38 50 VAL B CA 1
ATOM 2668 C C . VAL B 1 50 ? 3.439 17.5 20.562 1 98.38 50 VAL B C 1
ATOM 2670 O O . VAL B 1 50 ? 4.098 17.984 21.484 1 98.38 50 VAL B O 1
ATOM 2673 N N . ALA B 1 51 ? 3.156 16.25 20.422 1 98.19 51 ALA B N 1
ATOM 2674 C CA . ALA B 1 51 ? 3.498 15.305 21.484 1 98.19 51 ALA B CA 1
ATOM 2675 C C . ALA B 1 51 ? 5.008 15.266 21.719 1 98.19 51 ALA B C 1
ATOM 2677 O O . ALA B 1 51 ? 5.473 15.352 22.859 1 98.19 51 ALA B O 1
ATOM 2678 N N . ARG B 1 52 ? 5.758 15.133 20.672 1 97.69 52 ARG B N 1
ATOM 2679 C CA . ARG B 1 52 ? 7.203 14.953 20.766 1 97.69 52 ARG B CA 1
ATOM 2680 C C . ARG B 1 52 ? 7.879 16.234 21.234 1 97.69 52 ARG B C 1
ATOM 2682 O O . ARG B 1 52 ? 8.938 16.203 21.859 1 97.69 52 ARG B O 1
ATOM 2689 N N . LEU B 1 53 ? 7.242 17.344 20.938 1 97 53 LEU B N 1
ATOM 2690 C CA . LEU B 1 53 ? 7.887 18.625 21.188 1 97 53 LEU B CA 1
ATOM 2691 C C . LEU B 1 53 ? 7.281 19.312 22.422 1 97 53 LEU B C 1
ATOM 2693 O O . LEU B 1 53 ? 7.391 20.516 22.578 1 97 53 LEU B O 1
ATOM 2697 N N . SER B 1 54 ? 6.598 18.5 23.203 1 95.5 54 SER B N 1
ATOM 2698 C CA . SER B 1 54 ? 6.02 18.984 24.453 1 95.5 54 SER B CA 1
ATOM 2699 C C . SER B 1 54 ? 6.52 18.172 25.641 1 95.5 54 SER B C 1
ATOM 2701 O O . SER B 1 54 ? 7.086 17.094 25.469 1 95.5 54 SER B O 1
ATOM 2703 N N . ASN B 1 55 ? 6.367 18.766 26.812 1 94.5 55 ASN B N 1
ATOM 2704 C CA . ASN B 1 55 ? 6.543 18.031 28.062 1 94.5 55 ASN B CA 1
ATOM 2705 C C . ASN B 1 55 ? 5.262 17.328 28.484 1 94.5 55 ASN B C 1
ATOM 2707 O O . ASN B 1 55 ? 4.258 17.969 28.781 1 94.5 55 ASN B O 1
ATOM 2711 N N . PRO B 1 56 ? 5.34 15.977 28.531 1 94.12 56 PRO B N 1
ATOM 2712 C CA . PRO B 1 56 ? 4.117 15.234 28.859 1 94.12 56 PRO B CA 1
ATOM 2713 C C . PRO B 1 56 ? 3.586 15.555 30.25 1 94.12 56 PRO B C 1
ATOM 2715 O O . PRO B 1 56 ? 2.422 15.281 30.547 1 94.12 56 PRO B O 1
ATOM 2718 N N . ALA B 1 57 ? 4.391 16.156 31.031 1 95.06 57 ALA B N 1
ATOM 2719 C CA . ALA B 1 57 ? 3.988 16.5 32.406 1 95.06 57 ALA B CA 1
ATOM 2720 C C . ALA B 1 57 ? 3.059 17.703 32.406 1 95.06 57 ALA B C 1
ATOM 2722 O O . ALA B 1 57 ? 2.285 17.906 33.344 1 95.06 57 ALA B O 1
ATOM 2723 N N . ASP B 1 58 ? 3.084 18.484 31.312 1 96.56 58 ASP B N 1
ATOM 2724 C CA . ASP B 1 58 ? 2.295 19.703 31.359 1 96.56 58 ASP B CA 1
ATOM 2725 C C . ASP B 1 58 ? 1.438 19.875 30.109 1 96.56 58 ASP B C 1
ATOM 2727 O O . ASP B 1 58 ? 0.7 20.844 29.984 1 96.56 58 ASP B O 1
ATOM 2731 N N . THR B 1 59 ? 1.537 18.984 29.172 1 97.5 59 THR B N 1
ATOM 2732 C CA . THR B 1 59 ? 0.769 19.078 27.938 1 97.5 59 THR B CA 1
ATOM 2733 C C . THR B 1 59 ? 0.135 17.719 27.594 1 97.5 59 THR B C 1
ATOM 2735 O O . THR B 1 59 ? 0.802 16.688 27.656 1 97.5 59 THR B O 1
ATOM 2738 N N . LYS B 1 60 ? -1.139 17.734 27.281 1 98 60 LYS B N 1
ATOM 2739 C CA . LYS B 1 60 ? -1.851 16.578 26.734 1 98 60 LYS B CA 1
ATOM 2740 C C . LYS B 1 60 ? -2.312 16.844 25.312 1 98 60 LYS B C 1
ATOM 2742 O O . LYS B 1 60 ? -2.799 17.938 24.984 1 98 60 LYS B O 1
ATOM 2747 N N . VAL B 1 61 ? -2.041 15.891 24.453 1 98.44 61 VAL B N 1
ATOM 2748 C CA . VAL B 1 61 ? -2.469 16 23.062 1 98.44 61 VAL B CA 1
ATOM 2749 C C . VAL B 1 61 ? -3.449 14.875 22.734 1 98.44 61 VAL B C 1
ATOM 2751 O O . VAL B 1 61 ? -3.232 13.727 23.109 1 98.44 61 VAL B O 1
ATOM 2754 N N . SER B 1 62 ? -4.531 15.227 22.062 1 98.75 62 SER B N 1
ATOM 2755 C CA . SER B 1 62 ? -5.535 14.258 21.625 1 98.75 62 SER B CA 1
ATOM 2756 C C . SER B 1 62 ? -5.789 14.359 20.125 1 98.75 62 SER B C 1
ATOM 2758 O O . SER B 1 62 ? -5.824 15.453 19.562 1 98.75 62 SER B O 1
ATOM 2760 N N . MET B 1 63 ? -5.918 13.227 19.516 1 98.88 63 MET B N 1
ATOM 2761 C CA . MET B 1 63 ? -6.266 13.125 18.094 1 98.88 63 MET B CA 1
ATOM 2762 C C . MET B 1 63 ? -7.746 12.82 17.922 1 98.88 63 MET B C 1
ATOM 2764 O O . MET B 1 63 ? -8.273 11.906 18.562 1 98.88 63 MET B O 1
ATOM 2768 N N . LEU B 1 64 ? -8.422 13.625 17.172 1 98.88 64 LEU B N 1
ATOM 2769 C CA . LEU B 1 64 ? -9.781 13.344 16.719 1 98.88 64 LEU B CA 1
ATOM 2770 C C . LEU B 1 64 ? -9.805 13.023 15.227 1 98.88 64 LEU B C 1
ATOM 2772 O O . LEU B 1 64 ? -9.195 13.742 14.43 1 98.88 64 LEU B O 1
ATOM 2776 N N . GLY B 1 65 ? -10.422 12.008 14.867 1 98.81 65 GLY B N 1
ATOM 2777 C CA . GLY B 1 65 ? -10.523 11.594 13.477 1 98.81 65 GLY B CA 1
ATOM 2778 C C . GLY B 1 65 ? -10.961 10.148 13.32 1 98.81 65 GLY B C 1
ATOM 2779 O O . GLY B 1 65 ? -11.539 9.562 14.234 1 98.81 65 GLY B O 1
ATOM 2780 N N . CYS B 1 66 ? -10.75 9.648 12.102 1 98.88 66 CYS B N 1
ATOM 2781 C CA . CYS B 1 66 ? -11.203 8.297 11.789 1 98.88 66 CYS B CA 1
ATOM 2782 C C . CYS B 1 66 ? -10.109 7.5 11.094 1 98.88 66 CYS B C 1
ATOM 2784 O O . CYS B 1 66 ? -9.32 8.055 10.328 1 98.88 66 CYS B O 1
ATOM 2786 N N . VAL B 1 67 ? -10.039 6.238 11.406 1 98.69 67 VAL B N 1
ATOM 2787 C CA . VAL B 1 67 ? -9.227 5.266 10.68 1 98.69 67 VAL B CA 1
ATOM 2788 C C . VAL B 1 67 ? -10.094 4.102 10.227 1 98.69 67 VAL B C 1
ATOM 2790 O O . VAL B 1 67 ? -11.227 3.943 10.688 1 98.69 67 VAL B O 1
ATOM 2793 N N . GLY B 1 68 ? -9.617 3.412 9.227 1 97.69 68 GLY B N 1
ATOM 2794 C CA . GLY B 1 68 ? -10.312 2.195 8.844 1 97.69 68 GLY B CA 1
ATOM 2795 C C . GLY B 1 68 ? -10.125 1.059 9.828 1 97.69 68 GLY B C 1
ATOM 2796 O O . GLY B 1 68 ? -9.25 1.121 10.695 1 97.69 68 GLY B O 1
ATOM 2797 N N . ASP B 1 69 ? -11.023 0.058 9.773 1 95.19 69 ASP B N 1
ATOM 2798 C CA . ASP B 1 69 ? -10.82 -1.203 10.477 1 95.19 69 ASP B CA 1
ATOM 2799 C C . ASP B 1 69 ? -9.891 -2.129 9.695 1 95.19 69 ASP B C 1
ATOM 2801 O O . ASP B 1 69 ? -10.328 -3.17 9.195 1 95.19 69 ASP B O 1
ATOM 2805 N N . ASP B 1 70 ? -8.641 -1.788 9.648 1 93.62 70 ASP B N 1
ATOM 2806 C CA . ASP B 1 70 ? -7.637 -2.492 8.859 1 93.62 70 ASP B CA 1
ATOM 2807 C C . ASP B 1 70 ? -6.266 -2.416 9.523 1 93.62 70 ASP B C 1
ATOM 2809 O O . ASP B 1 70 ? -6.129 -1.857 10.617 1 93.62 70 ASP B O 1
ATOM 2813 N N . ALA B 1 71 ? -5.285 -3.051 8.906 1 92.12 71 ALA B N 1
ATOM 2814 C CA . ALA B 1 71 ? -3.943 -3.121 9.477 1 92.12 71 ALA B CA 1
ATOM 2815 C C . ALA B 1 71 ? -3.318 -1.733 9.586 1 92.12 71 ALA B C 1
ATOM 2817 O O . ALA B 1 71 ? -2.562 -1.455 10.516 1 92.12 71 ALA B O 1
ATOM 2818 N N . PHE B 1 72 ? -3.627 -0.864 8.617 1 96.19 72 PHE B N 1
ATOM 2819 C CA . PHE B 1 72 ? -3.082 0.488 8.625 1 96.19 72 PHE B CA 1
ATOM 2820 C C . PHE B 1 72 ? -3.584 1.271 9.828 1 96.19 72 PHE B C 1
ATOM 2822 O O . PHE B 1 72 ? -2.814 1.98 10.484 1 96.19 72 PHE B O 1
ATOM 2829 N N . GLY B 1 73 ? -4.895 1.145 10.062 1 97.44 73 GLY B N 1
ATOM 2830 C CA . GLY B 1 73 ? -5.465 1.807 11.227 1 97.44 73 GLY B CA 1
ATOM 2831 C C . GLY B 1 73 ? -4.836 1.367 12.539 1 97.44 73 GLY B C 1
ATOM 2832 O O . GLY B 1 73 ? -4.539 2.197 13.398 1 97.44 73 GLY B O 1
ATOM 2833 N N . VAL B 1 74 ? -4.602 0.086 12.68 1 95.56 74 VAL B N 1
ATOM 2834 C CA . VAL B 1 74 ? -3.988 -0.47 13.883 1 95.56 74 VAL B CA 1
ATOM 2835 C C . VAL B 1 74 ? -2.592 0.118 14.062 1 95.56 74 VAL B C 1
ATOM 2837 O O . VAL B 1 74 ? -2.234 0.554 15.164 1 95.56 74 VAL B O 1
ATOM 2840 N N . GLU B 1 75 ? -1.846 0.125 13.016 1 94.81 75 GLU B N 1
ATOM 2841 C CA . GLU B 1 75 ? -0.483 0.647 13.07 1 94.81 75 GLU B CA 1
ATOM 2842 C C . GLU B 1 75 ? -0.477 2.141 13.383 1 94.81 75 GLU B C 1
ATOM 2844 O O . GLU B 1 75 ? 0.348 2.609 14.172 1 94.81 75 GLU B O 1
ATOM 2849 N N . MET B 1 76 ? -1.341 2.855 12.758 1 97.56 76 MET B N 1
ATOM 2850 C CA . MET B 1 76 ? -1.47 4.293 12.977 1 97.56 76 MET B CA 1
ATOM 2851 C C . MET B 1 76 ? -1.739 4.602 14.445 1 97.56 76 MET B C 1
ATOM 2853 O O . MET B 1 76 ? -1.03 5.398 15.062 1 97.56 76 MET B O 1
ATOM 2857 N N . LEU B 1 77 ? -2.727 3.922 15.016 1 98.44 77 LEU B N 1
ATOM 2858 C CA . LEU B 1 77 ? -3.127 4.191 16.391 1 98.44 77 LEU B CA 1
ATOM 2859 C C . LEU B 1 77 ? -2.033 3.773 17.359 1 98.44 77 LEU B C 1
ATOM 2861 O O . LEU B 1 77 ? -1.771 4.473 18.344 1 98.44 77 LEU B O 1
ATOM 2865 N N . SER B 1 78 ? -1.405 2.656 17.078 1 97.19 78 SER B N 1
ATOM 2866 C CA . SER B 1 78 ? -0.291 2.217 17.922 1 97.19 78 SER B CA 1
ATOM 2867 C C . SER B 1 78 ? 0.847 3.232 17.891 1 97.19 78 SER B C 1
ATOM 2869 O O . SER B 1 78 ? 1.443 3.523 18.938 1 97.19 78 SER B O 1
ATOM 2871 N N . GLY B 1 79 ? 1.155 3.76 16.75 1 96.75 79 GLY B N 1
ATOM 2872 C CA . GLY B 1 79 ? 2.195 4.766 16.625 1 96.75 79 GLY B CA 1
ATOM 2873 C C . GLY B 1 79 ? 1.892 6.043 17.375 1 96.75 79 GLY B C 1
ATOM 2874 O O . GLY B 1 79 ? 2.752 6.57 18.094 1 96.75 79 GLY B O 1
ATOM 2875 N N . LEU B 1 80 ? 0.683 6.477 17.219 1 98.44 80 LEU B N 1
ATOM 2876 C CA . LEU B 1 80 ? 0.267 7.684 17.922 1 98.44 80 LEU B CA 1
ATOM 2877 C C . LEU B 1 80 ? 0.357 7.484 19.438 1 98.44 80 LEU B C 1
ATOM 2879 O O . LEU B 1 80 ? 0.869 8.352 20.141 1 98.44 80 LEU B O 1
ATOM 2883 N N . LYS B 1 81 ? -0.097 6.328 19.891 1 98.31 81 LYS B N 1
ATOM 2884 C CA . LYS B 1 81 ? -0.058 6.023 21.328 1 98.31 81 LYS B CA 1
ATOM 2885 C C . LYS B 1 81 ? 1.378 5.988 21.844 1 98.31 81 LYS B C 1
ATOM 2887 O O . LYS B 1 81 ? 1.661 6.465 22.938 1 98.31 81 LYS B O 1
ATOM 2892 N N . LYS B 1 82 ? 2.219 5.434 21.078 1 97.12 82 LYS B N 1
ATOM 2893 C CA . LYS B 1 82 ? 3.627 5.34 21.453 1 97.12 82 LYS B CA 1
ATOM 2894 C C . LYS B 1 82 ? 4.242 6.727 21.641 1 97.12 82 LYS B C 1
ATOM 2896 O O . LYS B 1 82 ? 5.113 6.914 22.484 1 97.12 82 LYS B O 1
ATOM 2901 N N . ASP B 1 83 ? 3.768 7.672 20.891 1 96.94 83 ASP B N 1
ATOM 2902 C CA . ASP B 1 83 ? 4.273 9.039 20.969 1 96.94 83 ASP B CA 1
ATOM 2903 C C . ASP B 1 83 ? 3.561 9.82 22.078 1 96.94 83 ASP B C 1
ATOM 2905 O O . ASP B 1 83 ? 3.855 10.992 22.297 1 96.94 83 ASP B O 1
ATOM 2909 N N . GLY B 1 84 ? 2.564 9.211 22.688 1 97.31 84 GLY B N 1
ATOM 2910 C CA . GLY B 1 84 ? 1.869 9.852 23.781 1 97.31 84 GLY B CA 1
ATOM 2911 C C . GLY B 1 84 ? 0.625 10.602 23.344 1 97.31 84 GLY B C 1
ATOM 2912 O O . GLY B 1 84 ? 0.113 11.453 24.094 1 97.31 84 GLY B O 1
ATOM 2913 N N . VAL B 1 85 ? 0.123 10.336 22.188 1 98.62 85 VAL B N 1
ATOM 2914 C CA . VAL B 1 85 ? -1.099 10.969 21.703 1 98.62 85 VAL B CA 1
ATOM 2915 C C . VAL B 1 85 ? -2.314 10.172 22.156 1 98.62 85 VAL B C 1
ATOM 2917 O O . VAL B 1 85 ? -2.361 8.945 22 1 98.62 85 VAL B O 1
ATOM 2920 N N . ASN B 1 86 ? -3.213 10.844 22.812 1 98.62 86 ASN B N 1
ATOM 2921 C CA . ASN B 1 86 ? -4.477 10.203 23.172 1 98.62 86 ASN B CA 1
ATOM 2922 C C . ASN B 1 86 ? -5.34 9.953 21.938 1 98.62 86 ASN B C 1
ATOM 2924 O O . ASN B 1 86 ? -5.676 10.883 21.203 1 98.62 86 ASN B O 1
ATOM 2928 N N . VAL B 1 87 ? -5.715 8.695 21.719 1 98.81 87 VAL B N 1
ATOM 2929 C CA . VAL B 1 87 ? -6.457 8.344 20.516 1 98.81 87 VAL B CA 1
ATOM 2930 C C . VAL B 1 87 ? -7.828 7.789 20.906 1 98.81 87 VAL B C 1
ATOM 2932 O O . VAL B 1 87 ? -8.453 7.062 20.125 1 98.81 87 VAL B O 1
ATOM 2935 N N . ASP B 1 88 ? -8.336 8.078 22.031 1 98.06 88 ASP B N 1
ATOM 2936 C CA . ASP B 1 88 ? -9.586 7.523 22.547 1 98.06 88 ASP B CA 1
ATOM 2937 C C . ASP B 1 88 ? -10.773 7.93 21.672 1 98.06 88 ASP B C 1
ATOM 2939 O O . ASP B 1 88 ? -11.773 7.215 21.609 1 98.06 88 ASP B O 1
ATOM 2943 N N . ASN B 1 89 ? -10.633 9.047 21.031 1 98.06 89 ASN B N 1
ATOM 2944 C CA . ASN B 1 89 ? -11.75 9.562 20.25 1 98.06 89 ASN B CA 1
ATOM 2945 C C . ASN B 1 89 ? -11.531 9.375 18.75 1 98.06 89 ASN B C 1
ATOM 2947 O O . ASN B 1 89 ? -12.156 10.047 17.938 1 98.06 89 ASN B O 1
ATOM 2951 N N . VAL B 1 90 ? -10.578 8.555 18.422 1 98.81 90 VAL B N 1
ATOM 2952 C CA . VAL B 1 90 ? -10.445 8.141 17.016 1 98.81 90 VAL B CA 1
ATOM 2953 C C . VAL B 1 90 ? -11.406 6.988 16.734 1 98.81 90 VAL B C 1
ATOM 2955 O O . VAL B 1 90 ? -11.391 5.977 17.438 1 98.81 90 VAL B O 1
ATOM 2958 N N . LYS B 1 91 ? -12.219 7.18 15.789 1 98.62 91 LYS B N 1
ATOM 2959 C CA . LYS B 1 91 ? -13.219 6.164 15.469 1 98.62 91 LYS B CA 1
ATOM 2960 C C . LYS B 1 91 ? -12.703 5.219 14.383 1 98.62 91 LYS B C 1
ATOM 2962 O O . LYS B 1 91 ? -12.102 5.656 13.398 1 98.62 91 LYS B O 1
ATOM 2967 N N . LYS B 1 92 ? -12.875 3.949 14.617 1 98.31 92 LYS B N 1
ATOM 2968 C CA . LYS B 1 92 ? -12.617 2.938 13.594 1 98.31 92 LYS B CA 1
ATOM 2969 C C . LYS B 1 92 ? -13.852 2.711 12.727 1 98.31 92 LYS B C 1
ATOM 2971 O O . LYS B 1 92 ? -14.938 2.414 13.234 1 98.31 92 LYS B O 1
ATOM 2976 N N . ILE B 1 93 ? -13.695 2.951 11.445 1 98.25 93 ILE B N 1
ATOM 2977 C CA . ILE B 1 93 ? -14.812 2.824 10.516 1 98.25 93 ILE B CA 1
ATOM 2978 C C . ILE B 1 93 ? -14.773 1.452 9.852 1 98.25 93 ILE B C 1
ATOM 2980 O O . ILE B 1 93 ? -13.805 1.11 9.172 1 98.25 93 ILE B O 1
ATOM 2984 N N . GLU B 1 94 ? -15.844 0.651 9.984 1 95.94 94 GLU B N 1
ATOM 2985 C CA . GLU B 1 94 ? -15.938 -0.671 9.375 1 95.94 94 GLU B CA 1
ATOM 2986 C C . GLU B 1 94 ? -16.062 -0.571 7.859 1 95.94 94 GLU B C 1
ATOM 2988 O O . GLU B 1 94 ? -16.688 0.361 7.344 1 95.94 94 GLU B O 1
ATOM 2993 N N . ASN B 1 95 ? -15.484 -1.481 7.141 1 92.69 95 ASN B N 1
ATOM 2994 C CA . ASN B 1 95 ? -15.586 -1.632 5.691 1 92.69 95 ASN B CA 1
ATOM 2995 C C . ASN B 1 95 ? -14.984 -0.434 4.961 1 92.69 95 ASN B C 1
ATOM 2997 O O . ASN B 1 95 ? -15.414 -0.092 3.859 1 92.69 95 ASN B O 1
ATOM 3001 N N . LYS B 1 96 ? -14.117 0.333 5.621 1 95.12 96 LYS B N 1
ATOM 3002 C CA . LYS B 1 96 ? -13.352 1.413 5.008 1 95.12 96 LYS B CA 1
ATOM 3003 C C . LYS B 1 96 ? -11.859 1.237 5.27 1 95.12 96 LYS B C 1
ATOM 3005 O O . LYS B 1 96 ? -11.461 0.711 6.312 1 95.12 96 LYS B O 1
ATOM 3010 N N . SER B 1 97 ? -11.125 1.613 4.285 1 96.38 97 SER B N 1
ATOM 3011 C CA . SER B 1 97 ? -9.68 1.661 4.512 1 96.38 97 SER B CA 1
ATOM 3012 C C . SER B 1 97 ? -9.281 2.908 5.293 1 96.38 97 SER B C 1
ATOM 3014 O O . SER B 1 97 ? -9.992 3.918 5.262 1 96.38 97 SER B O 1
ATOM 3016 N N . THR B 1 98 ? -8.211 2.791 6.059 1 97.88 98 THR B N 1
ATOM 3017 C CA . THR B 1 98 ? -7.543 4.004 6.512 1 97.88 98 THR B CA 1
ATOM 3018 C C . THR B 1 98 ? -7.105 4.855 5.324 1 97.88 98 THR B C 1
ATOM 3020 O O . THR B 1 98 ? -6.949 4.348 4.211 1 97.88 98 THR B O 1
ATOM 3023 N N . GLY B 1 99 ? -7.078 6.176 5.516 1 98.12 99 GLY B N 1
ATOM 3024 C CA . GLY B 1 99 ? -6.562 7.012 4.441 1 98.12 99 GLY B CA 1
ATOM 3025 C C . GLY B 1 99 ? -5.199 6.57 3.941 1 98.12 99 GLY B C 1
ATOM 3026 O O . GLY B 1 99 ? -4.352 6.148 4.73 1 98.12 99 GLY B O 1
ATOM 3027 N N . VAL B 1 100 ? -4.988 6.695 2.605 1 98 100 VAL B N 1
ATOM 3028 C CA . VAL B 1 100 ? -3.744 6.223 2.008 1 98 100 VAL B CA 1
ATOM 3029 C C . VAL B 1 100 ? -3.23 7.25 1.004 1 98 100 VAL B C 1
ATOM 3031 O O . VAL B 1 100 ? -4.016 7.859 0.272 1 98 100 VAL B O 1
ATOM 3034 N N . ALA B 1 101 ? -1.976 7.484 1.086 1 97.12 101 ALA B N 1
ATOM 3035 C CA . ALA B 1 101 ? -1.273 8.148 -0.009 1 97.12 101 ALA B CA 1
ATOM 3036 C C . ALA B 1 101 ? -0.3 7.191 -0.695 1 97.12 101 ALA B C 1
ATOM 3038 O O . ALA B 1 101 ? 0.679 6.75 -0.087 1 97.12 101 ALA B O 1
ATOM 3039 N N . MET B 1 102 ? -0.587 6.781 -1.935 1 97.81 102 MET B N 1
ATOM 3040 C CA . MET B 1 102 ? 0.384 6.055 -2.75 1 97.81 102 MET B CA 1
ATOM 3041 C C . MET B 1 102 ? 1.348 7.02 -3.434 1 97.81 102 MET B C 1
ATOM 3043 O O . MET B 1 102 ? 0.924 7.895 -4.191 1 97.81 102 MET B O 1
ATOM 3047 N N . ILE B 1 103 ? 2.57 6.867 -3.145 1 96.31 103 ILE B N 1
ATOM 3048 C CA . ILE B 1 103 ? 3.578 7.809 -3.617 1 96.31 103 ILE B CA 1
ATOM 3049 C C . ILE B 1 103 ? 4.609 7.074 -4.473 1 96.31 103 ILE B C 1
ATOM 3051 O O . ILE B 1 103 ? 5.289 6.168 -3.99 1 96.31 103 ILE B O 1
ATOM 3055 N N . ILE B 1 104 ? 4.695 7.41 -5.742 1 97.06 104 ILE B N 1
ATOM 3056 C CA . ILE B 1 104 ? 5.715 6.91 -6.656 1 97.06 104 ILE B CA 1
ATOM 3057 C C . ILE B 1 104 ? 6.844 7.93 -6.781 1 97.06 104 ILE B C 1
ATOM 3059 O O . ILE B 1 104 ? 6.605 9.078 -7.168 1 97.06 104 ILE B O 1
ATOM 3063 N N . VAL B 1 105 ? 8 7.578 -6.379 1 95 105 VAL B N 1
ATOM 3064 C CA . VAL B 1 105 ? 9.156 8.469 -6.441 1 95 105 VAL B CA 1
ATOM 3065 C C . VAL B 1 105 ? 10.141 7.973 -7.492 1 95 105 VAL B C 1
ATOM 3067 O O . VAL B 1 105 ? 10.734 6.898 -7.336 1 95 105 VAL B O 1
ATOM 3070 N N . GLU B 1 106 ? 10.352 8.695 -8.531 1 95.06 106 GLU B N 1
ATOM 3071 C CA . GLU B 1 106 ? 11.266 8.32 -9.602 1 95.06 106 GLU B CA 1
ATOM 3072 C C . GLU B 1 106 ? 12.703 8.719 -9.258 1 95.06 106 GLU B C 1
ATOM 3074 O O . GLU B 1 106 ? 12.922 9.586 -8.422 1 95.06 106 GLU B O 1
ATOM 3079 N N . GLU B 1 107 ? 13.625 8.094 -9.914 1 91.25 107 GLU B N 1
ATOM 3080 C CA . GLU B 1 107 ? 15.047 8.359 -9.688 1 91.25 107 GLU B CA 1
ATOM 3081 C C . GLU B 1 107 ? 15.375 9.836 -9.914 1 91.25 107 GLU B C 1
ATOM 3083 O O . GLU B 1 107 ? 16.297 10.367 -9.297 1 91.25 107 GLU B O 1
ATOM 3088 N N . THR B 1 108 ? 14.656 10.547 -10.758 1 87.69 108 THR B N 1
ATOM 3089 C CA . THR B 1 108 ? 14.859 11.961 -11.047 1 87.69 108 THR B CA 1
ATOM 3090 C C . THR B 1 108 ? 14.453 12.82 -9.852 1 87.69 108 THR B C 1
ATOM 3092 O O . THR B 1 108 ? 14.781 14.008 -9.797 1 87.69 108 THR B O 1
ATOM 3095 N N . GLY B 1 109 ? 13.758 12.234 -8.914 1 84.5 109 GLY B N 1
ATOM 3096 C CA . GLY B 1 109 ? 13.227 12.992 -7.793 1 84.5 109 GLY B CA 1
ATOM 3097 C C . GLY B 1 109 ? 11.773 13.391 -7.98 1 84.5 109 GLY B C 1
ATOM 3098 O O . GLY B 1 109 ? 11.117 13.812 -7.027 1 84.5 109 GLY B O 1
ATOM 3099 N N . GLU B 1 110 ? 11.312 13.133 -9.172 1 89.12 110 GLU B N 1
ATOM 3100 C CA . GLU B 1 110 ? 9.906 13.43 -9.438 1 89.12 110 GLU B CA 1
ATOM 3101 C C . GLU B 1 110 ? 8.992 12.469 -8.672 1 89.12 110 GLU B C 1
ATOM 3103 O O . GLU B 1 110 ? 9.281 11.273 -8.578 1 89.12 110 GLU B O 1
ATOM 3108 N N . ASN B 1 111 ? 7.91 13.094 -8.133 1 91.44 111 ASN B N 1
ATOM 3109 C CA . ASN B 1 111 ? 6.977 12.242 -7.402 1 91.44 111 ASN B CA 1
ATOM 3110 C C . ASN B 1 111 ? 5.562 12.352 -7.961 1 91.44 111 ASN B C 1
ATOM 3112 O O . ASN B 1 111 ? 5.238 13.312 -8.664 1 91.44 111 ASN B O 1
ATOM 3116 N N . ARG B 1 112 ? 4.809 11.32 -7.891 1 95.31 112 ARG B N 1
ATOM 3117 C CA . ARG B 1 112 ? 3.396 11.195 -8.227 1 95.31 112 ARG B CA 1
ATOM 3118 C C . ARG B 1 112 ? 2.594 10.664 -7.047 1 95.31 112 ARG B C 1
ATOM 3120 O O . ARG B 1 112 ? 2.982 9.672 -6.422 1 95.31 112 ARG B O 1
ATOM 3127 N N . ILE B 1 113 ? 1.505 11.352 -6.73 1 95 113 ILE B N 1
ATOM 3128 C CA . ILE B 1 113 ? 0.796 10.984 -5.512 1 95 113 ILE B CA 1
ATOM 3129 C C . ILE B 1 113 ? -0.664 10.672 -5.84 1 95 113 ILE B C 1
ATOM 3131 O O . ILE B 1 113 ? -1.32 11.438 -6.555 1 95 113 ILE B O 1
ATOM 3135 N N . LEU B 1 114 ? -1.111 9.555 -5.445 1 97.62 114 LEU B N 1
ATOM 3136 C CA . LEU B 1 114 ? -2.523 9.188 -5.457 1 97.62 114 LEU B CA 1
ATOM 3137 C C . LEU B 1 114 ? -3.082 9.117 -4.043 1 97.62 114 LEU B C 1
ATOM 3139 O O . LEU B 1 114 ? -2.543 8.406 -3.193 1 97.62 114 LEU B O 1
ATOM 3143 N N . LEU B 1 115 ? -4.121 9.852 -3.848 1 97 115 LEU B N 1
ATOM 3144 C CA . LEU B 1 115 ? -4.691 9.93 -2.508 1 97 115 LEU B CA 1
ATOM 3145 C C . LEU B 1 115 ? -6.023 9.188 -2.438 1 97 115 LEU B C 1
ATOM 3147 O O . LEU B 1 115 ? -6.828 9.266 -3.367 1 97 115 LEU B O 1
ATOM 3151 N N . SER B 1 116 ? -6.18 8.406 -1.457 1 97.69 116 SER B N 1
ATOM 3152 C CA . SER B 1 116 ? -7.469 7.855 -1.054 1 97.69 116 SER B CA 1
ATOM 3153 C C . SER B 1 116 ? -7.867 8.344 0.336 1 97.69 116 SER B C 1
ATOM 3155 O O . SER B 1 116 ? -7.18 8.055 1.319 1 97.69 116 SER B O 1
ATOM 3157 N N . GLU B 1 117 ? -8.984 9.008 0.455 1 96.81 117 GLU B N 1
ATOM 3158 C CA . GLU B 1 117 ? -9.391 9.602 1.727 1 96.81 117 GLU B CA 1
ATOM 3159 C C . GLU B 1 117 ? -9.695 8.523 2.764 1 96.81 117 GLU B C 1
ATOM 3161 O O . GLU B 1 117 ? -9.469 8.727 3.959 1 96.81 117 GLU B O 1
ATOM 3166 N N . GLY B 1 118 ? -10.289 7.375 2.24 1 97.44 118 GLY B N 1
ATOM 3167 C CA . GLY B 1 118 ? -10.672 6.316 3.158 1 97.44 118 GLY B CA 1
ATOM 3168 C C . GLY B 1 118 ? -11.539 6.809 4.309 1 97.44 118 GLY B C 1
ATOM 3169 O O . GLY B 1 118 ? -12.492 7.559 4.098 1 97.44 118 GLY B O 1
ATOM 3170 N N . ALA B 1 119 ? -11.156 6.418 5.477 1 98.25 119 ALA B N 1
ATOM 3171 C CA . ALA B 1 119 ? -11.93 6.707 6.684 1 98.25 119 ALA B CA 1
ATOM 3172 C C . ALA B 1 119 ? -11.906 8.195 7.008 1 98.25 119 ALA B C 1
ATOM 3174 O O . ALA B 1 119 ? -12.727 8.688 7.785 1 98.25 119 ALA B O 1
ATOM 3175 N N . ASN B 1 120 ? -10.93 8.953 6.508 1 98.25 120 ASN B N 1
ATOM 3176 C CA . ASN B 1 120 ? -10.922 10.398 6.715 1 98.25 120 ASN B CA 1
ATOM 3177 C C . ASN B 1 120 ? -12.211 11.047 6.207 1 98.25 120 ASN B C 1
ATOM 3179 O O . ASN B 1 120 ? -12.641 12.07 6.73 1 98.25 120 ASN B O 1
ATOM 3183 N N . GLY B 1 121 ? -12.773 10.406 5.195 1 97.5 121 GLY B N 1
ATOM 3184 C CA . GLY B 1 121 ? -14.031 10.906 4.66 1 97.5 121 GLY B CA 1
ATOM 3185 C C . GLY B 1 121 ? -15.18 10.789 5.641 1 97.5 121 GLY B C 1
ATOM 3186 O O . GLY B 1 121 ? -16.219 11.43 5.465 1 97.5 121 GLY B O 1
ATOM 3187 N N . ASN B 1 122 ? -14.961 9.984 6.641 1 98 122 ASN B N 1
ATOM 3188 C CA . ASN B 1 122 ? -16.016 9.742 7.617 1 98 122 ASN B CA 1
ATOM 3189 C C . ASN B 1 122 ? -15.938 10.719 8.781 1 98 122 ASN B C 1
ATOM 3191 O O . ASN B 1 122 ? -16.781 10.688 9.68 1 98 122 ASN B O 1
ATOM 3195 N N . VAL B 1 123 ? -14.914 11.57 8.789 1 98.38 123 VAL B N 1
ATOM 3196 C CA . VAL B 1 123 ? -14.953 12.719 9.695 1 98.38 123 VAL B CA 1
ATOM 3197 C C . VAL B 1 123 ? -15.984 13.734 9.211 1 98.38 123 VAL B C 1
ATOM 3199 O O . VAL B 1 123 ? -15.625 14.789 8.688 1 98.38 123 VAL B O 1
ATOM 3202 N N . ASP B 1 124 ? -17.188 13.406 9.469 1 97.62 124 ASP B N 1
ATOM 3203 C CA . ASP B 1 124 ? -18.297 14.219 8.953 1 97.62 124 ASP B CA 1
ATOM 3204 C C . ASP B 1 124 ? -18.875 15.117 10.047 1 97.62 124 ASP B C 1
ATOM 3206 O O . ASP B 1 124 ? -18.328 15.18 11.156 1 97.62 124 ASP B O 1
ATOM 3210 N N . THR B 1 125 ? -19.922 15.844 9.703 1 97.88 125 THR B N 1
ATOM 3211 C CA . THR B 1 125 ? -20.516 16.812 10.617 1 97.88 125 THR B CA 1
ATOM 3212 C C . THR B 1 125 ? -21.031 16.125 11.875 1 97.88 125 THR B C 1
ATOM 3214 O O . THR B 1 125 ? -20.906 16.672 12.977 1 97.88 125 THR B O 1
ATOM 3217 N N . ALA B 1 126 ? -21.609 14.93 11.703 1 98.25 126 ALA B N 1
ATOM 3218 C CA . ALA B 1 126 ? -22.125 14.188 12.852 1 98.25 126 ALA B CA 1
ATOM 3219 C C . ALA B 1 126 ? -20.984 13.805 13.797 1 98.25 126 ALA B C 1
ATOM 3221 O O . ALA B 1 126 ? -21.125 13.914 15.023 1 98.25 126 ALA B O 1
ATOM 3222 N N . PHE B 1 127 ? -19.906 13.398 13.25 1 98.5 127 PHE B N 1
ATOM 3223 C CA . PHE B 1 127 ? -18.734 13.055 14.047 1 98.5 127 PHE B CA 1
ATOM 3224 C C . PHE B 1 127 ? -18.266 14.258 14.852 1 98.5 127 PHE B C 1
ATOM 3226 O O . PHE B 1 127 ? -18.047 14.148 16.062 1 98.5 127 PHE B O 1
ATOM 3233 N N . VAL B 1 128 ? -18.125 15.398 14.203 1 98.75 128 VAL B N 1
ATOM 3234 C CA . VAL B 1 128 ? -17.562 16.594 14.836 1 98.75 128 VAL B CA 1
ATOM 3235 C C . VAL B 1 128 ? -18.516 17.094 15.914 1 98.75 128 VAL B C 1
ATOM 3237 O O . VAL B 1 128 ? -18.078 17.516 16.984 1 98.75 128 VAL B O 1
ATOM 3240 N N . LYS B 1 129 ? -19.812 17.047 15.617 1 98.56 129 LYS B N 1
ATOM 3241 C CA . LYS B 1 129 ? -20.797 17.469 16.609 1 98.56 129 LYS B CA 1
ATOM 3242 C C . LYS B 1 129 ? -20.719 16.609 17.875 1 98.56 129 LYS B C 1
ATOM 3244 O O . LYS B 1 129 ? -20.859 17.109 18.984 1 98.56 129 LYS B O 1
ATOM 3249 N N . ALA B 1 130 ? -20.406 15.359 17.688 1 98.44 130 ALA B N 1
ATOM 3250 C CA . ALA B 1 130 ? -20.281 14.438 18.812 1 98.44 130 ALA B CA 1
ATOM 3251 C C . ALA B 1 130 ? -19.016 14.758 19.625 1 98.44 130 ALA B C 1
ATOM 3253 O O . ALA B 1 130 ? -18.906 14.344 20.781 1 98.44 130 ALA B O 1
ATOM 3254 N N . MET B 1 131 ? -18.094 15.484 19.078 1 98.31 131 MET B N 1
ATOM 3255 C CA . MET B 1 131 ? -16.828 15.805 19.734 1 98.31 131 MET B CA 1
ATOM 3256 C C . MET B 1 131 ? -16.891 17.188 20.375 1 98.31 131 MET B C 1
ATOM 3258 O O . MET B 1 131 ? -15.859 17.719 20.797 1 98.31 131 MET B O 1
ATOM 3262 N N . GLU B 1 132 ? -18.062 17.812 20.422 1 98.5 132 GLU B N 1
ATOM 3263 C CA . GLU B 1 132 ? -18.188 19.188 20.891 1 98.5 132 GLU B CA 1
ATOM 3264 C C . GLU B 1 132 ? -17.578 19.344 22.281 1 98.5 132 GLU B C 1
ATOM 3266 O O . GLU B 1 132 ? -16.891 20.328 22.562 1 98.5 132 GLU B O 1
ATOM 3271 N N . GLN B 1 133 ? -17.812 18.406 23.172 1 97.75 133 GLN B N 1
ATOM 3272 C CA . GLN B 1 133 ? -17.297 18.5 24.531 1 97.75 133 GLN B CA 1
ATOM 3273 C C . GLN B 1 133 ? -15.773 18.516 24.547 1 97.75 133 GLN B C 1
ATOM 3275 O O . GLN B 1 133 ? -15.164 19.297 25.281 1 97.75 133 GLN B O 1
ATOM 3280 N N . ARG B 1 134 ? -15.188 17.688 23.734 1 97.75 134 ARG B N 1
ATOM 3281 C CA . ARG B 1 134 ? -13.734 17.609 23.656 1 97.75 134 ARG B CA 1
ATOM 3282 C C . ARG B 1 134 ? -13.148 18.891 23.094 1 97.75 134 ARG B C 1
ATOM 3284 O O . ARG B 1 134 ? -12.125 19.391 23.578 1 97.75 134 ARG B O 1
ATOM 3291 N N . ILE B 1 135 ? -13.797 19.422 22.094 1 98.44 135 ILE B N 1
ATOM 3292 C CA . ILE B 1 135 ? -13.344 20.641 21.438 1 98.44 135 ILE B CA 1
ATOM 3293 C C . ILE B 1 135 ? -13.516 21.828 22.391 1 98.44 135 ILE B C 1
ATOM 3295 O O . ILE B 1 135 ? -12.625 22.672 22.5 1 98.44 135 ILE B O 1
ATOM 3299 N N . SER B 1 136 ? -14.617 21.844 23.172 1 98 136 SER B N 1
ATOM 3300 C CA . SER B 1 136 ? -14.977 22.984 23.984 1 98 136 SER B CA 1
ATOM 3301 C C . SER B 1 136 ? -14.039 23.141 25.188 1 98 136 SER B C 1
ATOM 3303 O O . SER B 1 136 ? -13.938 24.219 25.766 1 98 136 SER B O 1
ATOM 3305 N N . THR B 1 137 ? -13.312 22.047 25.531 1 97.06 137 THR B N 1
ATOM 3306 C CA . THR B 1 137 ? -12.562 22.078 26.781 1 97.06 137 THR B CA 1
ATOM 3307 C C . THR B 1 137 ? -11.062 22.141 26.5 1 97.06 137 THR B C 1
ATOM 3309 O O . THR B 1 137 ? -10.258 22.188 27.438 1 97.06 137 THR B O 1
ATOM 3312 N N . CYS B 1 138 ? -10.68 22.188 25.234 1 98.12 138 CYS B N 1
ATOM 3313 C CA . CYS B 1 138 ? -9.25 22.203 24.953 1 98.12 138 CYS B CA 1
ATOM 3314 C C . CYS B 1 138 ? -8.727 23.641 24.938 1 98.12 138 CYS B C 1
ATOM 3316 O O . CYS B 1 138 ? -9.516 24.594 24.906 1 98.12 138 CYS B O 1
ATOM 3318 N N . ASN B 1 139 ? -7.398 23.766 25.109 1 98.38 139 ASN B N 1
ATOM 3319 C CA . ASN B 1 139 ? -6.762 25.078 25.078 1 98.38 139 ASN B CA 1
ATOM 3320 C C . ASN B 1 139 ? -6.527 25.547 23.641 1 98.38 139 ASN B C 1
ATOM 3322 O O . ASN B 1 139 ? -6.5 26.75 23.375 1 98.38 139 ASN B O 1
ATOM 3326 N N . LEU B 1 140 ? -6.34 24.641 22.75 1 98.81 140 LEU B N 1
ATOM 3327 C CA . LEU B 1 140 ? -6.059 24.922 21.359 1 98.81 140 LEU B CA 1
ATOM 3328 C C . LEU B 1 140 ? -6.531 23.781 20.469 1 98.81 140 LEU B C 1
ATOM 3330 O O . LEU B 1 140 ? -6.301 22.609 20.781 1 98.81 140 LEU B O 1
ATOM 3334 N N . LEU B 1 141 ? -7.254 24.109 19.406 1 98.94 141 LEU B N 1
ATOM 3335 C CA . LEU B 1 141 ? -7.672 23.156 18.375 1 98.94 141 LEU B CA 1
ATOM 3336 C C . LEU B 1 141 ? -6.867 23.344 17.094 1 98.94 141 LEU B C 1
ATOM 3338 O O . LEU B 1 141 ? -6.836 24.453 16.531 1 98.94 141 LEU B O 1
ATOM 3342 N N . ILE B 1 142 ? -6.148 22.328 16.656 1 98.94 142 ILE B N 1
ATOM 3343 C CA . ILE B 1 142 ? -5.395 22.344 15.414 1 98.94 142 ILE B CA 1
ATOM 3344 C C . ILE B 1 142 ? -6.195 21.656 14.312 1 98.94 142 ILE B C 1
ATOM 3346 O O . ILE B 1 142 ? -6.719 20.562 14.516 1 98.94 142 ILE B O 1
ATOM 3350 N N . MET B 1 143 ? -6.262 22.281 13.141 1 98.75 143 MET B N 1
ATOM 3351 C CA . MET B 1 143 ? -6.984 21.703 12.016 1 98.75 143 MET B CA 1
ATOM 3352 C C . MET B 1 143 ? -6.223 21.906 10.711 1 98.75 143 MET B C 1
ATOM 3354 O O . MET B 1 143 ? -5.414 22.828 10.602 1 98.75 143 MET B O 1
ATOM 3358 N N . GLN B 1 144 ? -6.441 21.109 9.773 1 98.31 144 GLN B N 1
ATOM 3359 C CA . GLN B 1 144 ? -6.004 21.188 8.383 1 98.31 144 GLN B CA 1
ATOM 3360 C C . GLN B 1 144 ? -7.148 20.859 7.426 1 98.31 144 GLN B C 1
ATOM 3362 O O . GLN B 1 144 ? -8.312 20.828 7.828 1 98.31 144 GLN B O 1
ATOM 3367 N N . LEU B 1 145 ? -6.84 20.688 6.168 1 97.88 145 LEU B N 1
ATOM 3368 C CA . LEU B 1 145 ? -7.941 20.562 5.223 1 97.88 145 LEU B CA 1
ATOM 3369 C C . LEU B 1 145 ? -7.883 19.219 4.492 1 97.88 145 LEU B C 1
ATOM 3371 O O . LEU B 1 145 ? -8.195 19.141 3.301 1 97.88 145 LEU B O 1
ATOM 3375 N N . GLU B 1 146 ? -7.496 18.172 5.211 1 96.69 146 GLU B N 1
ATOM 3376 C CA . GLU B 1 146 ? -7.441 16.828 4.625 1 96.69 146 GLU B CA 1
ATOM 3377 C C . GLU B 1 146 ? -8.641 15.992 5.055 1 96.69 146 GLU B C 1
ATOM 3379 O O . GLU B 1 146 ? -8.602 14.766 4.98 1 96.69 146 GLU B O 1
ATOM 3384 N N . ILE B 1 147 ? -9.641 16.578 5.668 1 97.81 147 ILE B N 1
ATOM 3385 C CA . ILE B 1 147 ? -10.938 15.984 5.988 1 97.81 147 ILE B CA 1
ATOM 3386 C C . ILE B 1 147 ? -12.055 16.797 5.34 1 97.81 147 ILE B C 1
ATOM 3388 O O . ILE B 1 147 ? -11.805 17.875 4.789 1 97.81 147 ILE B O 1
ATOM 3392 N N . PRO B 1 148 ? -13.305 16.266 5.328 1 97.62 148 PRO B N 1
ATOM 3393 C CA . PRO B 1 148 ? -14.375 17.016 4.652 1 97.62 148 PRO B CA 1
ATOM 3394 C C . PRO B 1 148 ? -14.516 18.453 5.148 1 97.62 148 PRO B C 1
ATOM 3396 O O . PRO B 1 148 ? -14.5 18.688 6.359 1 97.62 148 PRO B O 1
ATOM 3399 N N . LEU B 1 149 ? -14.625 19.344 4.191 1 97.94 149 LEU B N 1
ATOM 3400 C CA . LEU B 1 149 ? -14.633 20.766 4.492 1 97.94 149 LEU B CA 1
ATOM 3401 C C . LEU B 1 149 ? -15.797 21.125 5.41 1 97.94 149 LEU B C 1
ATOM 3403 O O . LEU B 1 149 ? -15.672 21.984 6.281 1 97.94 149 LEU B O 1
ATOM 3407 N N . GLU B 1 150 ? -16.906 20.453 5.238 1 97.88 150 GLU B N 1
ATOM 3408 C CA . GLU B 1 150 ? -18.062 20.719 6.078 1 97.88 150 GLU B CA 1
ATOM 3409 C C . GLU B 1 150 ? -17.781 20.406 7.543 1 97.88 150 GLU B C 1
ATOM 3411 O O . GLU B 1 150 ? -18.266 21.094 8.445 1 97.88 150 GLU B O 1
ATOM 3416 N N . ALA B 1 151 ? -16.984 19.391 7.75 1 98.06 151 ALA B N 1
ATOM 3417 C CA . ALA B 1 151 ? -16.578 19.031 9.109 1 98.06 151 ALA B CA 1
ATOM 3418 C C . ALA B 1 151 ? -15.688 20.109 9.711 1 98.06 151 ALA B C 1
ATOM 3420 O O . ALA B 1 151 ? -15.82 20.453 10.891 1 98.06 151 ALA B O 1
ATOM 3421 N N . VAL B 1 152 ? -14.805 20.609 8.922 1 98.62 152 VAL B N 1
ATOM 3422 C CA . VAL B 1 152 ? -13.914 21.672 9.352 1 98.62 152 VAL B CA 1
ATOM 3423 C C . VAL B 1 152 ? -14.734 22.906 9.75 1 98.62 152 VAL B C 1
ATOM 3425 O O . VAL B 1 152 ? -14.484 23.516 10.789 1 98.62 152 VAL B O 1
ATOM 3428 N N . GLU B 1 153 ? -15.695 23.188 8.945 1 98.5 153 GLU B N 1
ATOM 3429 C CA . GLU B 1 153 ? -16.531 24.359 9.195 1 98.5 153 GLU B CA 1
ATOM 3430 C C . GLU B 1 153 ? -17.297 24.219 10.516 1 98.5 153 GLU B C 1
ATOM 3432 O O . GLU B 1 153 ? -17.344 25.156 11.305 1 98.5 153 GLU B O 1
ATOM 3437 N N . ILE B 1 154 ? -17.859 23.047 10.734 1 98.56 154 ILE B N 1
ATOM 3438 C CA . ILE B 1 154 ? -18.625 22.812 11.953 1 98.56 154 ILE B CA 1
ATOM 3439 C C . ILE B 1 154 ? -17.703 22.875 13.164 1 98.56 154 ILE B C 1
ATOM 3441 O O . ILE B 1 154 ? -18.062 23.422 14.211 1 98.56 154 ILE B O 1
ATOM 3445 N N . ALA B 1 155 ? -16.516 22.359 13.055 1 98.81 155 ALA B N 1
ATOM 3446 C CA . ALA B 1 155 ? -15.539 22.406 14.148 1 98.81 155 ALA B CA 1
ATOM 3447 C C . ALA B 1 155 ? -15.156 23.844 14.484 1 98.81 155 ALA B C 1
ATOM 3449 O O . ALA B 1 155 ? -15.016 24.188 15.664 1 98.81 155 ALA B O 1
ATOM 3450 N N . LEU B 1 156 ? -14.984 24.641 13.461 1 98.69 156 LEU B N 1
ATOM 3451 C CA . LEU B 1 156 ? -14.68 26.047 13.648 1 98.69 156 LEU B CA 1
ATOM 3452 C C . LEU B 1 156 ? -15.805 26.766 14.391 1 98.69 156 LEU B C 1
ATOM 3454 O O . LEU B 1 156 ? -15.555 27.562 15.297 1 98.69 156 LEU B O 1
ATOM 3458 N N . GLN B 1 157 ? -17 26.438 14 1 98.62 157 GLN B N 1
ATOM 3459 C CA . GLN B 1 157 ? -18.156 27.031 14.656 1 98.62 157 GLN B CA 1
ATOM 3460 C C . GLN B 1 157 ? -18.234 26.641 16.125 1 98.62 157 GLN B C 1
ATOM 3462 O O . GLN B 1 157 ? -18.5 27.484 16.984 1 98.62 157 GLN B O 1
ATOM 3467 N N . ILE B 1 158 ? -18.031 25.406 16.391 1 98.75 158 ILE B N 1
ATOM 3468 C CA . ILE B 1 158 ? -18.062 24.891 17.766 1 98.75 158 ILE B CA 1
ATOM 3469 C C . ILE B 1 158 ? -16.969 25.578 18.594 1 98.75 158 ILE B C 1
ATOM 3471 O O . ILE B 1 158 ? -17.234 26.047 19.703 1 98.75 158 ILE B O 1
ATOM 3475 N N . ALA B 1 159 ? -15.758 25.625 18.078 1 98.75 159 ALA B N 1
ATOM 3476 C CA . ALA B 1 159 ? -14.648 26.281 18.766 1 98.75 159 ALA B CA 1
ATOM 3477 C C . ALA B 1 159 ? -14.977 27.734 19.062 1 98.75 159 ALA B C 1
ATOM 3479 O O . ALA B 1 159 ? -14.734 28.219 20.172 1 98.75 159 ALA B O 1
ATOM 3480 N N . HIS B 1 160 ? -15.531 28.422 18.047 1 98.06 160 HIS B N 1
ATOM 3481 C CA . HIS B 1 160 ? -15.906 29.812 18.188 1 98.06 160 HIS B CA 1
ATOM 3482 C C . HIS B 1 160 ? -16.969 30 19.281 1 98.06 160 HIS B C 1
ATOM 3484 O O . HIS B 1 160 ? -16.844 30.891 20.125 1 98.06 160 HIS B O 1
ATOM 3490 N N . LYS B 1 161 ? -17.969 29.125 19.203 1 98.25 161 LYS B N 1
ATOM 3491 C CA . LYS B 1 161 ? -19.062 29.156 20.172 1 98.25 161 LYS B CA 1
ATOM 3492 C C . LYS B 1 161 ? -18.516 29.031 21.594 1 98.25 161 LYS B C 1
ATOM 3494 O O . LYS B 1 161 ? -19.047 29.672 22.516 1 98.25 161 LYS B O 1
ATOM 3499 N N . HIS B 1 162 ? -17.516 28.312 21.812 1 98.44 162 HIS B N 1
ATOM 3500 C CA . HIS B 1 162 ? -17.031 28.016 23.156 1 98.44 162 HIS B CA 1
ATOM 3501 C C . HIS B 1 162 ? -15.766 28.797 23.484 1 98.44 162 HIS B C 1
ATOM 3503 O O . HIS B 1 162 ? -15.141 28.594 24.516 1 98.44 162 HIS B O 1
ATOM 3509 N N . GLY B 1 163 ? -15.297 29.656 22.609 1 98.06 163 GLY B N 1
ATOM 3510 C CA . GLY B 1 163 ? -14.164 30.547 22.844 1 98.06 163 GLY B CA 1
ATOM 3511 C C . GLY B 1 163 ? -12.828 29.828 22.766 1 98.06 163 GLY B C 1
ATOM 3512 O O . GLY B 1 163 ? -11.859 30.25 23.406 1 98.06 163 GLY B O 1
ATOM 3513 N N . VAL B 1 164 ? -12.789 28.734 22.016 1 98.56 164 VAL B N 1
ATOM 3514 C CA . VAL B 1 164 ? -11.562 27.953 21.875 1 98.56 164 VAL B CA 1
ATOM 3515 C C . VAL B 1 164 ? -10.742 28.5 20.703 1 98.56 164 VAL B C 1
ATOM 3517 O O . VAL B 1 164 ? -11.273 28.719 19.609 1 98.56 164 VAL B O 1
ATOM 3520 N N . ASP B 1 165 ? -9.453 28.766 20.891 1 98.69 165 ASP B N 1
ATOM 3521 C CA . ASP B 1 165 ? -8.562 29.203 19.812 1 98.69 165 ASP B CA 1
ATOM 3522 C C . ASP B 1 165 ? -8.32 28.078 18.812 1 98.69 165 ASP B C 1
ATOM 3524 O O . ASP B 1 165 ? -8.109 26.922 19.203 1 98.69 165 ASP B O 1
ATOM 3528 N N . VAL B 1 166 ? -8.359 28.453 17.562 1 98.88 166 VAL B N 1
ATOM 3529 C CA . VAL B 1 166 ? -8.086 27.484 16.5 1 98.88 166 VAL B CA 1
ATOM 3530 C C . VAL B 1 166 ? -6.828 27.891 15.742 1 98.88 166 VAL B C 1
ATOM 3532 O O . VAL B 1 166 ? -6.664 29.062 15.375 1 98.88 166 VAL B O 1
ATOM 3535 N N . LEU B 1 167 ? -5.918 27 15.602 1 98.94 167 LEU B N 1
ATOM 3536 C CA . LEU B 1 167 ? -4.84 27.109 14.625 1 98.94 167 LEU B CA 1
ATOM 3537 C C . LEU B 1 167 ? -5.18 26.344 13.352 1 98.94 167 LEU B C 1
ATOM 3539 O O . LEU B 1 167 ? -5.371 25.125 13.383 1 98.94 167 LEU B O 1
ATOM 3543 N N . MET B 1 168 ? -5.246 27.031 12.242 1 98.81 168 MET B N 1
ATOM 3544 C CA . MET B 1 168 ? -5.602 26.438 10.961 1 98.81 168 MET B CA 1
ATOM 3545 C C . MET B 1 168 ? -4.395 26.391 10.031 1 98.81 168 MET B C 1
ATOM 3547 O O . MET B 1 168 ? -3.791 27.422 9.734 1 98.81 168 MET B O 1
ATOM 3551 N N . ASN B 1 169 ? -3.961 25.281 9.711 1 98.56 169 ASN B N 1
ATOM 3552 C CA . ASN B 1 169 ? -3.076 25.047 8.578 1 98.56 169 ASN B CA 1
ATOM 3553 C C . ASN B 1 169 ? -3.861 24.734 7.305 1 98.56 169 ASN B C 1
ATOM 3555 O O . ASN B 1 169 ? -4.328 23.609 7.121 1 98.56 169 ASN B O 1
ATOM 3559 N N . PRO B 1 170 ? -4.023 25.719 6.453 1 97.94 170 PRO B N 1
ATOM 3560 C CA . PRO B 1 170 ? -4.918 25.531 5.309 1 97.94 170 PRO B CA 1
ATOM 3561 C C . PRO B 1 170 ? -4.273 24.719 4.184 1 97.94 170 PRO B C 1
ATOM 3563 O O . PRO B 1 170 ? -4.102 25.234 3.074 1 97.94 170 PRO B O 1
ATOM 3566 N N . ALA B 1 171 ? -3.943 23.562 4.441 1 94.5 171 ALA B N 1
ATOM 3567 C CA . ALA B 1 171 ? -3.352 22.578 3.531 1 94.5 171 ALA B CA 1
ATOM 3568 C C . ALA B 1 171 ? -4.199 21.312 3.459 1 94.5 171 ALA B C 1
ATOM 3570 O O . ALA B 1 171 ? -4.574 20.75 4.492 1 94.5 171 ALA B O 1
ATOM 3571 N N . PRO B 1 172 ? -4.402 20.812 2.191 1 92.12 172 PRO B N 1
ATOM 3572 C CA . PRO B 1 172 ? -4.098 21.359 0.866 1 92.12 172 PRO B CA 1
ATOM 3573 C C . PRO B 1 172 ? -4.801 22.688 0.602 1 92.12 172 PRO B C 1
ATOM 3575 O O . PRO B 1 172 ? -5.797 23.016 1.255 1 92.12 172 PRO B O 1
ATOM 3578 N N . ALA B 1 173 ? -4.305 23.391 -0.314 1 90.75 173 ALA B N 1
ATOM 3579 C CA . ALA B 1 173 ? -4.781 24.75 -0.568 1 90.75 173 ALA B CA 1
ATOM 3580 C C . ALA B 1 173 ? -6.125 24.734 -1.292 1 90.75 173 ALA B C 1
ATOM 3582 O O . ALA B 1 173 ? -6.203 24.344 -2.457 1 90.75 173 ALA B O 1
ATOM 3583 N N . ILE B 1 174 ? -7.125 25.172 -0.619 1 92.88 174 ILE B N 1
ATOM 3584 C CA . ILE B 1 174 ? -8.445 25.406 -1.199 1 92.88 174 ILE B CA 1
ATOM 3585 C C . ILE B 1 174 ? -9.023 26.703 -0.659 1 92.88 174 ILE B C 1
ATOM 3587 O O . ILE B 1 174 ? -8.648 27.172 0.422 1 92.88 174 ILE B O 1
ATOM 3591 N N . PRO B 1 175 ? -9.898 27.297 -1.381 1 94.25 175 PRO B N 1
ATOM 3592 C CA . PRO B 1 175 ? -10.539 28.516 -0.866 1 94.25 175 PRO B CA 1
ATOM 3593 C C . PRO B 1 175 ? -11.359 28.25 0.397 1 94.25 175 PRO B C 1
ATOM 3595 O O . PRO B 1 175 ? -11.992 27.203 0.521 1 94.25 175 PRO B O 1
ATOM 3598 N N . LEU B 1 176 ? -11.281 29.125 1.304 1 97.19 176 LEU B N 1
ATOM 3599 C CA . LEU B 1 176 ? -12.102 29.141 2.51 1 97.19 176 LEU B CA 1
ATOM 3600 C C . LEU B 1 176 ? -13 30.359 2.557 1 97.19 176 LEU B C 1
ATOM 3602 O O . LEU B 1 176 ? -12.633 31.422 2.045 1 97.19 176 LEU B O 1
ATOM 3606 N N . SER B 1 177 ? -14.18 30.234 3.119 1 96.31 177 SER B N 1
ATOM 3607 C CA . SER B 1 177 ? -15.047 31.406 3.311 1 96.31 177 SER B CA 1
ATOM 3608 C C . SER B 1 177 ? -14.453 32.375 4.324 1 96.31 177 SER B C 1
ATOM 3610 O O . SER B 1 177 ? -13.656 31.984 5.18 1 96.31 177 SER B O 1
ATOM 3612 N N . HIS B 1 178 ? -14.844 33.625 4.25 1 95.94 178 HIS B N 1
ATOM 3613 C CA . HIS B 1 178 ? -14.406 34.625 5.207 1 95.94 178 HIS B CA 1
ATOM 3614 C C . HIS B 1 178 ? -14.805 34.25 6.629 1 95.94 178 HIS B C 1
ATOM 3616 O O . HIS B 1 178 ? -14.047 34.469 7.574 1 95.94 178 HIS B O 1
ATOM 3622 N N . ASP B 1 179 ? -15.922 33.656 6.707 1 96.5 179 ASP B N 1
ATOM 3623 C CA . ASP B 1 179 ? -16.391 33.219 8.016 1 96.5 179 ASP B CA 1
ATOM 3624 C C . ASP B 1 179 ? -15.438 32.188 8.617 1 96.5 179 ASP B C 1
ATOM 3626 O O . ASP B 1 179 ? -15.086 32.25 9.797 1 96.5 179 ASP B O 1
ATOM 3630 N N . MET B 1 180 ? -15.031 31.219 7.875 1 98.12 180 MET B N 1
ATOM 3631 C CA . MET B 1 180 ? -14.117 30.188 8.359 1 98.12 180 MET B CA 1
ATOM 3632 C C . MET B 1 180 ? -12.789 30.812 8.797 1 98.12 180 MET B C 1
ATOM 3634 O O . MET B 1 180 ? -12.25 30.453 9.844 1 98.12 180 MET B O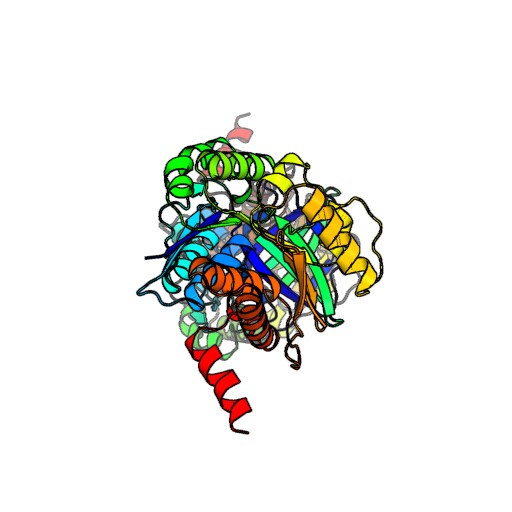 1
ATOM 3638 N N . ILE B 1 181 ? -12.328 31.75 7.992 1 98.25 181 ILE B N 1
ATOM 3639 C CA . ILE B 1 181 ? -11.055 32.406 8.273 1 98.25 181 ILE B CA 1
ATOM 3640 C C . ILE B 1 181 ? -11.172 33.219 9.562 1 98.25 181 ILE B C 1
ATOM 3642 O O . ILE B 1 181 ? -10.273 33.188 10.406 1 98.25 181 ILE B O 1
ATOM 3646 N N . SER B 1 182 ? -12.328 33.844 9.766 1 98.12 182 SER B N 1
ATOM 3647 C CA . SER B 1 182 ? -12.523 34.75 10.906 1 98.12 182 SER B CA 1
ATOM 3648 C C . SER B 1 182 ? -12.609 33.969 12.211 1 98.12 182 SER B C 1
ATOM 3650 O O . SER B 1 182 ? -12.453 34.531 13.297 1 98.12 182 SER B O 1
ATOM 3652 N N . TYR B 1 183 ? -12.852 32.656 12.141 1 98.31 183 TYR B N 1
ATOM 3653 C CA . TYR B 1 183 ? -12.953 31.828 13.336 1 98.31 183 TYR B CA 1
ATOM 3654 C C . TYR B 1 183 ? -11.57 31.375 13.797 1 98.31 183 TYR B C 1
ATOM 3656 O O . TYR B 1 183 ? -11.43 30.828 14.891 1 98.31 183 TYR B O 1
ATOM 3664 N N . CYS B 1 184 ? -10.539 31.672 13.047 1 98.69 184 CYS B N 1
ATOM 3665 C CA . CYS B 1 184 ? -9.195 31.203 13.359 1 98.69 184 CYS B CA 1
ATOM 3666 C C . CYS B 1 184 ? -8.469 32.219 14.25 1 98.69 184 CYS B C 1
ATOM 3668 O O . CYS B 1 184 ? -8.5 33.406 13.992 1 98.69 184 CYS B O 1
ATOM 3670 N N . ALA B 1 185 ? -7.879 31.719 15.32 1 98.69 185 ALA B N 1
ATOM 3671 C CA . ALA B 1 185 ? -6.949 32.531 16.078 1 98.69 185 ALA B CA 1
ATOM 3672 C C . ALA B 1 185 ? -5.617 32.688 15.352 1 98.69 185 ALA B C 1
ATOM 3674 O O . ALA B 1 185 ? -5.07 33.781 15.273 1 98.69 185 ALA B O 1
ATOM 3675 N N . TYR B 1 186 ? -5.137 31.609 14.8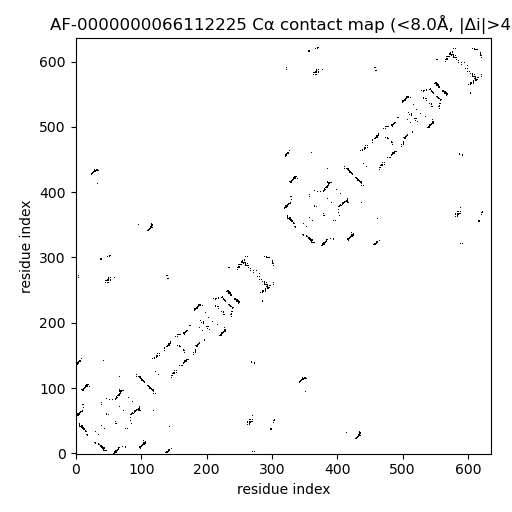44 1 98.81 186 TYR B N 1
ATOM 3676 C CA . TYR B 1 186 ? -3.896 31.562 14.078 1 98.81 186 TYR B CA 1
ATOM 3677 C C . TYR B 1 186 ? -4.121 30.906 12.727 1 98.81 186 TYR B C 1
ATOM 3679 O O . TYR B 1 186 ? -4.703 29.812 12.633 1 98.81 186 TYR B O 1
ATOM 3687 N N . LEU B 1 187 ? -3.738 31.547 11.672 1 98.75 187 LEU B N 1
ATOM 3688 C CA . LEU B 1 187 ? -3.738 31.016 10.312 1 98.75 187 LEU B CA 1
ATOM 3689 C C . LEU B 1 187 ? -2.314 30.859 9.797 1 98.75 187 LEU B C 1
ATOM 3691 O O . LEU B 1 187 ? -1.55 31.828 9.758 1 98.75 187 LEU B O 1
ATOM 3695 N N . VAL B 1 188 ? -1.945 29.594 9.383 1 98.56 188 VAL B N 1
ATOM 3696 C CA . VAL B 1 188 ? -0.546 29.328 9.062 1 98.56 188 VAL B CA 1
ATOM 3697 C C . VAL B 1 188 ? -0.442 28.719 7.672 1 98.56 188 VAL B C 1
ATOM 3699 O O . VAL B 1 188 ? -0.158 27.516 7.531 1 98.56 188 VAL B O 1
ATOM 3702 N N . PRO B 1 189 ? -0.525 29.453 6.617 1 97.56 189 PRO B N 1
ATOM 3703 C CA . PRO B 1 189 ? -0.305 29 5.242 1 97.56 189 PRO B CA 1
ATOM 3704 C C . PRO B 1 189 ? 1.146 29.156 4.793 1 97.56 189 PRO B C 1
ATOM 3706 O O . PRO B 1 189 ? 1.929 29.844 5.449 1 97.56 189 PRO B O 1
ATOM 3709 N N . ASN B 1 190 ? 1.5 28.375 3.775 1 94.19 190 ASN B N 1
ATOM 3710 C CA . ASN B 1 190 ? 2.658 28.828 3.006 1 94.19 190 ASN B CA 1
ATOM 3711 C C . ASN B 1 190 ? 2.273 29.875 1.975 1 94.19 190 ASN B C 1
ATOM 3713 O O . ASN B 1 190 ? 1.112 30.297 1.902 1 94.19 190 ASN B O 1
ATOM 3717 N N . GLU B 1 191 ? 3.238 30.328 1.271 1 92.31 191 GLU B N 1
ATOM 3718 C CA . GLU B 1 191 ? 2.99 31.422 0.337 1 92.31 191 GLU B CA 1
ATOM 3719 C C . GLU B 1 191 ? 1.946 31.031 -0.705 1 92.31 191 GLU B C 1
ATOM 3721 O O . GLU B 1 191 ? 1.031 31.812 -0.995 1 92.31 191 GLU B O 1
ATOM 3726 N N . HIS B 1 192 ? 2.072 29.844 -1.273 1 91.5 192 HIS B N 1
ATOM 3727 C CA . HIS B 1 192 ? 1.139 29.359 -2.281 1 91.5 192 HIS B CA 1
ATOM 3728 C C . HIS B 1 192 ? -0.27 29.234 -1.712 1 91.5 192 HIS B C 1
ATOM 3730 O O . HIS B 1 192 ? -1.241 29.641 -2.348 1 91.5 192 HIS B O 1
ATOM 3736 N N . GLU B 1 193 ? -0.379 28.672 -0.547 1 94.19 193 GLU B N 1
ATOM 3737 C CA . GLU B 1 193 ? -1.659 28.5 0.133 1 94.19 193 GLU B CA 1
ATOM 3738 C C . GLU B 1 193 ? -2.311 29.844 0.43 1 94.19 193 GLU B C 1
ATOM 3740 O O . GLU B 1 193 ? -3.521 30 0.258 1 94.19 193 GLU B O 1
ATOM 3745 N N . ALA B 1 194 ? -1.513 30.797 0.841 1 95.44 194 ALA B N 1
ATOM 3746 C CA . ALA B 1 194 ? -2.023 32.125 1.109 1 95.44 194 ALA B CA 1
ATOM 3747 C C . ALA B 1 194 ? -2.607 32.75 -0.154 1 95.44 194 ALA B C 1
ATOM 3749 O O . ALA B 1 194 ? -3.682 33.375 -0.116 1 95.44 194 ALA B O 1
ATOM 3750 N N . ALA B 1 195 ? -1.857 32.594 -1.201 1 94 195 ALA B N 1
ATOM 3751 C CA . ALA B 1 195 ? -2.318 33.125 -2.477 1 94 195 ALA B CA 1
ATOM 3752 C C . ALA B 1 195 ? -3.664 32.531 -2.875 1 94 195 ALA B C 1
ATOM 3754 O O . ALA B 1 195 ? -4.551 33.25 -3.35 1 94 195 ALA B O 1
ATOM 3755 N N . ILE B 1 196 ? -3.812 31.25 -2.615 1 93.12 196 ILE B N 1
ATOM 3756 C CA . ILE B 1 196 ? -5.039 30.562 -2.979 1 93.12 196 ILE B CA 1
ATOM 3757 C C . ILE B 1 196 ? -6.188 31.016 -2.086 1 93.12 196 ILE B C 1
ATOM 3759 O O . ILE B 1 196 ? -7.297 31.266 -2.568 1 93.12 196 ILE B O 1
ATOM 3763 N N . LEU B 1 197 ? -5.941 31.141 -0.819 1 95 197 LEU B N 1
ATOM 3764 C CA . LEU B 1 197 ? -6.953 31.625 0.119 1 95 197 LEU B CA 1
ATOM 3765 C C . LEU B 1 197 ? -7.477 33 -0.295 1 95 197 LEU B C 1
ATOM 3767 O O . LEU B 1 197 ? -8.641 33.312 -0.06 1 95 197 LEU B O 1
ATOM 3771 N N . LEU B 1 198 ? -6.629 33.781 -0.936 1 94.38 198 LEU B N 1
ATOM 3772 C CA . LEU B 1 198 ? -6.957 35.156 -1.293 1 94.38 198 LEU B CA 1
ATOM 3773 C C . LEU B 1 198 ? -7.434 35.219 -2.738 1 94.38 198 LEU B C 1
ATOM 3775 O O . LEU B 1 198 ? -7.758 36.312 -3.225 1 94.38 198 LEU B O 1
ATOM 3779 N N . ASN B 1 199 ? -7.5 34.031 -3.434 1 91.19 199 ASN B N 1
ATOM 3780 C CA . ASN B 1 199 ? -7.875 33.969 -4.84 1 91.19 199 ASN B CA 1
ATOM 3781 C C . ASN B 1 199 ? -6.973 34.844 -5.707 1 91.19 199 ASN B C 1
ATOM 3783 O O . ASN B 1 199 ? -7.457 35.625 -6.527 1 91.19 199 ASN B O 1
ATOM 3787 N N . GLN B 1 200 ? -5.801 34.781 -5.383 1 85.44 200 GLN B N 1
ATOM 3788 C CA . GLN B 1 200 ? -4.801 35.531 -6.133 1 85.44 200 GLN B CA 1
ATOM 3789 C C . GLN B 1 200 ? -3.84 34.594 -6.859 1 85.44 200 GLN B C 1
ATOM 3791 O O . GLN B 1 200 ? -3.76 33.406 -6.539 1 85.44 200 GLN B O 1
ATOM 3796 N N . ALA B 1 201 ? -3.256 35.094 -7.918 1 75.69 201 ALA B N 1
ATOM 3797 C CA . ALA B 1 201 ? -2.236 34.312 -8.633 1 75.69 201 ALA B CA 1
ATOM 3798 C C . ALA B 1 201 ? -0.982 34.156 -7.781 1 75.69 201 ALA B C 1
ATOM 3800 O O . ALA B 1 201 ? -0.717 34.969 -6.887 1 75.69 201 ALA B O 1
ATOM 3801 N N . ASP B 1 202 ? -0.364 33.125 -8.016 1 72.62 202 ASP B N 1
ATOM 3802 C CA . ASP B 1 202 ? 0.895 32.938 -7.309 1 72.62 202 ASP B CA 1
ATOM 3803 C C . ASP B 1 202 ? 1.879 34.062 -7.59 1 72.62 202 ASP B C 1
ATOM 3805 O O . ASP B 1 202 ? 2.029 34.5 -8.734 1 72.62 202 ASP B O 1
ATOM 3809 N N . SER B 1 203 ? 2.232 34.75 -6.609 1 72.88 203 SER B N 1
ATOM 3810 C CA . SER B 1 203 ? 3.236 35.812 -6.73 1 72.88 203 SER B CA 1
ATOM 3811 C C . SER B 1 203 ? 4.547 35.406 -6.059 1 72.88 203 SER B C 1
ATOM 3813 O O . SER B 1 203 ? 4.562 34.5 -5.215 1 72.88 203 SER B O 1
ATOM 3815 N N . PRO B 1 204 ? 5.574 35.938 -6.598 1 75.44 204 PRO B N 1
ATOM 3816 C CA . PRO B 1 204 ? 6.852 35.625 -5.945 1 75.44 204 PRO B CA 1
ATOM 3817 C C . PRO B 1 204 ? 6.832 35.938 -4.445 1 75.44 204 PRO B C 1
ATOM 3819 O O . PRO B 1 204 ? 6.156 36.875 -4.004 1 75.44 204 PRO B O 1
ATOM 3822 N N . ALA B 1 205 ? 7.512 35.156 -3.744 1 74.44 205 ALA B N 1
ATOM 3823 C CA . ALA B 1 205 ? 7.578 35.281 -2.291 1 74.44 205 ALA B CA 1
ATOM 3824 C C . ALA B 1 205 ? 8.453 36.469 -1.879 1 74.44 205 ALA B C 1
ATOM 3826 O O . ALA B 1 205 ? 9.555 36.281 -1.358 1 74.44 205 ALA B O 1
ATOM 3827 N N . THR B 1 206 ? 8.039 37.656 -2.125 1 84.06 206 THR B N 1
ATOM 3828 C CA . THR B 1 206 ? 8.711 38.844 -1.607 1 84.06 206 THR B CA 1
ATOM 3829 C C . THR B 1 206 ? 8.094 39.281 -0.286 1 84.06 206 THR B C 1
ATOM 3831 O O . THR B 1 206 ? 6.949 38.938 0.016 1 84.06 206 THR B O 1
ATOM 3834 N N . LEU B 1 207 ? 8.93 39.906 0.462 1 88.94 207 LEU B N 1
ATOM 3835 C CA . LEU B 1 207 ? 8.438 40.406 1.749 1 88.94 207 LEU B CA 1
ATOM 3836 C C . LEU B 1 207 ? 7.219 41.281 1.563 1 88.94 207 LEU B C 1
ATOM 3838 O O . LEU B 1 207 ? 6.301 41.281 2.387 1 88.94 207 LEU B O 1
ATOM 3842 N N . GLU B 1 208 ? 7.254 42.094 0.55 1 89.94 208 GLU B N 1
ATOM 3843 C CA . GLU B 1 208 ? 6.129 42.969 0.264 1 89.94 208 GLU B CA 1
ATOM 3844 C C . GLU B 1 208 ? 4.855 42.156 -0.017 1 89.94 208 GLU B C 1
ATOM 3846 O O . GLU B 1 208 ? 3.785 42.5 0.499 1 89.94 208 GLU B O 1
ATOM 3851 N N . ASN B 1 209 ? 5.008 41.156 -0.825 1 91.94 209 ASN B N 1
ATOM 3852 C CA . ASN B 1 209 ? 3.854 40.344 -1.18 1 91.94 209 ASN B CA 1
ATOM 3853 C C . ASN B 1 209 ? 3.32 39.562 0.026 1 91.94 209 ASN B C 1
ATOM 3855 O O . ASN B 1 209 ? 2.107 39.5 0.223 1 91.94 209 ASN B O 1
ATOM 3859 N N . VAL B 1 210 ? 4.215 39.062 0.793 1 94.12 210 VAL B N 1
ATOM 3860 C CA . VAL B 1 210 ? 3.818 38.25 1.941 1 94.12 210 VAL B CA 1
ATOM 3861 C C . VAL B 1 210 ? 3.156 39.156 2.994 1 94.12 210 VAL B C 1
ATOM 3863 O O . VAL B 1 210 ? 2.219 38.719 3.674 1 94.12 210 VAL B O 1
ATOM 3866 N N . ASP B 1 211 ? 3.699 40.344 3.16 1 95.44 211 ASP B N 1
ATOM 3867 C CA . ASP B 1 211 ? 3.082 41.312 4.07 1 95.44 211 ASP B CA 1
ATOM 3868 C C . ASP B 1 211 ? 1.662 41.656 3.625 1 95.44 211 ASP B C 1
ATOM 3870 O O . ASP B 1 211 ? 0.755 41.75 4.453 1 95.44 211 ASP B O 1
ATOM 3874 N N . ALA B 1 212 ? 1.506 41.844 2.354 1 95.19 212 ALA B N 1
ATOM 3875 C CA . ALA B 1 212 ? 0.188 42.156 1.804 1 95.19 212 ALA B CA 1
ATOM 3876 C C . ALA B 1 212 ? -0.783 41 2.029 1 95.19 212 ALA B C 1
ATOM 3878 O O . ALA B 1 212 ? -1.945 41.219 2.381 1 95.19 212 ALA B O 1
ATOM 3879 N N . TYR B 1 213 ? -0.308 39.781 1.763 1 95.62 213 TYR B N 1
ATOM 3880 C CA . TYR B 1 213 ? -1.131 38.594 1.99 1 95.62 213 TYR B CA 1
ATOM 3881 C C . TYR B 1 213 ? -1.556 38.5 3.451 1 95.62 213 TYR B C 1
ATOM 3883 O O . TYR B 1 213 ? -2.736 38.312 3.748 1 95.62 213 TYR B O 1
ATOM 3891 N N . ALA B 1 214 ? -0.592 38.688 4.348 1 97.38 214 ALA B N 1
ATOM 3892 C CA . ALA B 1 214 ? -0.861 38.562 5.777 1 97.38 214 ALA B CA 1
ATOM 3893 C C . ALA B 1 214 ? -1.855 39.625 6.238 1 97.38 214 ALA B C 1
ATOM 3895 O O . ALA B 1 214 ? -2.766 39.344 7.02 1 97.38 214 ALA B O 1
ATOM 3896 N N . SER B 1 215 ? -1.646 40.844 5.73 1 96.81 215 SER B N 1
ATOM 3897 C CA . SER B 1 215 ? -2.531 41.969 6.09 1 96.81 215 SER B CA 1
ATOM 3898 C C . SER B 1 215 ? -3.961 41.688 5.633 1 96.81 215 SER B C 1
ATOM 3900 O O . SER B 1 215 ? -4.914 41.938 6.375 1 96.81 215 SER B O 1
ATOM 3902 N N . LYS B 1 216 ? -4.059 41.219 4.441 1 96.5 216 LYS B N 1
ATOM 3903 C CA . LYS B 1 216 ? -5.379 40.969 3.893 1 96.5 216 LYS B CA 1
ATOM 3904 C C . LYS B 1 216 ? -6.07 39.844 4.66 1 96.5 216 LYS B C 1
ATOM 3906 O O . LYS B 1 216 ? -7.266 39.906 4.953 1 96.5 216 LYS B O 1
ATOM 3911 N N . LEU B 1 217 ? -5.383 38.781 4.961 1 97.38 217 LEU B N 1
ATOM 3912 C CA . LEU B 1 217 ? -5.949 37.688 5.715 1 97.38 217 LEU B CA 1
ATOM 3913 C C . LEU B 1 217 ? -6.359 38.125 7.117 1 97.38 217 LEU B C 1
ATOM 3915 O O . LEU B 1 217 ? -7.383 37.656 7.641 1 97.38 217 LEU B O 1
ATOM 3919 N N . LEU B 1 218 ? -5.578 39 7.734 1 97.62 218 LEU B N 1
ATOM 3920 C CA . LEU B 1 218 ? -5.957 39.594 9.023 1 97.62 218 LEU B CA 1
ATOM 3921 C C . LEU B 1 218 ? -7.254 40.375 8.906 1 97.62 218 LEU B C 1
ATOM 3923 O O . LEU B 1 218 ? -8.094 40.344 9.812 1 97.62 218 LEU B O 1
ATOM 3927 N N . SER B 1 219 ? -7.352 41.031 7.785 1 96.94 219 SER B N 1
ATOM 3928 C CA . SER B 1 219 ? -8.539 41.875 7.574 1 96.94 219 SER B CA 1
ATOM 3929 C C . SER B 1 219 ? -9.789 41 7.418 1 96.94 219 SER B C 1
ATOM 3931 O O . SER B 1 219 ? -10.906 41.469 7.613 1 96.94 219 SER B O 1
ATOM 3933 N N . PHE B 1 220 ? -9.602 39.719 7.023 1 97 220 PHE B N 1
ATOM 3934 C CA . PHE B 1 220 ? -10.727 38.781 6.918 1 97 220 PHE B CA 1
ATOM 3935 C C . PHE B 1 220 ? -11.203 38.375 8.297 1 97 220 PHE B C 1
ATOM 3937 O O . PHE B 1 220 ? -12.281 37.781 8.43 1 97 220 PHE B O 1
ATOM 3944 N N . GLY B 1 221 ? -10.352 38.625 9.344 1 96.75 221 GLY B N 1
ATOM 3945 C CA . GLY B 1 221 ? -10.875 38.438 10.688 1 96.75 221 GLY B CA 1
ATOM 3946 C C . GLY B 1 221 ? -10.055 37.469 11.516 1 96.75 221 GLY B C 1
ATOM 3947 O O . GLY B 1 221 ? -10.477 37.031 12.594 1 96.75 221 GLY B O 1
ATOM 3948 N N . VAL B 1 222 ? -8.898 37.031 11.07 1 98.31 222 VAL B N 1
ATOM 3949 C CA . VAL B 1 222 ? -8.039 36.188 11.914 1 98.31 222 VAL B CA 1
ATOM 3950 C C . VAL B 1 222 ? -7.801 36.906 13.25 1 98.31 222 VAL B C 1
ATOM 3952 O O . VAL B 1 222 ? -7.422 38.062 13.281 1 98.31 222 VAL B O 1
ATOM 3955 N N . ARG B 1 223 ? -7.867 36.25 14.352 1 97.94 223 ARG B N 1
ATOM 3956 C CA . ARG B 1 223 ? -8.062 36.938 15.641 1 97.94 223 ARG B CA 1
ATOM 3957 C C . ARG B 1 223 ? -6.723 37.281 16.266 1 97.94 223 ARG B C 1
ATOM 3959 O O . ARG B 1 223 ? -6.633 38.281 17.016 1 97.94 223 ARG B O 1
ATOM 3966 N N . LYS B 1 224 ? -5.715 36.469 15.961 1 98.25 224 LYS B N 1
ATOM 3967 C CA . LYS B 1 224 ? -4.477 36.75 16.688 1 98.25 224 LYS B CA 1
ATOM 3968 C C . LYS B 1 224 ? -3.312 36.969 15.727 1 98.25 224 LYS B C 1
ATOM 3970 O O . LYS B 1 224 ? -2.633 38 15.805 1 98.25 224 LYS B O 1
ATOM 3975 N N . ALA B 1 225 ? -3.094 36.062 14.781 1 98.69 225 ALA B N 1
ATOM 3976 C CA . ALA B 1 225 ? -1.951 36.281 13.898 1 98.69 225 ALA B CA 1
ATOM 3977 C C . ALA B 1 225 ? -2.068 35.438 12.633 1 98.69 225 ALA B C 1
ATOM 3979 O O . ALA B 1 225 ? -2.645 34.344 12.664 1 98.69 225 ALA B O 1
ATOM 3980 N N . VAL B 1 226 ? -1.509 35.938 11.555 1 98.69 226 VAL B N 1
ATOM 3981 C CA . VAL B 1 226 ? -1.252 35.219 10.32 1 98.69 226 VAL B CA 1
ATOM 3982 C C . VAL B 1 226 ? 0.243 34.938 10.188 1 98.69 226 VAL B C 1
ATOM 3984 O O . VAL B 1 226 ? 1.067 35.844 10.352 1 98.69 226 VAL B O 1
ATOM 3987 N N . ILE B 1 227 ? 0.573 33.688 10.031 1 98.56 227 ILE B N 1
ATOM 3988 C CA . ILE B 1 227 ? 1.948 33.25 9.812 1 98.56 227 ILE B CA 1
ATOM 3989 C C . ILE B 1 227 ? 2.078 32.625 8.422 1 98.56 227 ILE B C 1
ATOM 3991 O O . ILE B 1 227 ? 1.369 31.672 8.086 1 98.56 227 ILE B O 1
ATOM 3995 N N . ILE B 1 228 ? 2.947 33.125 7.602 1 97.5 228 ILE B N 1
ATOM 3996 C CA . ILE B 1 228 ? 3.201 32.594 6.266 1 97.5 228 ILE B CA 1
ATOM 3997 C C . ILE B 1 228 ? 4.59 31.953 6.219 1 97.5 228 ILE B C 1
ATOM 3999 O O . ILE B 1 228 ? 5.602 32.656 6.359 1 97.5 228 ILE B O 1
ATOM 4003 N N . THR B 1 229 ? 4.602 30.656 6.07 1 96.12 229 THR B N 1
ATOM 4004 C CA . THR B 1 229 ? 5.879 29.953 5.992 1 96.12 229 THR B CA 1
ATOM 4005 C C . THR B 1 229 ? 6.492 30.109 4.602 1 96.12 229 THR B C 1
ATOM 4007 O O . THR B 1 229 ? 5.781 30.078 3.596 1 96.12 229 THR B O 1
ATOM 4010 N N . LEU B 1 230 ? 7.832 30.312 4.52 1 93.5 230 LEU B N 1
ATOM 4011 C CA . LEU B 1 230 ? 8.531 30.625 3.279 1 93.5 230 LEU B CA 1
ATOM 4012 C C . LEU B 1 230 ? 9.648 29.625 3.012 1 93.5 230 LEU B C 1
ATOM 4014 O O . LEU B 1 230 ? 10.711 30 2.494 1 93.5 230 LEU B O 1
ATOM 4018 N N . GLY B 1 231 ? 9.477 28.422 3.439 1 88.94 231 GLY B N 1
ATOM 4019 C CA . GLY B 1 231 ? 10.492 27.406 3.229 1 88.94 231 GLY B CA 1
ATOM 4020 C C . GLY B 1 231 ? 11.828 27.766 3.861 1 88.94 231 GLY B C 1
ATOM 4021 O O . GLY B 1 231 ? 11.898 28.016 5.066 1 88.94 231 GLY B O 1
ATOM 4022 N N . SER B 1 232 ? 12.844 27.812 3.014 1 89.88 232 SER B N 1
ATOM 4023 C CA . SER B 1 232 ? 14.203 28.031 3.496 1 89.88 232 SER B CA 1
ATOM 4024 C C . SER B 1 232 ? 14.391 29.469 3.949 1 89.88 232 SER B C 1
ATOM 4026 O O . SER B 1 232 ? 15.398 29.797 4.59 1 89.88 232 SER B O 1
ATOM 4028 N N . GLN B 1 233 ? 13.461 30.328 3.697 1 91.5 233 GLN B N 1
ATOM 4029 C CA . GLN B 1 233 ? 13.57 31.734 4.109 1 91.5 233 GLN B CA 1
ATOM 4030 C C . GLN B 1 233 ? 12.992 31.938 5.508 1 91.5 233 GLN B C 1
ATOM 4032 O O . GLN B 1 233 ? 13.195 33 6.121 1 91.5 233 GLN B O 1
ATOM 4037 N N . GLY B 1 234 ? 12.211 30.953 5.953 1 94 234 GLY B N 1
ATOM 4038 C CA . GLY B 1 234 ? 11.641 31.047 7.285 1 94 234 GLY B CA 1
ATOM 4039 C C . GLY B 1 234 ? 10.141 31.266 7.273 1 94 234 GLY B C 1
ATOM 4040 O O . GLY B 1 234 ? 9.414 30.547 6.582 1 94 234 GLY B O 1
ATOM 4041 N N . ALA B 1 235 ? 9.703 32.188 8.172 1 96.88 235 ALA B N 1
ATOM 4042 C CA . ALA B 1 235 ? 8.273 32.469 8.305 1 96.88 235 ALA B CA 1
ATOM 4043 C C . ALA B 1 235 ? 8.039 33.938 8.586 1 96.88 235 ALA B C 1
ATOM 4045 O O . ALA B 1 235 ? 8.773 34.562 9.367 1 96.88 235 ALA B O 1
ATOM 4046 N N . TYR B 1 236 ? 7.137 34.5 7.859 1 97.44 236 TYR B N 1
ATOM 4047 C CA . TYR B 1 236 ? 6.684 35.844 8.102 1 97.44 236 TYR B CA 1
ATOM 4048 C C . TYR B 1 236 ? 5.391 35.875 8.906 1 97.44 236 TYR B C 1
ATOM 4050 O O . TYR B 1 236 ? 4.492 35.062 8.664 1 97.44 236 TYR B O 1
ATOM 4058 N N . TYR B 1 237 ? 5.359 36.719 9.938 1 98 237 TYR B N 1
ATOM 4059 C CA . TYR B 1 237 ? 4.109 36.781 10.688 1 98 237 TYR B CA 1
ATOM 4060 C C . TYR B 1 237 ? 3.625 38.219 10.836 1 98 237 TYR B C 1
ATOM 4062 O O . TYR B 1 237 ? 4.418 39.156 10.773 1 98 237 TYR B O 1
ATOM 4070 N N . LYS B 1 238 ? 2.342 38.375 10.906 1 98 238 LYS B N 1
ATOM 4071 C CA . LYS B 1 238 ? 1.652 39.594 11.273 1 98 238 LYS B CA 1
ATOM 4072 C C . LYS B 1 238 ? 0.551 39.344 12.297 1 98 238 LYS B C 1
ATOM 4074 O O . LYS B 1 238 ? -0.298 38.469 12.086 1 98 238 LYS B O 1
ATOM 4079 N N . SER B 1 239 ? 0.626 40.031 13.383 1 98 239 SER B N 1
ATOM 4080 C CA . SER B 1 239 ? -0.355 39.812 14.445 1 98 239 SER B CA 1
ATOM 4081 C C . SER B 1 239 ? -1.477 40.844 14.367 1 98 239 SER B C 1
ATOM 4083 O O . SER B 1 239 ? -1.335 41.906 13.711 1 98 239 SER B O 1
ATOM 4085 N N . ALA B 1 240 ? -2.564 40.562 15.016 1 96.25 240 ALA B N 1
ATOM 4086 C CA . ALA B 1 240 ? -3.711 41.469 15.078 1 96.25 240 ALA B CA 1
ATOM 4087 C C . ALA B 1 240 ? -3.357 42.75 15.82 1 96.25 240 ALA B C 1
ATOM 4089 O O . ALA B 1 240 ? -3.963 43.812 15.586 1 96.25 240 ALA B O 1
ATOM 4090 N N . ASN B 1 241 ? -2.311 42.688 16.641 1 94.38 241 ASN B N 1
ATOM 4091 C CA . ASN B 1 241 ? -1.9 43.875 17.391 1 94.38 241 ASN B CA 1
ATOM 4092 C C . ASN B 1 241 ? -0.917 44.75 16.609 1 94.38 241 ASN B C 1
ATOM 4094 O O . ASN B 1 241 ? -0.421 45.75 17.109 1 94.38 241 ASN B O 1
ATOM 4098 N N . GLY B 1 242 ? -0.537 44.25 15.398 1 91.81 242 GLY B N 1
ATOM 4099 C CA . GLY B 1 242 ? 0.25 45.094 14.516 1 91.81 242 GLY B CA 1
ATOM 4100 C C . GLY B 1 242 ? 1.704 44.688 14.43 1 91.81 242 GLY B C 1
ATOM 4101 O O . GLY B 1 242 ? 2.465 45.219 13.617 1 91.81 242 GLY B O 1
ATOM 4102 N N . GLU B 1 243 ? 2.078 43.75 15.227 1 94.94 243 GLU B N 1
ATOM 4103 C CA . GLU B 1 243 ? 3.449 43.25 15.148 1 94.94 243 GLU B CA 1
ATOM 4104 C C . GLU B 1 243 ? 3.668 42.438 13.891 1 94.94 243 GLU B C 1
ATOM 4106 O O . GLU B 1 243 ? 2.797 41.656 13.492 1 94.94 243 GLU B O 1
ATOM 4111 N N . SER B 1 244 ? 4.754 42.656 13.227 1 96.69 244 SER B N 1
ATOM 4112 C CA . SER B 1 244 ? 5.121 41.875 12.062 1 96.69 244 SER B CA 1
ATOM 4113 C C . SER B 1 244 ? 6.637 41.719 11.953 1 96.69 244 SER B C 1
ATOM 4115 O O . SER B 1 244 ? 7.387 42.625 12.32 1 96.69 244 SER B O 1
ATOM 4117 N N . ALA B 1 245 ? 7.059 40.594 11.586 1 95.94 245 ALA B N 1
ATOM 4118 C CA . ALA B 1 245 ? 8.484 40.375 11.375 1 95.94 245 ALA B CA 1
ATOM 4119 C C . ALA B 1 245 ? 8.727 39.094 10.594 1 95.94 245 ALA B C 1
ATOM 4121 O O . ALA B 1 245 ? 7.832 38.25 10.477 1 95.94 245 ALA B O 1
ATOM 4122 N N . LEU B 1 246 ? 9.867 39 10.023 1 96.5 246 LEU B N 1
ATOM 4123 C CA . LEU B 1 246 ? 10.383 37.75 9.438 1 96.5 246 LEU B CA 1
ATOM 4124 C C . LEU B 1 246 ? 11.242 37 10.445 1 96.5 246 LEU B C 1
ATOM 4126 O O . LEU B 1 246 ? 12.148 37.594 11.047 1 96.5 246 LEU B O 1
ATOM 4130 N N . VAL B 1 247 ? 10.867 35.844 10.719 1 96 247 VAL B N 1
ATOM 4131 C CA . VAL B 1 247 ? 11.703 34.906 11.492 1 96 247 VAL B CA 1
ATOM 4132 C C . VAL B 1 247 ? 12.492 34 10.539 1 96 247 VAL B C 1
ATOM 4134 O O . VAL B 1 247 ? 11.914 33.219 9.805 1 96 247 VAL B O 1
ATOM 4137 N N . SER B 1 248 ? 13.781 34.094 10.531 1 94.31 248 SER B N 1
ATOM 4138 C CA . SER B 1 248 ? 14.625 33.375 9.586 1 94.31 248 SER B CA 1
ATOM 4139 C C . SER B 1 248 ? 14.648 31.891 9.898 1 94.31 248 SER B C 1
ATOM 4141 O O . SER B 1 248 ? 14.633 31.484 11.062 1 94.31 248 SER B O 1
ATOM 4143 N N . ALA B 1 249 ? 14.672 31.125 8.82 1 91.56 249 ALA B N 1
ATOM 4144 C CA . ALA B 1 249 ? 14.891 29.688 8.984 1 91.56 249 ALA B CA 1
ATOM 4145 C C . ALA B 1 249 ? 16.328 29.391 9.406 1 91.56 249 ALA B C 1
ATOM 4147 O O . ALA B 1 249 ? 17.234 30.188 9.164 1 91.56 249 ALA B O 1
ATOM 4148 N N . CYS B 1 250 ? 16.484 28.25 10.031 1 90.38 250 CYS B N 1
ATOM 4149 C CA . CYS B 1 250 ? 17.844 27.766 10.281 1 90.38 250 CYS B CA 1
ATOM 4150 C C . CYS B 1 250 ? 18.453 27.188 9.016 1 90.38 250 CYS B C 1
ATOM 4152 O O . CYS B 1 250 ? 17.812 26.406 8.312 1 90.38 250 CYS B O 1
ATOM 4154 N N . LYS B 1 251 ? 19.641 27.562 8.766 1 89.5 251 LYS B N 1
ATOM 4155 C CA . LYS B 1 251 ? 20.312 27.047 7.578 1 89.5 251 LYS B CA 1
ATOM 4156 C C . LYS B 1 251 ? 20.797 25.625 7.797 1 89.5 251 LYS B C 1
ATOM 4158 O O . LYS B 1 251 ? 21.656 25.375 8.648 1 89.5 251 LYS B O 1
ATOM 4163 N N . VAL B 1 252 ? 20.203 24.734 7.074 1 91.31 252 VAL B N 1
ATOM 4164 C CA . VAL B 1 252 ? 20.594 23.328 7.168 1 91.31 252 VAL B CA 1
ATOM 4165 C C . VAL B 1 252 ? 20.547 22.688 5.785 1 91.31 252 VAL B C 1
ATOM 4167 O O . VAL B 1 252 ? 20 23.266 4.844 1 91.31 252 VAL B O 1
ATOM 4170 N N . LYS B 1 253 ? 21.25 21.531 5.609 1 91.75 253 LYS B N 1
ATOM 4171 C CA . LYS B 1 253 ? 21.141 20.75 4.383 1 91.75 253 LYS B CA 1
ATOM 4172 C C . LYS B 1 253 ? 19.891 19.859 4.41 1 91.75 253 LYS B C 1
ATOM 4174 O O . LYS B 1 253 ? 19.844 18.875 5.133 1 91.75 253 LYS B O 1
ATOM 4179 N N . ALA B 1 254 ? 18.969 20.25 3.623 1 89.38 254 ALA B N 1
ATOM 4180 C CA . ALA B 1 254 ? 17.703 19.516 3.605 1 89.38 254 ALA B CA 1
ATOM 4181 C C . ALA B 1 254 ? 17.859 18.172 2.908 1 89.38 254 ALA B C 1
ATOM 4183 O O . ALA B 1 254 ? 18.484 18.078 1.842 1 89.38 254 ALA B O 1
ATOM 4184 N N . VAL B 1 255 ? 17.406 17.125 3.52 1 88.75 255 VAL B N 1
ATOM 4185 C CA . VAL B 1 255 ? 17.375 15.773 2.971 1 88.75 255 VAL B CA 1
ATOM 4186 C C . VAL B 1 255 ? 15.969 15.461 2.461 1 88.75 255 VAL B C 1
ATOM 4188 O O . VAL B 1 255 ? 15.797 14.953 1.348 1 88.75 255 VAL B O 1
ATOM 4191 N N . ASP B 1 256 ? 14.984 15.781 3.184 1 86.75 256 ASP B N 1
ATOM 4192 C CA . ASP B 1 256 ? 13.578 15.508 2.92 1 86.75 256 ASP B CA 1
ATOM 4193 C C . ASP B 1 256 ? 12.68 16.516 3.633 1 86.75 256 ASP B C 1
ATOM 4195 O O . ASP B 1 256 ? 12.688 16.594 4.863 1 86.75 256 ASP B O 1
ATOM 4199 N N . THR B 1 257 ? 11.891 17.188 2.879 1 85.81 257 THR B N 1
ATOM 4200 C CA . THR B 1 257 ? 11.117 18.266 3.463 1 85.81 257 THR B CA 1
ATOM 4201 C C . THR B 1 257 ? 9.758 17.781 3.934 1 85.81 257 THR B C 1
ATOM 4203 O O . THR B 1 257 ? 8.938 18.562 4.414 1 85.81 257 THR B O 1
ATOM 4206 N N . THR B 1 258 ? 9.609 16.438 3.791 1 83.94 258 THR B N 1
ATOM 4207 C CA . THR B 1 258 ? 8.344 15.867 4.219 1 83.94 258 THR B CA 1
ATOM 4208 C C . THR B 1 258 ? 8.125 16.094 5.711 1 83.94 258 THR B C 1
ATOM 4210 O O . THR B 1 258 ? 9.039 15.883 6.516 1 83.94 258 THR B O 1
ATOM 4213 N N . ALA B 1 259 ? 7.012 16.625 6.148 1 90.94 259 ALA B N 1
ATOM 4214 C CA . ALA B 1 259 ? 6.531 16.828 7.516 1 90.94 259 ALA B CA 1
ATOM 4215 C C . ALA B 1 259 ? 7.156 18.078 8.133 1 90.94 259 ALA B C 1
ATOM 4217 O O . ALA B 1 259 ? 6.965 18.344 9.32 1 90.94 259 ALA B O 1
ATOM 4218 N N . ALA B 1 260 ? 7.965 18.859 7.371 1 93.06 260 ALA B N 1
ATOM 4219 C CA . ALA B 1 260 ? 8.547 20.094 7.898 1 93.06 260 ALA B CA 1
ATOM 4220 C C . ALA B 1 260 ? 7.465 21.062 8.359 1 93.06 260 ALA B C 1
ATOM 4222 O O . ALA B 1 260 ? 7.559 21.625 9.445 1 93.06 260 ALA B O 1
ATOM 4223 N N . GLY B 1 261 ? 6.457 21.219 7.52 1 95.5 261 GLY B N 1
ATOM 4224 C CA . GLY B 1 261 ? 5.336 22.078 7.871 1 95.5 261 GLY B CA 1
ATOM 4225 C C . GLY B 1 261 ? 4.566 21.578 9.086 1 95.5 261 GLY B C 1
ATOM 4226 O O . GLY B 1 261 ? 4.215 22.375 9.961 1 95.5 261 GLY B O 1
ATOM 4227 N N . ASP B 1 262 ? 4.324 20.297 9.148 1 97.56 262 ASP B N 1
ATOM 4228 C CA . ASP B 1 262 ? 3.605 19.719 10.281 1 97.56 262 ASP B CA 1
ATOM 4229 C C . ASP B 1 262 ? 4.391 19.891 11.578 1 97.56 262 ASP B C 1
ATOM 4231 O O . ASP B 1 262 ? 3.809 20.125 12.633 1 97.56 262 ASP B O 1
ATOM 4235 N N . THR B 1 263 ? 5.703 19.703 11.477 1 97.75 263 THR B N 1
ATOM 4236 C CA . THR B 1 263 ? 6.566 19.922 12.633 1 97.75 263 THR B CA 1
ATOM 4237 C C . THR B 1 263 ? 6.469 21.375 13.109 1 97.75 263 THR B C 1
ATOM 4239 O O . THR B 1 263 ? 6.352 21.625 14.312 1 97.75 263 THR B O 1
ATOM 4242 N N . PHE B 1 264 ? 6.52 22.297 12.156 1 97.81 264 PHE B N 1
ATOM 4243 C CA . PHE B 1 264 ? 6.387 23.719 12.445 1 97.81 264 PHE B CA 1
ATOM 4244 C C . PHE B 1 264 ? 5.086 24 13.188 1 97.81 264 PHE B C 1
ATOM 4246 O O . PHE B 1 264 ? 5.09 24.672 14.227 1 97.81 264 PHE B O 1
ATOM 4253 N N . ILE B 1 265 ? 4.012 23.422 12.695 1 98.38 265 ILE B N 1
ATOM 4254 C CA . ILE B 1 265 ? 2.682 23.625 13.258 1 98.38 265 ILE B CA 1
ATOM 4255 C C . ILE B 1 265 ? 2.639 23.078 14.68 1 98.38 265 ILE B C 1
ATOM 4257 O O . ILE B 1 265 ? 2.16 23.75 15.602 1 98.38 265 ILE B O 1
ATOM 4261 N N . GLY B 1 266 ? 3.105 21.875 14.852 1 98.5 266 GLY B N 1
ATOM 4262 C CA . GLY B 1 266 ? 3.09 21.266 16.172 1 98.5 266 GLY B CA 1
ATOM 4263 C C . GLY B 1 266 ? 3.924 22.031 17.188 1 98.5 266 GLY B C 1
ATOM 4264 O O . GLY B 1 266 ? 3.473 22.266 18.312 1 98.5 266 GLY B O 1
ATOM 4265 N N . ALA B 1 267 ? 5.129 22.406 16.812 1 97.88 267 ALA B N 1
ATOM 4266 C CA . ALA B 1 267 ? 6.039 23.141 17.688 1 97.88 267 ALA B CA 1
ATOM 4267 C C . ALA B 1 267 ? 5.461 24.5 18.078 1 97.88 267 ALA B C 1
ATOM 4269 O O . ALA B 1 267 ? 5.465 24.859 19.25 1 97.88 267 ALA B O 1
ATOM 4270 N N . PHE B 1 268 ? 4.984 25.188 17.109 1 98.31 268 PHE B N 1
ATOM 4271 C CA . PHE B 1 268 ? 4.379 26.484 17.328 1 98.31 268 PHE B CA 1
ATOM 4272 C C . PHE B 1 268 ? 3.188 26.375 18.281 1 98.31 268 PHE B C 1
ATOM 4274 O O . PHE B 1 268 ? 3.068 27.141 19.234 1 98.31 268 PHE B O 1
ATOM 4281 N N . SER B 1 269 ? 2.348 25.375 18 1 98.56 269 SER B N 1
ATOM 4282 C CA . SER B 1 269 ? 1.126 25.172 18.766 1 98.56 269 SER B CA 1
ATOM 4283 C C . SER B 1 269 ? 1.436 24.938 20.25 1 98.56 269 SER B C 1
ATOM 4285 O O . SER B 1 269 ? 0.799 25.547 21.109 1 98.56 269 SER B O 1
ATOM 4287 N N . ASN B 1 270 ? 2.375 24.094 20.5 1 97.5 270 ASN B N 1
ATOM 4288 C CA . ASN B 1 270 ? 2.748 23.828 21.875 1 97.5 270 ASN B CA 1
ATOM 4289 C C . ASN B 1 270 ? 3.26 25.094 22.578 1 97.5 270 ASN B C 1
ATOM 4291 O O . ASN B 1 270 ? 2.826 25.422 23.672 1 97.5 270 ASN B O 1
ATOM 4295 N N . SER B 1 271 ? 4.168 25.812 21.922 1 97.38 271 SER B N 1
ATOM 4296 C CA . SER B 1 271 ? 4.789 27 22.5 1 97.38 271 SER B CA 1
ATOM 4297 C C . SER B 1 271 ? 3.754 28.094 22.781 1 97.38 271 SER B C 1
ATOM 4299 O O . SER B 1 271 ? 3.697 28.625 23.891 1 97.38 271 SER B O 1
ATOM 4301 N N . ILE B 1 272 ? 2.885 28.328 21.828 1 97.62 272 ILE B N 1
ATOM 4302 C CA . ILE B 1 272 ? 1.934 29.422 21.953 1 97.62 272 ILE B CA 1
ATOM 4303 C C . ILE B 1 272 ? 0.857 29.062 22.969 1 97.62 272 ILE B C 1
ATOM 4305 O O . ILE B 1 272 ? 0.35 29.938 23.672 1 97.62 272 ILE B O 1
ATOM 4309 N N . ALA B 1 273 ? 0.466 27.797 23.031 1 97.69 273 ALA B N 1
ATOM 4310 C CA . ALA B 1 273 ? -0.524 27.344 24 1 97.69 273 ALA B CA 1
ATOM 4311 C C . ALA B 1 273 ? -0.031 27.562 25.422 1 97.69 273 ALA B C 1
ATOM 4313 O O . ALA B 1 273 ? -0.833 27.766 26.344 1 97.69 273 ALA B O 1
ATOM 4314 N N . HIS B 1 274 ? 1.259 27.578 25.625 1 97.12 274 HIS B N 1
ATOM 4315 C CA . HIS B 1 274 ? 1.847 27.797 26.953 1 97.12 274 HIS B CA 1
ATOM 4316 C C . HIS B 1 274 ? 2.08 29.281 27.203 1 97.12 274 HIS B C 1
ATOM 4318 O O . HIS B 1 274 ? 2.732 29.656 28.172 1 97.12 274 HIS B O 1
ATOM 4324 N N . GLY B 1 275 ? 1.704 30.078 26.266 1 96.5 275 GLY B N 1
ATOM 4325 C CA . GLY B 1 275 ? 1.718 31.516 26.484 1 96.5 275 GLY B CA 1
ATOM 4326 C C . GLY B 1 275 ? 3.039 32.156 26.125 1 96.5 275 GLY B C 1
ATOM 4327 O O . GLY B 1 275 ? 3.311 33.281 26.516 1 96.5 275 GLY B O 1
ATOM 4328 N N . GLN B 1 276 ? 3.877 31.5 25.391 1 96.5 276 GLN B N 1
ATOM 4329 C CA . GLN B 1 276 ? 5.133 32.094 24.953 1 96.5 276 GLN B CA 1
ATOM 4330 C C . GLN B 1 276 ? 4.887 33.188 23.922 1 96.5 276 GLN B C 1
ATOM 4332 O O . GLN B 1 276 ? 3.889 33.156 23.203 1 96.5 276 GLN B O 1
ATOM 4337 N N . PRO B 1 277 ? 5.809 34.188 23.875 1 96.31 277 PRO B N 1
ATOM 4338 C CA . PRO B 1 277 ? 5.66 35.25 22.859 1 96.31 277 PRO B CA 1
ATOM 4339 C C . PRO B 1 277 ? 5.637 34.688 21.438 1 96.31 277 PRO B C 1
ATOM 4341 O O . PRO B 1 277 ? 6.316 33.719 21.141 1 96.31 277 PRO B O 1
ATOM 4344 N N . LEU B 1 278 ? 4.906 35.344 20.609 1 97.25 278 LEU B N 1
ATOM 4345 C CA . LEU B 1 278 ? 4.691 34.938 19.234 1 97.25 278 LEU B CA 1
ATOM 4346 C C . LEU B 1 278 ? 6.02 34.719 18.516 1 97.25 278 LEU B C 1
ATOM 4348 O O . LEU B 1 278 ? 6.254 33.656 17.938 1 97.25 278 LEU B O 1
ATOM 4352 N N . LYS B 1 279 ? 6.895 35.625 18.594 1 96.25 279 LYS B N 1
ATOM 4353 C CA . LYS B 1 279 ? 8.188 35.562 17.922 1 96.25 279 LYS B CA 1
ATOM 4354 C C . LYS B 1 279 ? 9.008 34.375 18.422 1 96.25 279 LYS B C 1
ATOM 4356 O O . LYS B 1 279 ? 9.586 33.625 17.625 1 96.25 279 LYS B O 1
ATOM 4361 N N . ASP B 1 280 ? 9.062 34.25 19.734 1 96.12 280 ASP B N 1
ATOM 4362 C CA . ASP B 1 280 ? 9.797 33.125 20.344 1 96.12 280 ASP B CA 1
ATOM 4363 C C . ASP B 1 280 ? 9.227 31.781 19.891 1 96.12 280 ASP B C 1
ATOM 4365 O O . ASP B 1 280 ? 9.984 30.844 19.641 1 96.12 280 ASP B O 1
ATOM 4369 N N . SER B 1 281 ? 7.887 31.688 19.828 1 97.44 281 SER B N 1
ATOM 4370 C CA . SER B 1 281 ? 7.211 30.469 19.406 1 97.44 281 SER B CA 1
ATOM 4371 C C . SER B 1 281 ? 7.559 30.125 17.969 1 97.44 281 SER B C 1
ATOM 4373 O O . SER B 1 281 ? 7.77 28.953 17.641 1 97.44 281 SER B O 1
ATOM 4375 N N . LEU B 1 282 ? 7.691 31.109 17.125 1 97.62 282 LEU B N 1
ATOM 4376 C CA . LEU B 1 282 ? 8.008 30.906 15.719 1 97.62 282 LEU B CA 1
ATOM 4377 C C . LEU B 1 282 ? 9.477 30.516 15.547 1 97.62 282 LEU B C 1
ATOM 4379 O O . LEU B 1 282 ? 9.805 29.688 14.688 1 97.62 282 LEU B O 1
ATOM 4383 N N . GLU B 1 283 ? 10.312 31.109 16.344 1 96.25 283 GLU B N 1
ATOM 4384 C CA . GLU B 1 283 ? 11.719 30.734 16.312 1 96.25 283 GLU B CA 1
ATOM 4385 C C . GLU B 1 283 ? 11.922 29.281 16.734 1 96.25 283 GLU B C 1
ATOM 4387 O O . GLU B 1 283 ? 12.719 28.562 16.141 1 96.25 283 GLU B O 1
ATOM 4392 N N . PHE B 1 284 ? 11.195 28.953 17.75 1 95.75 284 PHE B N 1
ATOM 4393 C CA . PHE B 1 284 ? 11.234 27.562 18.219 1 95.75 284 PHE B CA 1
ATOM 4394 C C . PHE B 1 284 ? 10.75 26.609 17.125 1 95.75 284 PHE B C 1
ATOM 4396 O O . PHE B 1 284 ? 11.391 25.594 16.844 1 95.75 284 PHE B O 1
ATOM 4403 N N . ALA B 1 285 ? 9.625 26.953 16.484 1 97.38 285 ALA B N 1
ATOM 4404 C CA . ALA B 1 285 ? 9.055 26.141 15.406 1 97.38 285 ALA B CA 1
ATOM 4405 C C . ALA B 1 285 ? 10.039 26 14.242 1 97.38 285 ALA B C 1
ATOM 4407 O O . ALA B 1 285 ? 10.195 24.906 13.688 1 97.38 285 ALA B O 1
ATOM 4408 N N . ALA B 1 286 ? 10.711 27.062 13.906 1 95.69 286 ALA B N 1
ATOM 4409 C CA . ALA B 1 286 ? 11.695 27.062 12.828 1 95.69 286 ALA B CA 1
ATOM 4410 C C . ALA B 1 286 ? 12.852 26.125 13.141 1 95.69 286 ALA B C 1
ATOM 4412 O O . ALA B 1 286 ? 13.328 25.391 12.266 1 95.69 286 ALA B O 1
ATOM 4413 N N . LYS B 1 287 ? 13.281 26.156 14.344 1 94.62 287 LYS B N 1
ATOM 4414 C CA . LYS B 1 287 ? 14.359 25.281 14.781 1 94.62 287 LYS B CA 1
ATOM 4415 C C . LYS B 1 287 ? 13.961 23.812 14.656 1 94.62 287 LYS B C 1
ATOM 4417 O O . LYS B 1 287 ? 14.75 22.984 14.188 1 94.62 287 LYS B O 1
ATOM 4422 N N . CYS B 1 288 ? 12.789 23.516 15.109 1 96.25 288 CYS B N 1
ATOM 4423 C CA . CYS B 1 288 ? 12.297 22.141 15.047 1 96.25 288 CYS B CA 1
ATOM 4424 C C . CYS B 1 288 ? 12.188 21.656 13.602 1 96.25 288 CYS B C 1
ATOM 4426 O O . CYS B 1 288 ? 12.594 20.547 13.281 1 96.25 288 CYS B O 1
ATOM 4428 N N . SER B 1 289 ? 11.656 22.5 12.742 1 95.62 289 SER B N 1
ATOM 4429 C CA . SER B 1 289 ? 11.508 22.141 11.336 1 95.62 289 SER B CA 1
ATOM 4430 C C . SER B 1 289 ? 12.859 21.922 10.672 1 95.62 289 SER B C 1
ATOM 4432 O O . SER B 1 289 ? 12.992 21.078 9.781 1 95.62 289 SER B O 1
ATOM 4434 N N . ALA B 1 290 ? 13.828 22.672 11.086 1 93.75 290 ALA B N 1
ATOM 4435 C CA . ALA B 1 290 ? 15.172 22.562 10.531 1 93.75 290 ALA B CA 1
ATOM 4436 C C . ALA B 1 290 ? 15.766 21.172 10.805 1 93.75 290 ALA B C 1
ATOM 4438 O O . ALA B 1 290 ? 16.5 20.641 9.977 1 93.75 290 ALA B O 1
ATOM 4439 N N . ILE B 1 291 ? 15.484 20.656 11.938 1 94.38 291 ILE B N 1
ATOM 4440 C CA . ILE B 1 291 ? 15.945 19.328 12.273 1 94.38 291 ILE B CA 1
ATOM 4441 C C . ILE B 1 291 ? 15.203 18.297 11.422 1 94.38 291 ILE B C 1
ATOM 4443 O O . ILE B 1 291 ? 15.812 17.359 10.883 1 94.38 291 ILE B O 1
ATOM 4447 N N . THR B 1 292 ? 13.922 18.453 11.281 1 94.19 292 THR B N 1
ATOM 4448 C CA . THR B 1 292 ? 13.055 17.516 10.555 1 94.19 292 THR B CA 1
ATOM 4449 C C . THR B 1 292 ? 13.531 17.359 9.109 1 94.19 292 THR B C 1
ATOM 4451 O O . THR B 1 292 ? 13.609 16.234 8.602 1 94.19 292 THR B O 1
ATOM 4454 N N . VAL B 1 293 ? 13.93 18.438 8.43 1 93.5 293 VAL B N 1
ATOM 4455 C CA . VAL B 1 293 ? 14.234 18.406 7 1 93.5 293 VAL B CA 1
ATOM 4456 C C . VAL B 1 293 ? 15.562 17.688 6.77 1 93.5 293 VAL B C 1
ATOM 4458 O O . VAL B 1 293 ? 15.906 17.359 5.633 1 93.5 293 VAL B O 1
ATOM 4461 N N . GLN B 1 294 ? 16.281 17.438 7.867 1 93.12 294 GLN B N 1
ATOM 4462 C CA . GLN B 1 294 ? 17.578 16.766 7.766 1 93.12 294 GLN B CA 1
ATOM 4463 C C . GLN B 1 294 ? 17.406 15.242 7.816 1 93.12 294 GLN B C 1
ATOM 4465 O O . GLN B 1 294 ? 18.391 14.508 7.703 1 93.12 294 GLN B O 1
ATOM 4470 N N . ARG B 1 295 ? 16.266 14.805 7.98 1 90.62 295 ARG B N 1
ATOM 4471 C CA . ARG B 1 295 ? 15.953 13.383 8.133 1 90.62 295 ARG B CA 1
ATOM 4472 C C . ARG B 1 295 ? 15 12.914 7.043 1 90.62 295 ARG B C 1
ATOM 4474 O O . ARG B 1 295 ? 14.219 13.711 6.504 1 90.62 295 ARG B O 1
ATOM 4481 N N . LYS B 1 296 ? 15.008 11.633 6.711 1 84.25 296 LYS B N 1
ATOM 4482 C CA . LYS B 1 296 ? 14.078 11.07 5.734 1 84.25 296 LYS B CA 1
ATOM 4483 C C . LYS B 1 296 ? 12.766 10.672 6.398 1 84.25 296 LYS B C 1
ATOM 4485 O O . LYS B 1 296 ? 12.758 10.188 7.531 1 84.25 296 LYS B O 1
ATOM 4490 N N . GLY B 1 297 ? 11.688 10.859 5.582 1 82.25 297 GLY B N 1
ATOM 4491 C CA . GLY B 1 297 ? 10.414 10.336 6.047 1 82.25 297 GLY B CA 1
ATOM 4492 C C . GLY B 1 297 ? 9.469 11.422 6.531 1 82.25 297 GLY B C 1
ATOM 4493 O O . GLY B 1 297 ? 9.82 12.602 6.543 1 82.25 297 GLY B O 1
ATOM 4494 N N . ALA B 1 298 ? 8.289 10.961 6.93 1 84.94 298 ALA B N 1
ATOM 4495 C CA . ALA B 1 298 ? 7.277 11.883 7.441 1 84.94 298 ALA B CA 1
ATOM 4496 C C . ALA B 1 298 ? 7.273 11.906 8.969 1 84.94 298 ALA B C 1
ATOM 4498 O O . ALA B 1 298 ? 8.125 12.547 9.586 1 84.94 298 ALA B O 1
ATOM 4499 N N . ALA B 1 299 ? 6.473 11.18 9.586 1 87.12 299 ALA B N 1
ATOM 4500 C CA . ALA B 1 299 ? 6.367 11.18 11.039 1 87.12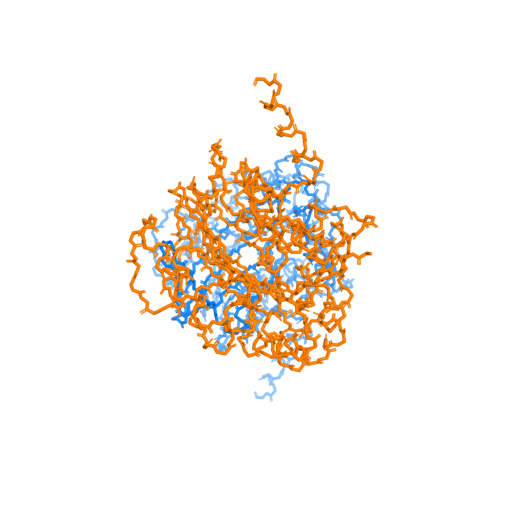 299 ALA B CA 1
ATOM 4501 C C . ALA B 1 299 ? 7.695 10.812 11.688 1 87.12 299 ALA B C 1
ATOM 4503 O O . ALA B 1 299 ? 8.055 11.344 12.742 1 87.12 299 ALA B O 1
ATOM 4504 N N . SER B 1 300 ? 8.445 9.977 11.062 1 88.88 300 SER B N 1
ATOM 4505 C CA . SER B 1 300 ? 9.672 9.453 11.648 1 88.88 300 SER B CA 1
ATOM 4506 C C . SER B 1 300 ? 10.742 10.539 11.727 1 88.88 300 SER B C 1
ATOM 4508 O O . SER B 1 300 ? 11.695 10.422 12.508 1 88.88 300 SER B O 1
ATOM 4510 N N . SER B 1 301 ? 10.641 11.578 10.984 1 90.56 301 SER B N 1
ATOM 4511 C CA . SER B 1 301 ? 11.664 12.617 10.922 1 90.56 301 SER B CA 1
ATOM 4512 C C . SER B 1 301 ? 11.469 13.656 12.016 1 90.56 301 SER B C 1
ATOM 4514 O O . SER B 1 301 ? 12.367 14.461 12.281 1 90.56 301 SER B O 1
ATOM 4516 N N . ILE B 1 302 ? 10.305 13.703 12.648 1 94.75 302 ILE B N 1
ATOM 4517 C CA . ILE B 1 302 ? 9.961 14.727 13.633 1 94.75 302 ILE B CA 1
ATOM 4518 C C . ILE B 1 302 ? 10.789 14.531 14.898 1 94.75 302 ILE B C 1
ATOM 4520 O O . ILE B 1 302 ? 10.781 13.445 15.492 1 94.75 302 ILE B O 1
ATOM 4524 N N . PRO B 1 303 ? 11.438 15.57 15.367 1 94.5 303 PRO B N 1
ATOM 4525 C CA . PRO B 1 303 ? 12.32 15.43 16.531 1 94.5 303 PRO B CA 1
ATOM 4526 C C . PRO B 1 303 ? 11.57 15.469 17.859 1 94.5 303 PRO B C 1
ATOM 4528 O O . PRO B 1 303 ? 10.414 15.906 17.906 1 94.5 303 PRO B O 1
ATOM 4531 N N . SER B 1 304 ? 12.281 15.016 18.875 1 94.5 304 SER B N 1
ATOM 4532 C CA . SER B 1 304 ? 11.805 15.195 20.234 1 94.5 304 SER B CA 1
ATOM 4533 C C . SER B 1 304 ? 12.328 16.5 20.828 1 94.5 304 SER B C 1
ATOM 4535 O O . SER B 1 304 ? 13.281 17.094 20.312 1 94.5 304 SER B O 1
ATOM 4537 N N . LEU B 1 305 ? 11.711 16.922 21.875 1 92.38 305 LEU B N 1
ATOM 4538 C CA . LEU B 1 305 ? 12.141 18.125 22.594 1 92.38 305 LEU B CA 1
ATOM 4539 C C . LEU B 1 305 ? 13.594 18 23.047 1 92.38 305 LEU B C 1
ATOM 4541 O O . LEU B 1 305 ? 14.359 18.969 22.984 1 92.38 305 LEU B O 1
ATOM 4545 N N . LEU B 1 306 ? 13.977 16.812 23.422 1 89.19 306 LEU B N 1
ATOM 4546 C CA . LEU B 1 306 ? 15.336 16.547 23.891 1 89.19 306 LEU B CA 1
ATOM 4547 C C . LEU B 1 306 ? 16.344 16.75 22.766 1 89.19 306 LEU B C 1
ATOM 4549 O O . LEU B 1 306 ? 17.438 17.281 22.984 1 89.19 306 LEU B O 1
ATOM 4553 N N . GLU B 1 307 ? 15.969 16.328 21.641 1 90 307 GLU B N 1
ATOM 4554 C CA . GLU B 1 307 ? 16.844 16.469 20.469 1 90 307 GLU B CA 1
ATOM 4555 C C . GLU B 1 307 ? 17.016 17.938 20.094 1 90 307 GLU B C 1
ATOM 4557 O O . GLU B 1 307 ? 18.094 18.359 19.672 1 90 307 GLU B O 1
ATOM 4562 N N . VAL B 1 308 ? 15.977 18.719 20.266 1 91 308 VAL B N 1
ATOM 4563 C CA . VAL B 1 308 ? 16.016 20.125 19.906 1 91 308 VAL B CA 1
ATOM 4564 C C . VAL B 1 308 ? 16.938 20.875 20.875 1 91 308 VAL B C 1
ATOM 4566 O O . VAL B 1 308 ? 17.734 21.703 20.453 1 91 308 VAL B O 1
ATOM 4569 N N . ASP B 1 309 ? 16.844 20.609 22.094 1 85.31 309 ASP B N 1
ATOM 4570 C CA . ASP B 1 309 ? 17.672 21.234 23.109 1 85.31 309 ASP B CA 1
ATOM 4571 C C . ASP B 1 309 ? 19.156 20.891 22.906 1 85.31 309 ASP B C 1
ATOM 4573 O O . ASP B 1 309 ? 20.031 21.734 23.094 1 85.31 309 ASP B O 1
ATOM 4577 N N . GLY B 1 310 ? 19.344 19.672 22.531 1 75.19 310 GLY B N 1
ATOM 4578 C CA . GLY B 1 310 ? 20.719 19.219 22.297 1 75.19 310 GLY B CA 1
ATOM 4579 C C . GLY B 1 310 ? 21.328 19.781 21.031 1 75.19 310 GLY B C 1
ATOM 4580 O O . GLY B 1 310 ? 22.516 20.078 21 1 75.19 310 GLY B O 1
ATOM 4581 N N . SER B 1 311 ? 20.578 19.828 20.047 1 66 311 SER B N 1
ATOM 4582 C CA . SER B 1 311 ? 21.078 20.281 18.75 1 66 311 SER B CA 1
ATOM 4583 C C . SER B 1 311 ? 21.422 21.766 18.766 1 66 311 SER B C 1
ATOM 4585 O O . SER B 1 311 ? 22.344 22.203 18.094 1 66 311 SER B O 1
ATOM 4587 N N . PHE B 1 312 ? 20.703 22.609 19.422 1 59.66 312 PHE B N 1
ATOM 4588 C CA . PHE B 1 312 ? 20.938 24.047 19.359 1 59.66 312 PHE B CA 1
ATOM 4589 C C . PHE B 1 312 ? 21.703 24.531 20.578 1 59.66 312 PHE B C 1
ATOM 4591 O O . PHE B 1 312 ? 22.25 25.641 20.578 1 59.66 312 PHE B O 1
ATOM 4598 N N . ASN B 1 313 ? 21.703 23.859 21.594 1 46.53 313 ASN B N 1
ATOM 4599 C CA . ASN B 1 313 ? 22.719 24.188 22.609 1 46.53 313 ASN B CA 1
ATOM 4600 C C . ASN B 1 313 ? 24.125 23.891 22.094 1 46.53 313 ASN B C 1
ATOM 4602 O O . ASN B 1 313 ? 25.078 24.547 22.516 1 46.53 313 ASN B O 1
ATOM 4606 N N . LEU B 1 314 ? 24.328 22.969 21.219 1 39.62 314 LEU B N 1
ATOM 4607 C CA . LEU B 1 314 ? 25.656 22.672 20.703 1 39.62 314 LEU B CA 1
ATOM 4608 C C . LEU B 1 314 ? 26.156 23.781 19.797 1 39.62 314 LEU B C 1
ATOM 4610 O O . LEU B 1 314 ? 27.344 23.891 19.516 1 39.62 314 LEU B O 1
ATOM 4614 N N . LYS B 1 315 ? 25.406 24.266 19.016 1 43.19 315 LYS B N 1
ATOM 4615 C CA . LYS B 1 315 ? 25.969 25.312 18.172 1 43.19 315 LYS B CA 1
ATOM 4616 C C . LYS B 1 315 ? 26.297 26.562 18.969 1 43.19 315 LYS B C 1
ATOM 4618 O O . LYS B 1 315 ? 26.844 27.531 18.438 1 43.19 315 LYS B O 1
ATOM 4623 N N . LYS B 1 316 ? 25.578 26.891 20.109 1 37.59 316 LYS B N 1
ATOM 4624 C CA . LYS B 1 316 ? 26.016 28.031 20.891 1 37.59 316 LYS B CA 1
ATOM 4625 C C . LYS B 1 316 ? 27.438 27.828 21.422 1 37.59 316 LYS B C 1
ATOM 4627 O O . LYS B 1 316 ? 28.094 28.781 21.844 1 37.59 316 LYS B O 1
ATOM 4632 N N . ASN B 1 317 ? 27.734 26.672 21.688 1 33.94 317 ASN B N 1
ATOM 4633 C CA . ASN B 1 317 ? 29.078 26.484 22.219 1 33.94 317 ASN B CA 1
ATOM 4634 C C . ASN B 1 317 ? 30.094 26.297 21.094 1 33.94 317 ASN B C 1
ATOM 4636 O O . ASN B 1 317 ? 31.281 26.078 21.359 1 33.94 317 ASN B O 1
ATOM 4640 N N . THR B 1 318 ? 29.656 25.938 19.891 1 30.09 318 THR B N 1
ATOM 4641 C CA . THR B 1 318 ? 30.766 25.953 18.938 1 30.09 318 THR B CA 1
ATOM 4642 C C . THR B 1 318 ? 30.828 27.297 18.203 1 30.09 318 THR B C 1
ATOM 4644 O O . THR B 1 318 ? 29.797 27.891 17.906 1 30.09 318 THR B O 1
#

Foldseek 3Di:
DAEEEEEWAKEKEWEFEAQDDDDPPDDDDTPDVRIDIDIDTLRLLLQLLLLQQDDPVVYAYEYAAEAEPDPSRVVSVVVSVVSRYHDVRYYYDYPWHGKYWYWYAHPVRDIDIDTDRTRLAVLACVSLVVCLVVLLPHQEYEYEPSHDVRSLQNSLVSCQVNVHAYEYEHPPAAADDLVSLQSHQEYEYAQVSLCRNVVHDRDPPDPVSVVVSFVVSVVSHRDFKYWYAHPQQAIWMATNVGDIDGDGADDDDFDAQAQLVSSLSSQLVNCVSVPHDNNVSRNRSRLQSRQLRNDDDHSVSGHGSVVSCVVVVVVVVD/DAEEEEEWAKEKEWEFEAQDDDDPPDDDDTDDVRIDIDIDTLRLLLQLLLLQQDDPVPYAYEYAAEAEPDPSRVVSVVVSVVSRYHDVRYYYDYPWHGKYWYWYAHPVRDIDIDTDRTRLAVLACVSLVVCLVVLLPHQEYEYEPSHDPRSLQNSLVSCQVNVHAYEYEHPPAAADDLVSLQSHQEYEYAQCSLCRNVVHDRDPPDPVSVVVSFVVSVVSHRPFKYWYAHPQQAIWMATNVGDIDGDGADDDDFDAQAQLVSSLSSQLVNCVSVPHDNNVSRNRSRLQSRQLRNDDDHSVSGHGSVVSCVVVVVVVVD

GO terms:
  GO:0005737 cytoplasm (C, EXP)
  GO:0005634 nucleus (C, HDA)
  GO:0005829 cytosol (C, HDA)

InterPro domains:
  IPR002139 Ribokinase/fructokinase [PR00990] (6-27)
  IPR002139 Ribokinase/fructokinase [PR00990] (35-54)
  IPR002139 Ribokinase/fructokinase [PR00990] (111-124)
  IPR002139 Ribokinase/fructokinase [PR00990] (179-194)
  IPR002139 Ribokinase/fructokinase [PR00990] (226-237)
  IPR002173 Carbohydrate/purine kinase, PfkB, conserved site [PS00584] (256-269)
  IPR011611 Carbohydrate kinase PfkB [PF00294] (1-304)
  IPR011877 Ribokinase [MF_01987] (2-310)
  IPR011877 Ribokinase [cd01174] (3-304)
  IPR029056 Ribokinase-like [G3DSA:3.40.1190.20] (1-317)
  IPR029056 Ribokinase-like [SSF53613] (1-305)

Solvent-accessible surface area (backbone atoms only — not comparable to full-atom values): 30611 Å² total; per-residue (Å²): 118,46,34,37,36,24,45,30,16,39,22,38,32,39,37,39,31,20,72,64,80,57,51,82,72,30,77,36,69,36,36,89,80,28,58,48,75,43,57,31,32,68,29,41,32,23,44,47,20,28,33,32,46,43,55,74,88,47,41,46,38,34,42,35,34,23,23,6,66,43,70,61,23,52,51,48,53,52,52,40,44,73,52,57,31,41,54,86,61,41,43,71,34,78,99,31,44,33,10,33,34,43,31,43,35,27,69,87,66,45,34,27,30,40,34,32,55,41,15,14,61,63,34,30,54,69,53,44,62,71,38,44,69,64,50,46,69,27,64,33,37,36,36,50,48,64,34,41,66,66,19,51,50,51,47,38,50,50,20,49,74,52,71,26,41,24,39,36,34,54,44,66,64,55,75,62,55,55,67,62,46,34,43,20,28,30,39,48,25,39,60,65,28,45,23,39,50,67,73,43,71,86,64,73,92,38,70,67,50,50,49,50,51,33,51,51,52,41,71,49,34,28,60,41,28,28,35,36,38,51,70,85,61,15,32,39,37,35,34,63,88,66,53,66,51,77,44,68,34,57,91,66,75,71,69,24,65,46,47,20,67,29,28,25,52,10,31,25,49,48,35,45,73,70,65,44,54,70,66,58,17,50,50,50,8,32,51,48,19,40,55,11,14,53,26,68,50,40,52,79,19,53,57,41,45,68,54,51,54,54,60,56,54,50,55,73,73,96,118,46,34,38,35,25,45,31,16,39,22,39,32,40,36,38,31,19,72,65,82,57,50,83,72,29,75,37,67,35,37,89,80,26,58,48,74,43,58,30,33,67,27,41,32,21,44,47,20,30,35,32,46,42,56,76,88,47,41,46,39,35,43,35,36,24,23,7,67,42,68,62,24,53,51,47,52,51,52,40,44,74,51,58,32,42,54,85,62,41,42,70,35,78,97,32,46,33,10,33,35,43,33,42,34,28,69,88,67,44,35,26,32,39,33,33,55,40,15,14,61,63,35,31,53,70,52,45,60,72,39,44,68,64,51,46,70,27,63,34,39,38,37,50,47,63,34,40,66,65,18,52,49,51,46,40,50,50,20,49,75,53,70,24,42,24,40,37,35,54,43,64,65,59,75,62,56,56,68,61,47,33,43,20,27,29,40,47,25,38,60,66,29,45,22,38,49,68,74,43,71,83,64,74,92,37,70,68,51,51,50,50,51,35,52,52,50,42,71,48,35,29,60,42,29,29,36,36,39,51,69,84,62,15,32,37,37,33,34,65,89,67,53,65,51,75,45,67,34,58,92,66,75,72,68,23,66,48,48,23,67,30,27,25,51,11,32,26,50,48,35,44,72,73,64,45,56,68,67,60,17,49,50,50,8,32,50,48,18,39,55,12,14,52,25,68,51,39,52,80,19,52,55,40,46,68,53,51,54,54,60,56,54,49,56,73,74,94

Secondary structure (DSSP, 8-state):
-EEEEEE---EEEEEEEESSPPPTT-EEE--TT-EEEEEE-HHHHHHHHHHHTS-TTTEEEEEEEEEESSHHHHHHHHHHHHTTEE-TTEEEETT-PPEEEEEEEETTS-EEEEEE-GGGGG--HHHHHHTHHHHHT-SEEEE-SSS-HHHHHHHHHHHHHTT-EEEE---S-----HHHHHT-SEE--BHHHHHHHTT-------HHHHHHHHHHHHHTT-SSEEEEE-GGG-EEEEETTS-EEEEPPP----S--TTHHHHHHHHHHHHHHTT--HHHHHHHHHHHHHHHTTSSSSGGGPPPHHHHHHHHHHHH--/-EEEEEE---EEEEEEEESSPPPTT-EEE--TT-EEEEEE-HHHHHHHHHHHTS-TTTEEEEEEEEEESSHHHHHHHHHHHHTTEE-TTEEEETT-PPEEEEEEEETTS-EEEEEE-GGGGG--HHHHHHTHHHHHT-SEEEE-SSS-HHHHHHHHHHHHHTT-EEEE---S-----HHHHHT-SEE--BHHHHHHHTT-------HHHHHHHHHHHHHTT-SSEEEEE-GGG-EEEEETTS-EEEEPPP----S--TTHHHHHHHHHHHHHHTT--HHHHHHHHHHHHHHHTTSSSSGGGPPPHHHHHHHHHTTT--

Radius of gyration: 29.16 Å; Cα contacts (8 Å, |Δi|>4): 1583; chains: 2; bounding box: 62×86×67 Å